Protein AF-0000000086102577 (afdb_homodimer)

Structure (mmCIF, N/CA/C/O backbone):
data_AF-0000000086102577-model_v1
#
loop_
_entity.id
_entity.type
_entity.pdbx_description
1 polymer 'Uncharacterized protein'
#
loop_
_atom_site.group_PDB
_atom_site.id
_atom_site.type_symbol
_atom_site.label_atom_id
_atom_site.label_alt_id
_atom_site.label_comp_id
_atom_site.label_asym_id
_atom_site.label_entity_id
_atom_site.label_seq_id
_atom_site.pdbx_PDB_ins_code
_atom_site.Cartn_x
_atom_site.Cartn_y
_atom_site.Cartn_z
_atom_site.occupancy
_atom_site.B_iso_or_equiv
_atom_site.auth_seq_id
_atom_site.auth_comp_id
_atom_site.auth_asym_id
_atom_site.auth_atom_id
_atom_site.pdbx_PDB_model_num
ATOM 1 N N . MET A 1 1 ? 4.043 39.938 -34.656 1 58.75 1 MET A N 1
ATOM 2 C CA . MET A 1 1 ? 4.484 39.438 -33.375 1 58.75 1 MET A CA 1
ATOM 3 C C . MET A 1 1 ? 3.498 38.406 -32.812 1 58.75 1 MET A C 1
ATOM 5 O O . MET A 1 1 ? 3.898 37.344 -32.375 1 58.75 1 MET A O 1
ATOM 9 N N . SER A 1 2 ? 2.203 38.75 -33.094 1 77.88 2 SER A N 1
ATOM 10 C CA . SER A 1 2 ? 1.127 37.875 -32.625 1 77.88 2 SER A CA 1
ATOM 11 C C . SER A 1 2 ? 1.067 36.594 -33.438 1 77.88 2 SER A C 1
ATOM 13 O O . SER A 1 2 ? 0.893 35.5 -32.875 1 77.88 2 SER A O 1
ATOM 15 N N . GLY A 1 3 ? 1.506 36.656 -34.625 1 83.19 3 GLY A N 1
ATOM 16 C CA . GLY A 1 3 ? 1.458 35.5 -35.5 1 83.19 3 GLY A CA 1
ATOM 17 C C . GLY A 1 3 ? 2.557 34.5 -35.219 1 83.19 3 GLY A C 1
ATOM 18 O O . GLY A 1 3 ? 2.305 33.281 -35.219 1 83.19 3 GLY A O 1
ATOM 19 N N . LEU A 1 4 ? 3.738 35 -35.031 1 87.19 4 LEU A N 1
ATOM 20 C CA . LEU A 1 4 ? 4.879 34.125 -34.75 1 87.19 4 LEU A CA 1
ATOM 21 C C . LEU A 1 4 ? 4.699 33.406 -33.406 1 87.19 4 LEU A C 1
ATOM 23 O O . LEU A 1 4 ? 5.004 32.219 -33.312 1 87.19 4 LEU A O 1
ATOM 27 N N . LEU A 1 5 ? 4.293 34.125 -32.406 1 88.62 5 LEU A N 1
ATOM 28 C CA . LEU A 1 5 ? 4.035 33.5 -31.125 1 88.62 5 LEU A CA 1
ATOM 29 C C . LEU A 1 5 ? 2.961 32.438 -31.234 1 88.62 5 LEU A C 1
ATOM 31 O O . LEU A 1 5 ? 3.09 31.359 -30.641 1 88.62 5 LEU A O 1
ATOM 35 N N . ALA A 1 6 ? 1.966 32.75 -31.906 1 88.25 6 ALA A N 1
ATOM 36 C CA . ALA A 1 6 ? 0.893 31.781 -32.125 1 88.25 6 ALA A CA 1
ATOM 37 C C . ALA A 1 6 ? 1.408 30.547 -32.844 1 88.25 6 ALA A C 1
ATOM 39 O O . ALA A 1 6 ? 1.032 29.422 -32.5 1 88.25 6 ALA A O 1
ATOM 40 N N . ALA A 1 7 ? 2.207 30.812 -33.812 1 87.56 7 ALA A N 1
ATOM 41 C CA . ALA A 1 7 ? 2.793 29.688 -34.562 1 87.56 7 ALA A CA 1
ATOM 42 C C . ALA A 1 7 ? 3.684 28.844 -33.656 1 87.56 7 ALA A C 1
ATOM 44 O O . ALA A 1 7 ? 3.623 27.609 -33.688 1 87.56 7 ALA A O 1
ATOM 45 N N . LEU A 1 8 ? 4.445 29.469 -32.906 1 90.12 8 LEU A N 1
ATOM 46 C CA . LEU A 1 8 ? 5.336 28.766 -32 1 90.12 8 LEU A CA 1
ATOM 47 C C . LEU A 1 8 ? 4.535 27.938 -30.984 1 90.12 8 LEU A C 1
ATOM 49 O O . LEU A 1 8 ? 4.871 26.781 -30.734 1 90.12 8 LEU A O 1
ATOM 53 N N . LEU A 1 9 ? 3.533 28.5 -30.422 1 89.31 9 LEU A N 1
ATOM 54 C CA . LEU A 1 9 ? 2.688 27.797 -29.453 1 89.31 9 LEU A CA 1
ATOM 55 C C . LEU A 1 9 ? 1.998 26.609 -30.109 1 89.31 9 LEU A C 1
ATOM 57 O O . LEU A 1 9 ? 1.833 25.562 -29.484 1 89.31 9 LEU A O 1
ATOM 61 N N . SER A 1 10 ? 1.626 26.844 -31.312 1 88.06 10 SER A N 1
ATOM 62 C CA . SER A 1 10 ? 1.007 25.734 -32.062 1 88.06 10 SER A CA 1
ATOM 63 C C . SER A 1 10 ? 1.993 24.594 -32.281 1 88.06 10 SER A C 1
ATOM 65 O O . SER A 1 10 ? 1.635 23.422 -32.156 1 88.06 10 SER A O 1
ATOM 67 N N . TYR A 1 11 ? 3.189 24.969 -32.594 1 88.81 11 TYR A N 1
ATOM 68 C CA . TYR A 1 11 ? 4.215 23.953 -32.812 1 88.81 11 TYR A CA 1
ATOM 69 C C . TYR A 1 11 ? 4.531 23.234 -31.5 1 88.81 11 TYR A C 1
ATOM 71 O O . TYR A 1 11 ? 4.707 22.016 -31.484 1 88.81 11 TYR A O 1
ATOM 79 N N . LEU A 1 12 ? 4.562 23.969 -30.469 1 90.25 12 LEU A N 1
ATOM 80 C CA . LEU A 1 12 ? 4.82 23.375 -29.156 1 90.25 12 LEU A CA 1
ATOM 81 C C . LEU A 1 12 ? 3.695 22.422 -28.766 1 90.25 12 LEU A C 1
ATOM 83 O O . LEU A 1 12 ? 3.949 21.328 -28.234 1 90.25 12 LEU A O 1
ATOM 87 N N . TRP A 1 13 ? 2.537 22.875 -29.094 1 91.12 13 TRP A N 1
ATOM 88 C CA . TRP A 1 13 ? 1.376 22.047 -28.781 1 91.12 13 TRP A CA 1
ATOM 89 C C . TRP A 1 13 ? 1.384 20.75 -29.594 1 91.12 13 TRP A C 1
ATOM 91 O O . TRP A 1 13 ? 1.14 19.672 -29.062 1 91.12 13 TRP A O 1
ATOM 101 N N . TYR A 1 14 ? 1.646 20.953 -30.797 1 89.81 14 TYR A N 1
ATOM 102 C CA . TYR A 1 14 ? 1.722 19.781 -31.656 1 89.81 14 TYR A CA 1
ATOM 103 C C . TYR A 1 14 ? 2.824 18.844 -31.188 1 89.81 14 TYR A C 1
ATOM 105 O O . TYR A 1 14 ? 2.641 17.625 -31.188 1 89.81 14 TYR A O 1
ATOM 113 N N . GLY A 1 15 ? 3.947 19.453 -30.859 1 92.06 15 GLY A N 1
ATOM 114 C CA . GLY A 1 15 ? 5.023 18.641 -30.312 1 92.06 15 GLY A CA 1
ATOM 115 C C . GLY A 1 15 ? 4.637 17.906 -29.047 1 92.06 15 GLY A C 1
ATOM 116 O O . GLY A 1 15 ? 4.938 16.734 -28.875 1 92.06 15 GLY A O 1
ATOM 117 N N . PHE A 1 16 ? 3.955 18.578 -28.234 1 93.19 16 PHE A N 1
ATOM 118 C CA . PHE A 1 16 ? 3.488 18 -26.984 1 93.19 16 PHE A CA 1
ATOM 119 C C . PHE A 1 16 ? 2.531 16.844 -27.25 1 93.19 16 PHE A C 1
ATOM 121 O O . PHE A 1 16 ? 2.672 15.773 -26.656 1 93.19 16 PHE A O 1
ATOM 128 N N . MET A 1 17 ? 1.62 17.031 -28.094 1 92.38 17 MET A N 1
ATOM 129 C CA . MET A 1 17 ? 0.649 15.992 -28.422 1 92.38 17 MET A CA 1
ATOM 130 C C . MET A 1 17 ? 1.339 14.773 -29.016 1 92.38 17 MET A C 1
ATOM 132 O O . MET A 1 17 ? 0.98 13.633 -28.719 1 92.38 17 MET A O 1
ATOM 136 N N . TRP A 1 18 ? 2.285 15.109 -29.859 1 92.38 18 TRP A N 1
ATOM 137 C CA . TRP A 1 18 ? 3.016 14.023 -30.5 1 92.38 18 TRP A CA 1
ATOM 138 C C . TRP A 1 18 ? 3.789 13.211 -29.469 1 92.38 18 TRP A C 1
ATOM 140 O O . TRP A 1 18 ? 3.701 11.977 -29.438 1 92.38 18 TRP A O 1
ATOM 150 N N . VAL A 1 19 ? 4.457 13.867 -28.609 1 92.81 19 VAL A N 1
ATOM 151 C CA . VAL A 1 19 ? 5.285 13.203 -27.609 1 92.81 19 VAL A CA 1
ATOM 152 C C . VAL A 1 19 ? 4.398 12.398 -26.656 1 92.81 19 VAL A C 1
ATOM 154 O O . VAL A 1 19 ? 4.66 11.219 -26.406 1 92.81 19 VAL A O 1
ATOM 157 N N . THR A 1 20 ? 3.367 13 -26.172 1 93.06 20 THR A N 1
ATOM 158 C CA . THR A 1 20 ? 2.477 12.312 -25.234 1 93.06 20 THR A CA 1
ATOM 159 C C . THR A 1 20 ? 1.766 11.148 -25.922 1 93.06 20 THR A C 1
ATOM 161 O O . THR A 1 20 ? 1.619 10.078 -25.344 1 93.06 20 THR A O 1
ATOM 164 N N . GLY A 1 21 ? 1.357 11.398 -27.141 1 93.25 21 GLY A N 1
ATOM 165 C CA . GLY A 1 21 ? 0.721 10.328 -27.891 1 93.25 21 GLY A CA 1
ATOM 166 C C . GLY A 1 21 ? 1.623 9.133 -28.109 1 93.25 21 GLY A C 1
ATOM 167 O O . GLY A 1 21 ? 1.197 7.988 -27.922 1 93.25 21 GLY A O 1
ATOM 168 N N . VAL A 1 22 ? 2.854 9.391 -28.422 1 94.44 22 VAL A N 1
ATOM 169 C CA . VAL A 1 22 ? 3.812 8.32 -28.688 1 94.44 22 VAL A CA 1
ATOM 170 C C . VAL A 1 22 ? 4.098 7.559 -27.391 1 94.44 22 VAL A C 1
ATOM 172 O O . VAL A 1 22 ? 4.141 6.324 -27.391 1 94.44 22 VAL A O 1
ATOM 175 N N . ILE A 1 23 ? 4.277 8.273 -26.328 1 94.19 23 ILE A N 1
ATOM 176 C CA . ILE A 1 23 ? 4.59 7.656 -25.047 1 94.19 23 ILE A CA 1
ATOM 177 C C . ILE A 1 23 ? 3.424 6.77 -24.609 1 94.19 23 ILE A C 1
ATOM 179 O O . ILE A 1 23 ? 3.625 5.613 -24.219 1 94.19 23 ILE A O 1
ATOM 183 N N . ILE A 1 24 ? 2.25 7.266 -24.719 1 93.94 24 ILE A N 1
ATOM 184 C CA . ILE A 1 24 ? 1.078 6.52 -24.266 1 93.94 24 ILE A CA 1
ATOM 185 C C . ILE A 1 24 ? 0.865 5.305 -25.172 1 93.94 24 ILE A C 1
ATOM 187 O O . ILE A 1 24 ? 0.548 4.215 -24.688 1 93.94 24 ILE A O 1
ATOM 191 N N . ALA A 1 25 ? 1.048 5.516 -26.406 1 94.25 25 ALA A N 1
ATOM 192 C CA . ALA A 1 25 ? 0.916 4.398 -27.344 1 94.25 25 ALA A CA 1
ATOM 193 C C . ALA A 1 25 ? 1.938 3.307 -27.031 1 94.25 25 ALA A C 1
ATOM 195 O O . ALA A 1 25 ? 1.616 2.117 -27.078 1 94.25 25 ALA A O 1
ATOM 196 N N . ALA A 1 26 ? 3.156 3.705 -26.781 1 95.12 26 ALA A N 1
ATOM 197 C CA . ALA A 1 26 ? 4.203 2.744 -26.438 1 95.12 26 ALA A CA 1
ATOM 198 C C . ALA A 1 26 ? 3.848 1.966 -25.172 1 95.12 26 ALA A C 1
ATOM 200 O O . ALA A 1 26 ? 4.055 0.752 -25.109 1 95.12 26 ALA A O 1
ATOM 201 N N . MET A 1 27 ? 3.328 2.641 -24.203 1 94.69 27 MET A N 1
ATOM 202 C CA . MET A 1 27 ? 2.98 1.995 -22.938 1 94.69 27 MET A CA 1
ATOM 203 C C . MET A 1 27 ? 1.82 1.021 -23.125 1 94.69 27 MET A C 1
ATOM 205 O O . MET A 1 27 ? 1.817 -0.066 -22.547 1 94.69 27 MET A O 1
ATOM 209 N N . ILE A 1 28 ? 0.887 1.397 -23.875 1 93.56 28 ILE A N 1
ATOM 210 C CA . ILE A 1 28 ? -0.224 0.506 -24.188 1 93.56 28 ILE A CA 1
ATOM 211 C C . ILE A 1 28 ? 0.287 -0.698 -24.969 1 93.56 28 ILE A C 1
ATOM 213 O O . ILE A 1 28 ? -0.132 -1.832 -24.719 1 93.56 28 ILE A O 1
ATOM 217 N N . PHE A 1 29 ? 1.204 -0.431 -25.875 1 94.44 29 PHE A N 1
ATOM 218 C CA . PHE A 1 29 ? 1.798 -1.493 -26.688 1 94.44 29 PHE A CA 1
ATOM 219 C C . PHE A 1 29 ? 2.49 -2.52 -25.797 1 94.44 29 PHE A C 1
ATOM 221 O O . PHE A 1 29 ? 2.258 -3.723 -25.922 1 94.44 29 PHE A O 1
ATOM 228 N N . PHE A 1 30 ? 3.314 -2.084 -24.859 1 93.81 30 PHE A N 1
ATOM 229 C CA . PHE A 1 30 ? 4.008 -3.002 -23.969 1 93.81 30 PHE A CA 1
ATOM 230 C C . PHE A 1 30 ? 3.014 -3.814 -23.141 1 93.81 30 PHE A C 1
ATOM 232 O O . PHE A 1 30 ? 3.207 -5.016 -22.938 1 93.81 30 PHE A O 1
ATOM 239 N N . LYS A 1 31 ? 2.025 -3.152 -22.719 1 94.38 31 LYS A N 1
ATOM 240 C CA . LYS A 1 31 ? 1.011 -3.861 -21.938 1 94.38 31 LYS A CA 1
ATOM 241 C C . LYS A 1 31 ? 0.35 -4.957 -22.781 1 94.38 31 LYS A C 1
ATOM 243 O O . LYS A 1 31 ? 0.197 -6.09 -22.312 1 94.38 31 LYS A O 1
ATOM 248 N N . ILE A 1 32 ? 0.008 -4.641 -23.969 1 94.5 32 ILE A N 1
ATOM 249 C CA . ILE A 1 32 ? -0.643 -5.602 -24.859 1 94.5 32 ILE A CA 1
ATOM 250 C C . ILE A 1 32 ? 0.317 -6.75 -25.172 1 94.5 32 ILE A C 1
ATOM 252 O O . ILE A 1 32 ? -0.073 -7.918 -25.141 1 94.5 32 ILE A O 1
ATOM 256 N N . VAL A 1 33 ? 1.532 -6.434 -25.391 1 95.62 33 VAL A N 1
ATOM 257 C CA . VAL A 1 33 ? 2.541 -7.434 -25.719 1 95.62 33 VAL A CA 1
ATOM 258 C C . VAL A 1 33 ? 2.67 -8.43 -24.578 1 95.62 33 VAL A C 1
ATOM 260 O O . VAL A 1 33 ? 2.689 -9.641 -24.797 1 95.62 33 VAL A O 1
ATOM 263 N N . PHE A 1 34 ? 2.715 -7.957 -23.375 1 95.25 34 PHE A N 1
ATOM 264 C CA . PHE A 1 34 ? 2.898 -8.844 -22.234 1 95.25 34 PHE A CA 1
ATOM 265 C C . PHE A 1 34 ? 1.645 -9.672 -21.984 1 95.25 34 PHE A C 1
ATOM 267 O O . PHE A 1 34 ? 1.731 -10.828 -21.578 1 95.25 34 PHE A O 1
ATOM 274 N N . ILE A 1 35 ? 0.508 -9.078 -22.219 1 94.62 35 ILE A N 1
ATOM 275 C CA . ILE A 1 35 ? -0.739 -9.82 -22.078 1 94.62 35 ILE A CA 1
ATOM 276 C C . ILE A 1 35 ? -0.778 -10.961 -23.094 1 94.62 35 ILE A C 1
ATOM 278 O O . ILE A 1 35 ? -1.101 -12.102 -22.75 1 94.62 35 ILE A O 1
ATOM 282 N N . LEU A 1 36 ? -0.405 -10.633 -24.328 1 95.25 36 LEU A N 1
ATOM 283 C CA . LEU A 1 36 ? -0.403 -11.641 -25.375 1 95.25 36 LEU A CA 1
ATOM 284 C C . LEU A 1 36 ? 0.662 -12.695 -25.125 1 95.25 36 LEU A C 1
ATOM 286 O O . LEU A 1 36 ? 0.438 -13.883 -25.375 1 95.25 36 LEU A O 1
ATOM 290 N N . TYR A 1 37 ? 1.79 -12.227 -24.609 1 95.94 37 TYR A N 1
ATOM 291 C CA . TYR A 1 37 ? 2.852 -13.156 -24.25 1 95.94 37 TYR A CA 1
ATOM 292 C C . TYR A 1 37 ? 2.359 -14.172 -23.219 1 95.94 37 TYR A C 1
ATOM 294 O O . TYR A 1 37 ? 2.566 -15.375 -23.375 1 95.94 37 TYR A O 1
ATOM 302 N N . CYS A 1 38 ? 1.666 -13.773 -22.219 1 95.62 38 CYS A N 1
ATOM 303 C CA . CYS A 1 38 ? 1.161 -14.648 -21.172 1 95.62 38 CYS A CA 1
ATOM 304 C C . CYS A 1 38 ? 0.05 -15.547 -21.703 1 95.62 38 CYS A C 1
ATOM 306 O O . CYS A 1 38 ? -0.059 -16.703 -21.297 1 95.62 38 CYS A O 1
ATOM 308 N N . LYS A 1 39 ? -0.726 -15.016 -22.594 1 93 39 LYS A N 1
ATOM 309 C CA . LYS A 1 39 ? -1.913 -15.727 -23.047 1 93 39 LYS A CA 1
ATOM 310 C C . LYS A 1 39 ? -1.554 -16.781 -24.094 1 93 39 LYS A C 1
ATOM 312 O O . LYS A 1 39 ? -2.104 -17.875 -24.094 1 93 39 LYS A O 1
ATOM 317 N N . TYR A 1 40 ? -0.546 -16.531 -24.969 1 93.94 40 TYR A N 1
ATOM 318 C CA . TYR A 1 40 ? -0.405 -17.359 -26.156 1 93.94 40 TYR A CA 1
ATOM 319 C C . TYR A 1 40 ? 0.901 -18.156 -26.109 1 93.94 40 TYR A C 1
ATOM 321 O O . TYR A 1 40 ? 1.069 -19.125 -26.859 1 93.94 40 TYR A O 1
ATOM 329 N N . PHE A 1 41 ? 1.817 -17.75 -25.344 1 94.69 41 PHE A N 1
ATOM 330 C CA . PHE A 1 41 ? 3.029 -18.547 -25.203 1 94.69 41 PHE A CA 1
ATOM 331 C C . PHE A 1 41 ? 2.807 -19.703 -24.25 1 94.69 41 PHE A C 1
ATOM 333 O O . PHE A 1 41 ? 2.004 -19.594 -23.312 1 94.69 41 PHE A O 1
ATOM 340 N N . PRO A 1 42 ? 3.482 -20.75 -24.484 1 93.94 42 PRO A N 1
ATOM 341 C CA . PRO A 1 42 ? 3.273 -21.938 -23.641 1 93.94 42 PRO A CA 1
ATOM 342 C C . PRO A 1 42 ? 3.619 -21.688 -22.188 1 93.94 42 PRO A C 1
ATOM 344 O O . PRO A 1 42 ? 4.578 -20.969 -21.891 1 93.94 42 PRO A O 1
ATOM 347 N N . ASN A 1 43 ? 2.807 -22.234 -21.344 1 93.75 43 ASN A N 1
ATOM 348 C CA . ASN A 1 43 ? 3.055 -22.141 -19.922 1 93.75 43 ASN A CA 1
ATOM 349 C C . ASN A 1 43 ? 4.309 -22.906 -19.5 1 93.75 43 ASN A C 1
ATOM 351 O O . ASN A 1 43 ? 4.652 -23.906 -20.125 1 93.75 43 ASN A O 1
ATOM 355 N N . VAL A 1 44 ? 4.867 -22.391 -18.531 1 93.31 44 VAL A N 1
ATOM 356 C CA . VAL A 1 44 ? 6.043 -23.078 -18 1 93.31 44 VAL A CA 1
ATOM 357 C C . VAL A 1 44 ? 5.613 -24.312 -17.234 1 93.31 44 VAL A C 1
ATOM 359 O O . VAL A 1 44 ? 4.516 -24.359 -16.672 1 93.31 44 VAL A O 1
ATOM 362 N N . ASN A 1 45 ? 6.48 -25.359 -17.344 1 97.5 45 ASN A N 1
ATOM 363 C CA . ASN A 1 45 ? 6.371 -26.484 -16.422 1 97.5 45 ASN A CA 1
ATOM 364 C C . ASN A 1 45 ? 6.961 -26.156 -15.047 1 97.5 45 ASN A C 1
ATOM 366 O O . ASN A 1 45 ? 8.18 -26.078 -14.898 1 97.5 45 ASN A O 1
ATOM 370 N N . LEU A 1 46 ? 6.098 -26.031 -14.07 1 98.19 46 LEU A N 1
ATOM 371 C CA . LEU A 1 46 ? 6.523 -25.531 -12.766 1 98.19 46 LEU A CA 1
ATOM 372 C C . LEU A 1 46 ? 7.523 -26.484 -12.125 1 98.19 46 LEU A C 1
ATOM 374 O O . LEU A 1 46 ? 8.492 -26.047 -11.5 1 98.19 46 LEU A O 1
ATOM 378 N N . LYS A 1 47 ? 7.336 -27.812 -12.289 1 98.12 47 LYS A N 1
ATOM 379 C CA . LYS A 1 47 ? 8.234 -28.797 -11.719 1 98.12 47 LYS A CA 1
ATOM 380 C C . LYS A 1 47 ? 9.648 -28.641 -12.273 1 98.12 47 LYS A C 1
ATOM 382 O O . LYS A 1 47 ? 10.625 -28.656 -11.523 1 98.12 47 LYS A O 1
ATOM 387 N N . LYS A 1 48 ? 9.688 -28.484 -13.516 1 97.75 48 LYS A N 1
ATOM 388 C CA . LYS A 1 48 ? 10.984 -28.375 -14.188 1 97.75 48 LYS A CA 1
ATOM 389 C C . LYS A 1 48 ? 11.641 -27.031 -13.914 1 97.75 48 LYS A C 1
ATOM 391 O O . LYS A 1 48 ? 12.82 -26.969 -13.586 1 97.75 48 LYS A O 1
ATOM 396 N N . ARG A 1 49 ? 10.93 -25.969 -13.977 1 97.62 49 ARG A N 1
ATOM 397 C CA . ARG A 1 49 ? 11.492 -24.625 -13.875 1 97.62 49 ARG A CA 1
ATOM 398 C C . ARG A 1 49 ? 11.969 -24.344 -12.461 1 97.62 49 ARG A C 1
ATOM 400 O O . ARG A 1 49 ? 13.008 -23.703 -12.266 1 97.62 49 ARG A O 1
ATOM 407 N N . TYR A 1 50 ? 11.18 -24.812 -11.531 1 98.06 50 TYR A N 1
ATOM 408 C CA . TYR A 1 50 ? 11.477 -24.406 -10.164 1 98.06 50 TYR A CA 1
ATOM 409 C C . TYR A 1 50 ? 12.031 -25.578 -9.359 1 98.06 50 TYR A C 1
ATOM 411 O O . TYR A 1 50 ? 12.164 -25.484 -8.133 1 98.06 50 TYR A O 1
ATOM 419 N N . HIS A 1 51 ? 12.305 -26.688 -10.039 1 97.38 51 HIS A N 1
ATOM 420 C CA . HIS A 1 51 ? 12.969 -27.844 -9.453 1 97.38 51 HIS A CA 1
ATOM 421 C C . HIS A 1 51 ? 12.312 -28.25 -8.141 1 97.38 51 HIS A C 1
ATOM 423 O O . HIS A 1 51 ? 12.984 -28.375 -7.117 1 97.38 51 HIS A O 1
ATOM 429 N N . THR A 1 52 ? 11.031 -28.453 -8.242 1 98 52 THR A N 1
ATOM 430 C CA . THR A 1 52 ? 10.242 -28.828 -7.074 1 98 52 THR A CA 1
ATOM 431 C C . THR A 1 52 ? 9.031 -29.672 -7.48 1 98 52 THR A C 1
ATOM 433 O O . THR A 1 52 ? 8.594 -29.609 -8.633 1 98 52 THR A O 1
ATOM 436 N N . GLU A 1 53 ? 8.547 -30.469 -6.602 1 98.38 53 GLU A N 1
ATOM 437 C CA . GLU A 1 53 ? 7.297 -31.188 -6.797 1 98.38 53 GLU A CA 1
ATOM 438 C C . GLU A 1 53 ? 6.176 -30.594 -5.949 1 98.38 53 GLU A C 1
ATOM 440 O O . GLU A 1 53 ? 5.031 -31.047 -6.02 1 98.38 53 GLU A O 1
ATOM 445 N N . TRP A 1 54 ? 6.523 -29.516 -5.164 1 98.81 54 TRP A N 1
ATOM 446 C CA . TRP A 1 54 ? 5.57 -29.078 -4.152 1 98.81 54 TRP A CA 1
ATOM 447 C C . TRP A 1 54 ? 5.254 -27.594 -4.305 1 98.81 54 TRP A C 1
ATOM 449 O O . TRP A 1 54 ? 6.156 -26.766 -4.48 1 98.81 54 TRP A O 1
ATOM 459 N N . ALA A 1 55 ? 3.955 -27.297 -4.242 1 98.88 55 ALA A N 1
ATOM 460 C CA . ALA A 1 55 ? 3.451 -25.922 -4.148 1 98.88 55 ALA A CA 1
ATOM 461 C C . ALA A 1 55 ? 2.697 -25.703 -2.84 1 98.88 55 ALA A C 1
ATOM 463 O O . ALA A 1 55 ? 2.105 -26.641 -2.293 1 98.88 55 ALA A O 1
ATOM 464 N N . LEU A 1 56 ? 2.807 -24.562 -2.305 1 98.94 56 LEU A N 1
ATOM 465 C CA . LEU A 1 56 ? 2.016 -24.125 -1.157 1 98.94 56 LEU A CA 1
ATOM 466 C C . LEU A 1 56 ? 1.037 -23.031 -1.553 1 98.94 56 LEU A C 1
ATOM 468 O O . LEU A 1 56 ? 1.421 -22.062 -2.207 1 98.94 56 LEU A O 1
ATOM 472 N N . VAL A 1 57 ? -0.246 -23.203 -1.272 1 98.94 57 VAL A N 1
ATOM 473 C CA . VAL A 1 57 ? -1.283 -22.219 -1.583 1 98.94 57 VAL A CA 1
ATOM 474 C C . VAL A 1 57 ? -1.994 -21.797 -0.3 1 98.94 57 VAL A C 1
ATOM 476 O O . VAL A 1 57 ? -2.635 -22.625 0.362 1 98.94 57 VAL A O 1
ATOM 479 N N . THR A 1 58 ? -1.854 -20.547 0.081 1 98.75 58 THR A N 1
ATOM 480 C CA . THR A 1 58 ? -2.676 -20.047 1.178 1 98.75 58 THR A CA 1
ATOM 481 C C . THR A 1 58 ? -4.066 -19.672 0.681 1 98.75 58 THR A C 1
ATOM 483 O O . THR A 1 58 ? -4.23 -19.266 -0.47 1 98.75 58 THR A O 1
ATOM 486 N N . GLY A 1 59 ? -5.035 -19.75 1.576 1 97.31 59 GLY A N 1
ATOM 487 C CA . GLY A 1 59 ? -6.398 -19.562 1.102 1 97.31 59 GLY A CA 1
ATOM 488 C C . GLY A 1 59 ? -6.781 -20.531 -0 1 97.31 59 GLY A C 1
ATOM 489 O O . GLY A 1 59 ? -7.469 -20.156 -0.954 1 97.31 59 GLY A O 1
ATOM 490 N N . GLY A 1 60 ? -6.324 -21.734 0.138 1 97.12 60 GLY A N 1
ATOM 491 C CA . GLY A 1 60 ? -6.383 -22.672 -0.976 1 97.12 60 GLY A CA 1
ATOM 492 C C . GLY A 1 60 ? -7.621 -23.547 -0.953 1 97.12 60 GLY A C 1
ATOM 493 O O . GLY A 1 60 ? -7.75 -24.469 -1.764 1 97.12 60 GLY A O 1
ATOM 494 N N . SER A 1 61 ? -8.578 -23.25 -0.066 1 94.88 61 SER A N 1
ATOM 495 C CA . SER A 1 61 ? -9.711 -24.156 0.065 1 94.88 61 SER A CA 1
ATOM 496 C C . SER A 1 61 ? -10.977 -23.547 -0.534 1 94.88 61 SER A C 1
ATOM 498 O O . SER A 1 61 ? -12.031 -24.188 -0.529 1 94.88 61 SER A O 1
ATOM 500 N N . SER A 1 62 ? -10.852 -22.297 -1.02 1 92.25 62 SER A N 1
ATOM 501 C CA . SER A 1 62 ? -12.023 -21.672 -1.615 1 92.25 62 SER A CA 1
ATOM 502 C C . SER A 1 62 ? -11.625 -20.672 -2.691 1 92.25 62 SER A C 1
ATOM 504 O O . SER A 1 62 ? -10.453 -20.297 -2.801 1 92.25 62 SER A O 1
ATOM 506 N N . GLY A 1 63 ? -12.602 -20.391 -3.549 1 93.69 63 GLY A N 1
ATOM 507 C CA . GLY A 1 63 ? -12.445 -19.312 -4.52 1 93.69 63 GLY A CA 1
ATOM 508 C C . GLY A 1 63 ? -11.281 -19.531 -5.473 1 93.69 63 GLY A C 1
ATOM 509 O O . GLY A 1 63 ? -11.133 -20.625 -6.035 1 93.69 63 GLY A O 1
ATOM 510 N N . ILE A 1 64 ? -10.523 -18.484 -5.688 1 95.38 64 ILE A N 1
ATOM 511 C CA . ILE A 1 64 ? -9.375 -18.516 -6.586 1 95.38 64 ILE A CA 1
ATOM 512 C C . ILE A 1 64 ? -8.359 -19.531 -6.09 1 95.38 64 ILE A C 1
ATOM 514 O O . ILE A 1 64 ? -7.766 -20.266 -6.891 1 95.38 64 ILE A O 1
ATOM 518 N N . GLY A 1 65 ? -8.18 -19.609 -4.766 1 97.5 65 GLY A N 1
ATOM 519 C CA . GLY A 1 65 ? -7.227 -20.547 -4.184 1 97.5 65 GLY A CA 1
ATOM 520 C C . GLY A 1 65 ? -7.559 -22 -4.48 1 97.5 65 GLY A C 1
ATOM 521 O O . GLY A 1 65 ? -6.676 -22.781 -4.844 1 97.5 65 GLY A O 1
ATOM 522 N N . ALA A 1 66 ? -8.797 -22.312 -4.336 1 97.62 66 ALA A N 1
ATOM 523 C CA . ALA A 1 66 ? -9.227 -23.688 -4.609 1 97.62 66 ALA A CA 1
ATOM 524 C C . ALA A 1 66 ? -9.031 -24.047 -6.082 1 97.62 66 ALA A C 1
ATOM 526 O O . ALA A 1 66 ? -8.586 -25.141 -6.406 1 97.62 66 ALA A O 1
ATOM 527 N N . ALA A 1 67 ? -9.383 -23.078 -6.934 1 97.81 67 ALA A N 1
ATOM 528 C CA . ALA A 1 67 ? -9.188 -23.281 -8.367 1 97.81 67 ALA A CA 1
ATOM 529 C C . ALA A 1 67 ? -7.707 -23.469 -8.695 1 97.81 67 ALA A C 1
ATOM 531 O O . ALA A 1 67 ? -7.348 -24.297 -9.539 1 97.81 67 ALA A O 1
ATOM 532 N N . LEU A 1 68 ? -6.906 -22.719 -8.039 1 98.31 68 LEU A N 1
ATOM 533 C CA . LEU A 1 68 ? -5.465 -22.812 -8.242 1 98.31 68 LEU A CA 1
ATOM 534 C C . LEU A 1 68 ? -4.934 -24.172 -7.801 1 98.31 68 LEU A C 1
ATOM 536 O O . LEU A 1 68 ? -4.137 -24.781 -8.508 1 98.31 68 LEU A O 1
ATOM 540 N N . VAL A 1 69 ? -5.387 -24.609 -6.633 1 98.75 69 VAL A N 1
ATOM 541 C CA . VAL A 1 69 ? -4.973 -25.906 -6.121 1 98.75 69 VAL A CA 1
ATOM 542 C C . VAL A 1 69 ? -5.32 -27 -7.133 1 98.75 69 VAL A C 1
ATOM 544 O O . VAL A 1 69 ? -4.48 -27.844 -7.457 1 98.75 69 VAL A O 1
ATOM 547 N N . GLU A 1 70 ? -6.484 -26.969 -7.629 1 98.38 70 GLU A N 1
ATOM 548 C CA . GLU A 1 70 ? -6.93 -27.984 -8.578 1 98.38 70 GLU A CA 1
ATOM 549 C C . GLU A 1 70 ? -6.078 -27.969 -9.844 1 98.38 70 GLU A C 1
ATOM 551 O O . GLU A 1 70 ? -5.707 -29.016 -10.367 1 98.38 70 GLU A O 1
ATOM 556 N N . LYS A 1 71 ? -5.781 -26.828 -10.328 1 98.25 71 LYS A N 1
ATOM 557 C CA . LYS A 1 71 ? -4.992 -26.719 -11.547 1 98.25 71 LYS A CA 1
ATOM 558 C C . LYS A 1 71 ? -3.553 -27.156 -11.312 1 98.25 71 LYS A C 1
ATOM 560 O O . LYS A 1 71 ? -2.9 -27.672 -12.227 1 98.25 71 LYS A O 1
ATOM 565 N N . LEU A 1 72 ? -3.023 -26.875 -10.133 1 98.75 72 LEU A N 1
ATOM 566 C CA . LEU A 1 72 ? -1.683 -27.328 -9.789 1 98.75 72 LEU A CA 1
ATOM 567 C C . LEU A 1 72 ? -1.623 -28.859 -9.742 1 98.75 72 LEU A C 1
ATOM 569 O O . LEU A 1 72 ? -0.667 -29.453 -10.242 1 98.75 72 LEU A O 1
ATOM 573 N N . LEU A 1 73 ? -2.676 -29.469 -9.203 1 98.69 73 LEU A N 1
ATOM 574 C CA . LEU A 1 73 ? -2.748 -30.922 -9.102 1 98.69 73 LEU A CA 1
ATOM 575 C C . LEU A 1 73 ? -2.963 -31.547 -10.477 1 98.69 73 LEU A C 1
ATOM 577 O O . LEU A 1 73 ? -2.279 -32.5 -10.828 1 98.69 73 LEU A O 1
ATOM 581 N N . LYS A 1 74 ? -3.824 -30.953 -11.211 1 98 74 LYS A N 1
ATOM 582 C CA . LYS A 1 74 ? -4.289 -31.547 -12.461 1 98 74 LYS A CA 1
ATOM 583 C C . LYS A 1 74 ? -3.336 -31.25 -13.609 1 98 74 LYS A C 1
ATOM 585 O O . LYS A 1 74 ? -2.77 -32.156 -14.219 1 98 74 LYS A O 1
ATOM 590 N N . ASP A 1 75 ? -3.105 -29.984 -13.836 1 97.06 75 ASP A N 1
ATOM 591 C CA . ASP A 1 75 ? -2.391 -29.547 -15.031 1 97.06 75 ASP A CA 1
ATOM 592 C C . ASP A 1 75 ? -0.881 -29.562 -14.805 1 97.06 75 ASP A C 1
ATOM 594 O O . ASP A 1 75 ? -0.119 -29.953 -15.688 1 97.06 75 ASP A O 1
ATOM 598 N N . GLN A 1 76 ? -0.432 -29.172 -13.656 1 97.75 76 GLN A N 1
ATOM 599 C CA . GLN A 1 76 ? 0.997 -29.047 -13.383 1 97.75 76 GLN A CA 1
ATOM 600 C C . GLN A 1 76 ? 1.532 -30.312 -12.703 1 97.75 76 GLN A C 1
ATOM 602 O O . GLN A 1 76 ? 2.746 -30.484 -12.57 1 97.75 76 GLN A O 1
ATOM 607 N N . GLN A 1 77 ? 0.6 -31.203 -12.25 1 98.19 77 GLN A N 1
ATOM 608 C CA . GLN A 1 77 ? 0.933 -32.469 -11.633 1 98.19 77 GLN A CA 1
ATOM 609 C C . GLN A 1 77 ? 1.829 -32.281 -10.414 1 98.19 77 GLN A C 1
ATOM 611 O O . GLN A 1 77 ? 2.812 -33 -10.234 1 98.19 77 GLN A O 1
ATOM 616 N N . MET A 1 78 ? 1.555 -31.297 -9.641 1 98.62 78 MET A N 1
ATOM 617 C CA . MET A 1 78 ? 2.318 -30.984 -8.43 1 98.62 78 MET A CA 1
ATOM 618 C C . MET A 1 78 ? 1.601 -31.5 -7.188 1 98.62 78 MET A C 1
ATOM 620 O O . MET A 1 78 ? 0.38 -31.672 -7.195 1 98.62 78 MET A O 1
ATOM 624 N N . ASN A 1 79 ? 2.404 -31.828 -6.152 1 98.88 79 ASN A N 1
ATOM 625 C CA . ASN A 1 79 ? 1.846 -31.938 -4.809 1 98.88 79 ASN A CA 1
ATOM 626 C C . ASN A 1 79 ? 1.528 -30.578 -4.223 1 98.88 79 ASN A C 1
ATOM 628 O O . ASN A 1 79 ? 2.154 -29.578 -4.586 1 98.88 79 ASN A O 1
ATOM 632 N N . VAL A 1 80 ? 0.519 -30.531 -3.344 1 98.94 80 VAL A N 1
ATOM 633 C CA . VAL A 1 80 ? 0.108 -29.219 -2.893 1 98.94 80 VAL A CA 1
ATOM 634 C C . VAL A 1 80 ? -0.087 -29.219 -1.378 1 98.94 80 VAL A C 1
ATOM 636 O O . VAL A 1 80 ? -0.679 -30.156 -0.826 1 98.94 80 VAL A O 1
ATOM 639 N N . VAL A 1 81 ? 0.519 -28.234 -0.718 1 98.94 81 VAL A N 1
ATOM 640 C CA . VAL A 1 81 ? 0.165 -27.891 0.655 1 98.94 81 VAL A CA 1
ATOM 641 C C . VAL A 1 81 ? -0.888 -26.781 0.654 1 98.94 81 VAL A C 1
ATOM 643 O O . VAL A 1 81 ? -0.659 -25.703 0.11 1 98.94 81 VAL A O 1
ATOM 646 N N . ILE A 1 82 ? -2.049 -27.094 1.241 1 98.88 82 ILE A N 1
ATOM 647 C CA . ILE A 1 82 ? -3.129 -26.109 1.354 1 98.88 82 ILE A CA 1
ATOM 648 C C . ILE A 1 82 ? -3.113 -25.484 2.746 1 98.88 82 ILE A C 1
ATOM 650 O O . ILE A 1 82 ? -3.209 -26.188 3.754 1 98.88 82 ILE A O 1
ATOM 654 N N . VAL A 1 83 ? -2.941 -24.156 2.826 1 98.75 83 VAL A N 1
ATOM 655 C CA . VAL A 1 83 ? -3.031 -23.422 4.082 1 98.75 83 VAL A CA 1
ATOM 656 C C . VAL A 1 83 ? -4.332 -22.625 4.121 1 98.75 83 VAL A C 1
ATOM 658 O O . VAL A 1 83 ? -4.574 -21.781 3.258 1 98.75 83 VAL A O 1
ATOM 661 N N . ALA A 1 84 ? -5.176 -22.859 5.039 1 97.88 84 ALA A N 1
ATOM 662 C CA . ALA A 1 84 ? -6.465 -22.188 5.152 1 97.88 84 ALA A CA 1
ATOM 663 C C . ALA A 1 84 ? -7.039 -22.328 6.559 1 97.88 84 ALA A C 1
ATOM 665 O O . ALA A 1 84 ? -6.43 -22.969 7.422 1 97.88 84 ALA A O 1
ATOM 666 N N . LEU A 1 85 ? -8.172 -21.656 6.77 1 96 85 LEU A N 1
ATOM 667 C CA . LEU A 1 85 ? -8.859 -21.797 8.047 1 96 85 LEU A CA 1
ATOM 668 C C . LEU A 1 85 ? -9.203 -23.25 8.32 1 96 85 LEU A C 1
ATOM 670 O O . LEU A 1 85 ? -9.625 -23.984 7.418 1 96 85 LEU A O 1
ATOM 674 N N . GLU A 1 86 ? -8.977 -23.641 9.547 1 95.5 86 GLU A N 1
ATOM 675 C CA . GLU A 1 86 ? -9.344 -25 9.945 1 95.5 86 GLU A CA 1
ATOM 676 C C . GLU A 1 86 ? -10.852 -25.141 10.094 1 95.5 86 GLU A C 1
ATOM 678 O O . GLU A 1 86 ? -11.398 -25.016 11.195 1 95.5 86 GLU A O 1
ATOM 683 N N . ASP A 1 87 ? -11.508 -25.469 9.039 1 96 87 ASP A N 1
ATOM 684 C CA . ASP A 1 87 ? -12.961 -25.625 9.039 1 96 87 ASP A CA 1
ATOM 685 C C . ASP A 1 87 ? -13.391 -26.781 8.125 1 96 87 ASP A C 1
ATOM 687 O O . ASP A 1 87 ? -12.547 -27.516 7.621 1 96 87 ASP A O 1
ATOM 691 N N . LYS A 1 88 ? -14.656 -26.953 8.016 1 96.75 88 LYS A N 1
ATOM 692 C CA . LYS A 1 88 ? -15.219 -28.047 7.227 1 96.75 88 LYS A CA 1
ATOM 693 C C . LYS A 1 88 ? -14.875 -27.891 5.75 1 96.75 88 LYS A C 1
ATOM 695 O O . LYS A 1 88 ? -14.672 -28.891 5.051 1 96.75 88 LYS A O 1
ATOM 700 N N . LEU A 1 89 ? -14.797 -26.672 5.305 1 95.69 89 LEU A N 1
ATOM 701 C CA . LEU A 1 89 ? -14.477 -26.422 3.906 1 95.69 89 LEU A CA 1
ATOM 702 C C . LEU A 1 89 ? -13.094 -26.953 3.553 1 95.69 89 LEU A C 1
ATOM 704 O O . LEU A 1 89 ? -12.922 -27.594 2.512 1 95.69 89 LEU A O 1
ATOM 708 N N . LEU A 1 90 ? -12.133 -26.688 4.395 1 97.94 90 LEU A N 1
ATOM 709 C CA . LEU A 1 90 ? -10.781 -27.188 4.18 1 97.94 90 LEU A CA 1
ATOM 710 C C . LEU A 1 90 ? -10.742 -28.703 4.191 1 97.94 90 LEU A C 1
ATOM 712 O O . LEU A 1 90 ? -10.141 -29.328 3.312 1 97.94 90 LEU A O 1
ATOM 716 N N . VAL A 1 91 ? -11.406 -29.297 5.137 1 97.88 91 VAL A N 1
ATOM 717 C CA . VAL A 1 91 ? -11.398 -30.734 5.305 1 97.88 91 VAL A CA 1
ATOM 718 C C . VAL A 1 91 ? -12.039 -31.406 4.086 1 97.88 91 VAL A C 1
ATOM 720 O O . VAL A 1 91 ? -11.461 -32.312 3.486 1 97.88 91 VAL A O 1
ATOM 723 N N . ASP A 1 92 ? -13.188 -30.938 3.73 1 98.25 92 ASP A N 1
ATOM 724 C CA . ASP A 1 92 ? -13.93 -31.516 2.617 1 98.25 92 ASP A CA 1
ATOM 725 C C . ASP A 1 92 ? -13.18 -31.344 1.302 1 98.25 92 ASP A C 1
ATOM 727 O O . ASP A 1 92 ? -13.109 -32.281 0.491 1 98.25 92 ASP A O 1
ATOM 731 N N . PHE A 1 93 ? -12.672 -30.156 1.112 1 98.25 93 PHE A N 1
ATOM 732 C CA . PHE A 1 93 ? -11.945 -29.859 -0.121 1 98.25 93 PHE A CA 1
ATOM 733 C C . PHE A 1 93 ? -10.695 -30.734 -0.228 1 98.25 93 PHE A C 1
ATOM 735 O O . PHE A 1 93 ? -10.422 -31.312 -1.279 1 98.25 93 PHE A O 1
ATOM 742 N N . THR A 1 94 ? -9.953 -30.844 0.852 1 98.31 94 THR A N 1
ATOM 743 C CA . THR A 1 94 ? -8.727 -31.625 0.868 1 98.31 94 THR A CA 1
ATOM 744 C C . THR A 1 94 ? -9.016 -33.094 0.574 1 98.31 94 THR A C 1
ATOM 746 O O . THR A 1 94 ? -8.32 -33.719 -0.223 1 98.31 94 THR A O 1
ATOM 749 N N . LYS A 1 95 ? -10.039 -33.594 1.197 1 98.25 95 LYS A N 1
ATOM 750 C CA . LYS A 1 95 ? -10.43 -34.969 0.972 1 98.25 95 LYS A CA 1
ATOM 751 C C . LYS A 1 95 ? -10.797 -35.219 -0.491 1 98.25 95 LYS A C 1
ATOM 753 O O . LYS A 1 95 ? -10.367 -36.188 -1.089 1 98.25 95 LYS A O 1
ATOM 758 N N . ARG A 1 96 ? -11.539 -34.344 -1.042 1 98.44 96 ARG A N 1
ATOM 759 C CA . ARG A 1 96 ? -11.945 -34.469 -2.439 1 98.44 96 ARG A CA 1
ATOM 760 C C . ARG A 1 96 ? -10.727 -34.438 -3.363 1 98.44 96 ARG A C 1
ATOM 762 O O . ARG A 1 96 ? -10.664 -35.219 -4.328 1 98.44 96 ARG A O 1
ATOM 769 N N . MET A 1 97 ? -9.781 -33.562 -3.105 1 98.56 97 MET A N 1
ATOM 770 C CA . MET A 1 97 ? -8.578 -33.469 -3.922 1 98.56 97 MET A CA 1
ATOM 771 C C . MET A 1 97 ? -7.746 -34.75 -3.814 1 98.56 97 MET A C 1
ATOM 773 O O . MET A 1 97 ? -7.215 -35.25 -4.812 1 98.56 97 MET A O 1
ATOM 777 N N . GLN A 1 98 ? -7.621 -35.281 -2.594 1 98.31 98 GLN A N 1
ATOM 778 C CA . GLN A 1 98 ? -6.859 -36.5 -2.363 1 98.31 98 GLN A CA 1
ATOM 779 C C . GLN A 1 98 ? -7.488 -37.688 -3.096 1 98.31 98 GLN A C 1
ATOM 781 O O . GLN A 1 98 ? -6.777 -38.531 -3.645 1 98.31 98 GLN A O 1
ATOM 786 N N . GLU A 1 99 ? -8.797 -37.688 -3.119 1 98.31 99 GLU A N 1
ATOM 787 C CA . GLU A 1 99 ? -9.516 -38.781 -3.756 1 98.31 99 GLU A CA 1
ATOM 788 C C . GLU A 1 99 ? -9.461 -38.688 -5.277 1 98.31 99 GLU A C 1
ATOM 790 O O . GLU A 1 99 ? -9.422 -39.688 -5.977 1 98.31 99 GLU A O 1
ATOM 795 N N . THR A 1 100 ? -9.484 -37.5 -5.75 1 98.25 100 THR A N 1
ATOM 796 C CA . THR A 1 100 ? -9.516 -37.281 -7.188 1 98.25 10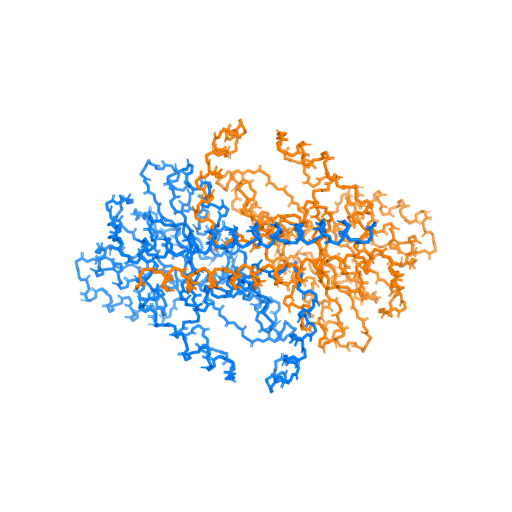0 THR A CA 1
ATOM 797 C C . THR A 1 100 ? -8.133 -37.469 -7.801 1 98.25 100 THR A C 1
ATOM 799 O O . THR A 1 100 ? -8.016 -38.031 -8.898 1 98.25 100 THR A O 1
ATOM 802 N N . TYR A 1 101 ? -7.148 -36.938 -7.094 1 98.12 101 TYR A N 1
ATOM 803 C CA . TYR A 1 101 ? -5.785 -37 -7.609 1 98.12 101 TYR A CA 1
ATOM 804 C C . TYR A 1 101 ? -4.922 -37.938 -6.758 1 98.12 101 TYR A C 1
ATOM 806 O O . TYR A 1 101 ? -4.008 -37.469 -6.066 1 98.12 101 TYR A O 1
ATOM 814 N N . LYS A 1 102 ? -4.977 -39.156 -6.91 1 97.19 102 LYS A N 1
ATOM 815 C CA . LYS A 1 102 ? -4.395 -40.188 -6.055 1 97.19 102 LYS A CA 1
ATOM 816 C C . LYS A 1 102 ? -2.887 -40.312 -6.258 1 97.19 102 LYS A C 1
ATOM 818 O O . LYS A 1 102 ? -2.168 -40.812 -5.391 1 97.19 102 LYS A O 1
ATOM 823 N N . ASP A 1 103 ? -2.426 -39.844 -7.41 1 97.38 103 ASP A N 1
ATOM 824 C CA . ASP A 1 103 ? -1.002 -39.938 -7.723 1 97.38 103 ASP A CA 1
ATOM 825 C C . ASP A 1 103 ? -0.252 -38.688 -7.219 1 97.38 103 ASP A C 1
ATOM 827 O O . ASP A 1 103 ? 0.953 -38.562 -7.445 1 97.38 103 ASP A O 1
ATOM 831 N N . ARG A 1 104 ? -0.984 -37.812 -6.559 1 97.75 104 ARG A N 1
ATOM 832 C CA . ARG A 1 104 ? -0.415 -36.594 -5.973 1 97.75 104 ARG A CA 1
ATOM 833 C C . ARG A 1 104 ? -0.622 -36.594 -4.461 1 97.75 104 ARG A C 1
ATOM 835 O O . ARG A 1 104 ? -1.501 -37.281 -3.939 1 97.75 104 ARG A O 1
ATOM 842 N N . GLN A 1 105 ? 0.197 -35.844 -3.797 1 98.5 105 GLN A N 1
ATOM 843 C CA . GLN A 1 105 ? 0.013 -35.625 -2.367 1 98.5 105 GLN A CA 1
ATOM 844 C C . GLN A 1 105 ? -0.625 -34.25 -2.104 1 98.5 105 GLN A C 1
ATOM 846 O O . GLN A 1 105 ? -0.271 -33.25 -2.742 1 98.5 105 GLN A O 1
ATOM 851 N N . VAL A 1 106 ? -1.637 -34.25 -1.289 1 98.69 106 VAL A N 1
ATOM 852 C CA . VAL A 1 106 ? -2.291 -33.031 -0.841 1 98.69 106 VAL A CA 1
ATOM 853 C C . VAL A 1 106 ? -2.264 -32.969 0.684 1 98.69 106 VAL A C 1
ATOM 855 O O . VAL A 1 106 ? -2.785 -33.844 1.362 1 98.69 106 VAL A O 1
ATOM 858 N N . VAL A 1 107 ? -1.605 -31.953 1.233 1 98.31 107 VAL A N 1
ATOM 859 C CA . VAL A 1 107 ? -1.479 -31.766 2.674 1 98.31 107 VAL A CA 1
ATOM 860 C C . VAL A 1 107 ? -2.223 -30.484 3.09 1 98.31 107 VAL A C 1
ATOM 862 O O . VAL A 1 107 ? -2.09 -29.453 2.447 1 98.31 107 VAL A O 1
ATOM 865 N N . ALA A 1 108 ? -3.041 -30.609 4.09 1 98.62 108 ALA A N 1
ATOM 866 C CA . ALA A 1 108 ? -3.773 -29.469 4.605 1 98.62 108 ALA A CA 1
ATOM 867 C C . ALA A 1 108 ? -3.148 -28.953 5.898 1 98.62 108 ALA A C 1
ATOM 869 O O . ALA A 1 108 ? -2.748 -29.734 6.758 1 98.62 108 ALA A O 1
ATOM 870 N N . ILE A 1 109 ? -2.943 -27.672 5.988 1 98.56 109 ILE A N 1
ATOM 871 C CA . ILE A 1 109 ? -2.545 -26.984 7.215 1 98.56 109 ILE A CA 1
ATOM 872 C C . ILE A 1 109 ? -3.646 -26.031 7.641 1 98.56 109 ILE A C 1
ATOM 874 O O . ILE A 1 109 ? -3.859 -25 7 1 98.56 109 ILE A O 1
ATOM 878 N N . GLY A 1 110 ? -4.375 -26.391 8.711 1 98.06 110 GLY A N 1
ATOM 879 C CA . GLY A 1 110 ? -5.438 -25.547 9.25 1 98.06 110 GLY A CA 1
ATOM 880 C C . GLY A 1 110 ? -4.934 -24.5 10.211 1 98.06 110 GLY A C 1
ATOM 881 O O . GLY A 1 110 ? -4.504 -24.812 11.32 1 98.06 110 GLY A O 1
ATOM 882 N N . VAL A 1 111 ? -4.988 -23.219 9.805 1 97.88 111 VAL A N 1
ATOM 883 C CA . VAL A 1 111 ? -4.555 -22.109 10.656 1 97.88 111 VAL A CA 1
ATOM 884 C C . VAL A 1 111 ? -5.398 -20.875 10.352 1 97.88 111 VAL A C 1
ATOM 886 O O . VAL A 1 111 ? -6.016 -20.781 9.289 1 97.88 111 VAL A O 1
ATOM 889 N N . ASP A 1 112 ? -5.473 -19.984 11.266 1 97.69 112 ASP A N 1
ATOM 890 C CA . ASP A 1 112 ? -6.059 -18.656 11.07 1 97.69 112 ASP A CA 1
ATOM 891 C C . ASP A 1 112 ? -4.988 -17.625 10.734 1 97.69 112 ASP A C 1
ATOM 893 O O . ASP A 1 112 ? -4.262 -17.172 11.625 1 97.69 112 ASP A O 1
ATOM 897 N N . LEU A 1 113 ? -4.992 -17.219 9.492 1 97.81 113 LEU A N 1
ATOM 898 C CA . LEU A 1 113 ? -3.947 -16.312 9.023 1 97.81 113 LEU A CA 1
ATOM 899 C C . LEU A 1 113 ? -4.168 -14.898 9.547 1 97.81 113 LEU A C 1
ATOM 901 O O . LEU A 1 113 ? -3.336 -14.016 9.336 1 97.81 113 LEU A O 1
ATOM 905 N N . SER A 1 114 ? -5.258 -14.68 10.258 1 96.69 114 SER A N 1
ATOM 906 C CA . SER A 1 114 ? -5.496 -13.383 10.891 1 96.69 114 SER A CA 1
ATOM 907 C C . SER A 1 114 ? -4.98 -13.367 12.32 1 96.69 114 SER A C 1
ATOM 909 O O . SER A 1 114 ? -5.043 -12.336 13 1 96.69 114 SER A O 1
ATOM 911 N N . ASN A 1 115 ? -4.496 -14.539 12.766 1 94.19 115 ASN A N 1
ATOM 912 C CA . ASN A 1 115 ? -3.988 -14.648 14.133 1 94.19 115 ASN A CA 1
ATOM 913 C C . ASN A 1 115 ? -2.518 -14.25 14.219 1 94.19 115 ASN A C 1
ATOM 915 O O . ASN A 1 115 ? -1.633 -15.062 13.93 1 94.19 115 ASN A O 1
ATOM 919 N N . ASP A 1 116 ? -2.223 -13.156 14.734 1 85.94 116 ASP A N 1
ATOM 920 C CA . ASP A 1 116 ? -0.875 -12.594 14.75 1 85.94 116 ASP A CA 1
ATOM 921 C C . ASP A 1 116 ? -0.126 -13 16.016 1 85.94 116 ASP A C 1
ATOM 923 O O . ASP A 1 116 ? 0.927 -12.438 16.328 1 85.94 116 ASP A O 1
ATOM 927 N N . ASN A 1 117 ? -0.634 -13.883 16.766 1 87.69 117 ASN A N 1
ATOM 928 C CA . ASN A 1 117 ? 0.036 -14.312 17.984 1 87.69 117 ASN A CA 1
ATOM 929 C C . ASN A 1 117 ? 1.34 -15.047 17.672 1 87.69 117 ASN A C 1
ATOM 931 O O . ASN A 1 117 ? 1.345 -16.031 16.938 1 87.69 117 ASN A O 1
ATOM 935 N N . PRO A 1 118 ? 2.465 -14.523 18.234 1 79.56 118 PRO A N 1
ATOM 936 C CA . PRO A 1 118 ? 3.756 -15.125 17.906 1 79.56 118 PRO A CA 1
ATOM 937 C C . PRO A 1 118 ? 3.871 -16.578 18.375 1 79.56 118 PRO A C 1
ATOM 939 O O . PRO A 1 118 ? 4.598 -17.359 17.766 1 79.56 118 PRO A O 1
ATOM 942 N N . GLU A 1 119 ? 3.207 -16.891 19.453 1 81.25 119 GLU A N 1
ATOM 943 C CA . GLU A 1 119 ? 3.35 -18.234 20.031 1 81.25 119 GLU A CA 1
ATOM 944 C C . GLU A 1 119 ? 2.316 -19.188 19.469 1 81.25 119 GLU A C 1
ATOM 946 O O . GLU A 1 119 ? 2.617 -20.359 19.219 1 81.25 119 GLU A O 1
ATOM 951 N N . THR A 1 120 ? 1.214 -18.719 19.172 1 84.12 120 THR A N 1
ATOM 952 C CA . THR A 1 120 ? 0.116 -19.594 18.75 1 84.12 120 THR A CA 1
ATOM 953 C C . THR A 1 120 ? -0.316 -19.266 17.328 1 84.12 120 THR A C 1
ATOM 955 O O . THR A 1 120 ? -1.285 -19.844 16.828 1 84.12 120 THR A O 1
ATOM 958 N N . GLY A 1 121 ? 0.477 -18.406 16.734 1 89.69 121 GLY A N 1
ATOM 959 C CA . GLY A 1 121 ? 0.077 -17.938 15.414 1 89.69 121 GLY A CA 1
ATOM 960 C C . GLY A 1 121 ? 0.38 -18.938 14.312 1 89.69 121 GLY A C 1
ATOM 961 O O . GLY A 1 121 ? 0.83 -20.047 14.578 1 89.69 121 GLY A O 1
ATOM 962 N N . TYR A 1 122 ? 0.082 -18.578 13.102 1 97.62 122 TYR A N 1
ATOM 963 C CA . TYR A 1 122 ? 0.046 -19.453 11.938 1 97.62 122 TYR A CA 1
ATOM 964 C C . TYR A 1 122 ? 1.455 -19.812 11.477 1 97.62 122 TYR A C 1
ATOM 966 O O . TYR A 1 122 ? 1.682 -20.875 10.906 1 97.62 122 TYR A O 1
ATOM 974 N N . MET A 1 123 ? 2.449 -18.953 11.734 1 97.5 123 MET A N 1
ATOM 975 C CA . MET A 1 123 ? 3.773 -19.172 11.156 1 97.5 123 MET A CA 1
ATOM 976 C C . MET A 1 123 ? 4.449 -20.375 11.781 1 97.5 123 MET A C 1
ATOM 978 O O . MET A 1 123 ? 5.102 -21.156 11.086 1 97.5 123 MET A O 1
ATOM 982 N N . LYS A 1 124 ? 4.32 -20.516 13.117 1 96.5 124 LYS A N 1
ATOM 983 C CA . LYS A 1 124 ? 4.926 -21.656 13.789 1 96.5 124 LYS A CA 1
ATOM 984 C C . LYS A 1 124 ? 4.41 -22.969 13.203 1 96.5 124 LYS A C 1
ATOM 986 O O . LYS A 1 124 ? 5.195 -23.875 12.898 1 96.5 124 LYS A O 1
ATOM 991 N N . THR A 1 125 ? 3.137 -23.047 13.016 1 97.44 125 THR A N 1
ATOM 992 C CA . THR A 1 125 ? 2.504 -24.234 12.484 1 97.44 125 THR A CA 1
ATOM 993 C C . THR A 1 125 ? 2.932 -24.484 11.039 1 97.44 125 THR A C 1
ATOM 995 O O . THR A 1 125 ? 3.266 -25.609 10.656 1 97.44 125 THR A O 1
ATOM 998 N N . ILE A 1 126 ? 2.971 -23.469 10.188 1 98.19 126 ILE A N 1
ATOM 999 C CA . ILE A 1 126 ? 3.336 -23.594 8.781 1 98.19 126 ILE A CA 1
ATOM 1000 C C . ILE A 1 126 ? 4.781 -24.062 8.664 1 98.19 126 ILE A C 1
ATOM 1002 O O . ILE A 1 126 ? 5.074 -24.984 7.898 1 98.19 126 ILE A O 1
ATOM 1006 N N . ILE A 1 127 ? 5.652 -23.469 9.484 1 97.5 127 ILE A N 1
ATOM 1007 C CA . ILE A 1 127 ? 7.07 -23.812 9.438 1 97.5 127 ILE A CA 1
ATOM 1008 C C . ILE A 1 127 ? 7.262 -25.266 9.852 1 97.5 127 ILE A C 1
ATOM 1010 O O . ILE A 1 127 ? 7.938 -26.031 9.156 1 97.5 127 ILE A O 1
ATOM 1014 N N . GLU A 1 128 ? 6.617 -25.625 10.914 1 97.12 128 GLU A N 1
ATOM 1015 C CA . GLU A 1 128 ? 6.766 -26.984 11.445 1 97.12 128 GLU A CA 1
ATOM 1016 C C . GLU A 1 128 ? 6.223 -28.016 10.461 1 97.12 128 GLU A C 1
ATOM 1018 O O . GLU A 1 128 ? 6.875 -29.031 10.195 1 97.12 128 GLU A O 1
ATOM 1023 N N . LYS A 1 129 ? 5.148 -27.766 9.859 1 97.81 129 LYS A N 1
ATOM 1024 C CA . LYS A 1 129 ? 4.469 -28.766 9.023 1 97.81 129 LYS A CA 1
ATOM 1025 C C . LYS A 1 129 ? 5.074 -28.812 7.625 1 97.81 129 LYS A C 1
ATOM 1027 O O . LYS A 1 129 ? 4.828 -29.75 6.871 1 97.81 129 LYS A O 1
ATOM 1032 N N . THR A 1 130 ? 5.875 -27.797 7.262 1 98.19 130 THR A N 1
ATOM 1033 C CA . THR A 1 130 ? 6.457 -27.781 5.926 1 98.19 130 THR A CA 1
ATOM 1034 C C . THR A 1 130 ? 7.961 -28.031 5.984 1 98.19 130 THR A C 1
ATOM 1036 O O . THR A 1 130 ? 8.641 -28.016 4.957 1 98.19 130 THR A O 1
ATOM 1039 N N . LYS A 1 131 ? 8.484 -28.25 7.164 1 97.25 131 LYS A N 1
ATOM 1040 C CA . LYS A 1 131 ? 9.93 -28.312 7.367 1 97.25 131 LYS A CA 1
ATOM 1041 C C . LYS A 1 131 ? 10.539 -29.438 6.527 1 97.25 131 LYS A C 1
ATOM 1043 O O . LYS A 1 131 ? 11.672 -29.312 6.043 1 97.25 131 LYS A O 1
ATOM 1048 N N . ASP A 1 132 ? 9.805 -30.531 6.266 1 97.12 132 ASP A N 1
ATOM 1049 C CA . ASP A 1 132 ? 10.344 -31.688 5.551 1 97.12 132 ASP A CA 1
ATOM 1050 C C . ASP A 1 132 ? 9.773 -31.766 4.137 1 97.12 132 ASP A C 1
ATOM 1052 O O . ASP A 1 132 ? 9.852 -32.812 3.486 1 97.12 132 ASP A O 1
ATOM 1056 N N . ILE A 1 133 ? 9.109 -30.766 3.701 1 98 133 ILE A N 1
ATOM 1057 C CA . ILE A 1 133 ? 8.547 -30.703 2.357 1 98 133 ILE A CA 1
ATOM 1058 C C . ILE A 1 133 ? 9.344 -29.719 1.508 1 98 133 ILE A C 1
ATOM 1060 O O . ILE A 1 133 ? 9.594 -28.578 1.925 1 98 133 ILE A O 1
ATOM 1064 N N . ASP A 1 134 ? 9.797 -30.094 0.413 1 96.88 134 ASP A N 1
ATOM 1065 C CA . ASP A 1 134 ? 10.609 -29.25 -0.461 1 96.88 134 ASP A CA 1
ATOM 1066 C C . ASP A 1 134 ? 9.742 -28.344 -1.316 1 96.88 134 ASP A C 1
ATOM 1068 O O . ASP A 1 134 ? 9.688 -28.484 -2.539 1 96.88 134 ASP A O 1
ATOM 1072 N N . ILE A 1 135 ? 9.195 -27.391 -0.694 1 98.5 135 ILE A N 1
ATOM 1073 C CA . ILE A 1 135 ? 8.344 -26.422 -1.363 1 98.5 135 ILE A CA 1
ATOM 1074 C C . ILE A 1 135 ? 9.195 -25.516 -2.246 1 98.5 135 ILE A C 1
ATOM 1076 O O . ILE A 1 135 ? 10.211 -24.969 -1.798 1 98.5 135 ILE A O 1
ATOM 1080 N N . GLY A 1 136 ? 8.781 -25.391 -3.496 1 98.5 136 GLY A N 1
ATOM 1081 C CA . GLY A 1 136 ? 9.508 -24.5 -4.391 1 98.5 136 GLY A CA 1
ATOM 1082 C C . GLY A 1 136 ? 8.625 -23.438 -5.027 1 98.5 136 GLY A C 1
ATOM 1083 O O . GLY A 1 136 ? 9.125 -22.5 -5.637 1 98.5 136 GLY A O 1
ATOM 1084 N N . CYS A 1 137 ? 7.293 -23.594 -4.906 1 98.81 137 CYS A N 1
ATOM 1085 C CA . CYS A 1 137 ? 6.309 -22.625 -5.379 1 98.81 137 CYS A CA 1
ATOM 1086 C C . CYS A 1 137 ? 5.352 -22.234 -4.262 1 98.81 137 CYS A C 1
ATOM 1088 O O . CYS A 1 137 ? 4.695 -23.094 -3.668 1 98.81 137 CYS A O 1
ATOM 1090 N N . VAL A 1 138 ? 5.348 -20.938 -3.996 1 98.94 138 VAL A N 1
ATOM 1091 C CA . VAL A 1 138 ? 4.453 -20.43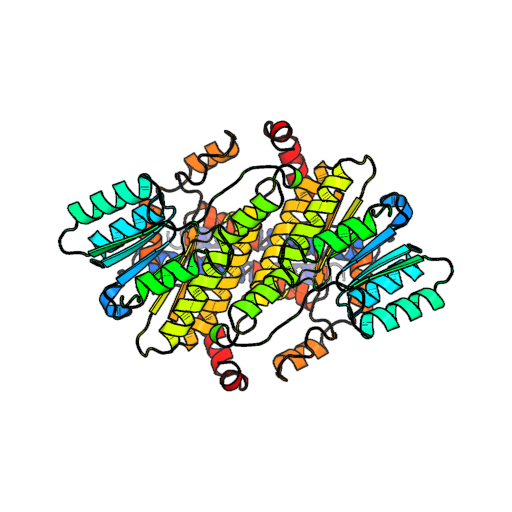8 -2.961 1 98.94 138 VAL A CA 1
ATOM 1092 C C . VAL A 1 138 ? 3.439 -19.469 -3.578 1 98.94 138 VAL A C 1
ATOM 1094 O O . VAL A 1 138 ? 3.816 -18.516 -4.254 1 98.94 138 VAL A O 1
ATOM 1097 N N . PHE A 1 139 ? 2.17 -19.781 -3.41 1 98.88 139 PHE A N 1
ATOM 1098 C CA . PHE A 1 139 ? 1.078 -18.922 -3.842 1 98.88 139 PHE A CA 1
ATOM 1099 C C . PHE A 1 139 ? 0.348 -18.328 -2.643 1 98.88 139 PHE A C 1
ATOM 1101 O O . PHE A 1 139 ? -0.464 -19 -2.008 1 98.88 139 PHE A O 1
ATOM 1108 N N . CYS A 1 140 ? 0.663 -17.109 -2.336 1 98.69 140 CYS A N 1
ATOM 1109 C CA . CYS A 1 140 ? -0.077 -16.375 -1.312 1 98.69 140 CYS A CA 1
ATOM 1110 C C . CYS A 1 140 ? -1.379 -15.812 -1.873 1 98.69 140 CYS A C 1
ATOM 1112 O O . CYS A 1 140 ? -1.362 -14.883 -2.68 1 98.69 140 CYS A O 1
ATOM 1114 N N . ASN A 1 141 ? -2.475 -16.328 -1.379 1 97.5 141 ASN A N 1
ATOM 1115 C CA . ASN A 1 141 ? -3.756 -15.992 -1.996 1 97.5 141 ASN A CA 1
ATOM 1116 C C . ASN A 1 141 ? -4.82 -15.68 -0.948 1 97.5 141 ASN A C 1
ATOM 1118 O O . ASN A 1 141 ? -5.879 -15.148 -1.275 1 97.5 141 ASN A O 1
ATOM 1122 N N . ALA A 1 142 ? -4.535 -15.93 0.293 1 96.06 142 ALA A N 1
ATOM 1123 C CA . ALA A 1 142 ? -5.52 -15.766 1.357 1 96.06 142 ALA A CA 1
ATOM 1124 C C . ALA A 1 142 ? -5.906 -14.297 1.526 1 96.06 142 ALA A C 1
ATOM 1126 O O . ALA A 1 142 ? -5.055 -13.406 1.421 1 96.06 142 ALA A O 1
ATOM 1127 N N . GLY A 1 143 ? -7.125 -14.047 1.794 1 93.75 143 GLY A N 1
ATOM 1128 C CA . GLY A 1 143 ? -7.625 -12.711 2.074 1 93.75 143 GLY A CA 1
ATOM 1129 C C . GLY A 1 143 ? -9.133 -12.648 2.211 1 93.75 143 GLY A C 1
ATOM 1130 O O . GLY A 1 143 ? -9.836 -13.594 1.837 1 93.75 143 GLY A O 1
ATOM 1131 N N . PHE A 1 144 ? -9.586 -11.609 2.76 1 91.44 144 PHE A N 1
ATOM 1132 C CA . PHE A 1 144 ? -11.031 -11.398 2.811 1 91.44 144 PHE A CA 1
ATOM 1133 C C . PHE A 1 144 ? -11.359 -9.914 2.699 1 91.44 144 PHE A C 1
ATOM 1135 O O . PHE A 1 144 ? -10.477 -9.062 2.814 1 91.44 144 PHE A O 1
ATOM 1142 N N . PHE A 1 145 ? -12.578 -9.742 2.291 1 89.56 145 PHE A N 1
ATOM 1143 C CA . PHE A 1 145 ? -13.117 -8.422 1.981 1 89.56 145 PHE A CA 1
ATOM 1144 C C . PHE A 1 145 ? -14.195 -8.031 2.977 1 89.56 145 PHE A C 1
ATOM 1146 O O . PHE A 1 145 ? -14.961 -8.883 3.438 1 89.56 145 PHE A O 1
ATOM 1153 N N . ARG A 1 146 ? -14.18 -6.773 3.387 1 86.94 146 ARG A N 1
ATOM 1154 C CA . ARG A 1 146 ? -15.211 -6.203 4.242 1 86.94 146 ARG A CA 1
ATOM 1155 C C . ARG A 1 146 ? -15.695 -4.863 3.699 1 86.94 146 ARG A C 1
ATOM 1157 O O . ARG A 1 146 ? -14.891 -3.979 3.402 1 86.94 146 ARG A O 1
ATOM 1164 N N . LEU A 1 147 ? -16.969 -4.77 3.523 1 87.69 147 LEU A N 1
ATOM 1165 C CA . LEU A 1 147 ? -17.594 -3.51 3.137 1 87.69 147 LEU A CA 1
ATOM 1166 C C . LEU A 1 147 ? -18.25 -2.838 4.34 1 87.69 147 LEU A C 1
ATOM 1168 O O . LEU A 1 147 ? -19.281 -3.303 4.832 1 87.69 147 LEU A O 1
ATOM 1172 N N . ALA A 1 148 ? -17.672 -1.773 4.805 1 90.19 148 ALA A N 1
ATOM 1173 C CA . ALA A 1 148 ? -18.156 -1.037 5.965 1 90.19 148 ALA A CA 1
ATOM 1174 C C . ALA A 1 148 ? -17.438 0.295 6.117 1 90.19 148 ALA A C 1
ATOM 1176 O O . ALA A 1 148 ? -16.297 0.448 5.648 1 90.19 148 ALA A O 1
ATOM 1177 N N . GLY A 1 149 ? -18.172 1.273 6.719 1 91.81 149 GLY A N 1
ATOM 1178 C CA . GLY A 1 149 ? -17.469 2.492 7.094 1 91.81 149 GLY A CA 1
ATOM 1179 C C . GLY A 1 149 ? -16.281 2.242 8.008 1 91.81 149 GLY A C 1
ATOM 1180 O O . GLY A 1 149 ? -16.312 1.33 8.836 1 91.81 149 GLY A O 1
ATOM 1181 N N . PHE A 1 150 ? -15.258 3.049 7.848 1 95.56 150 PHE A N 1
ATOM 1182 C CA . PHE A 1 150 ? -14.023 2.887 8.609 1 95.56 150 PHE A CA 1
ATOM 1183 C C . PHE A 1 150 ? -14.297 2.885 10.102 1 95.56 150 PHE A C 1
ATOM 1185 O O . PHE A 1 150 ? -13.742 2.068 10.844 1 95.56 150 PHE A O 1
ATOM 1192 N N . ASP A 1 151 ? -15.211 3.73 10.492 1 94.12 151 ASP A N 1
ATOM 1193 C CA . ASP A 1 151 ? -15.508 3.912 11.914 1 94.12 151 ASP A CA 1
ATOM 1194 C C . ASP A 1 151 ? -16.469 2.834 12.414 1 94.12 151 ASP A C 1
ATOM 1196 O O . ASP A 1 151 ? -16.625 2.652 13.625 1 94.12 151 ASP A O 1
ATOM 1200 N N . LYS A 1 152 ? -17.062 2.074 11.516 1 93.69 152 LYS A N 1
ATOM 1201 C CA . LYS A 1 152 ? -18.062 1.077 11.898 1 93.69 152 LYS A CA 1
ATOM 1202 C C . LYS A 1 152 ? -17.406 -0.274 12.172 1 93.69 152 LYS A C 1
ATOM 1204 O O . LYS A 1 152 ? -18.047 -1.192 12.68 1 93.69 152 LYS A O 1
ATOM 1209 N N . VAL A 1 153 ? -16.203 -0.377 11.867 1 95.75 153 VAL A N 1
ATOM 1210 C CA . VAL A 1 153 ? -15.43 -1.597 12.109 1 95.75 153 VAL A CA 1
ATOM 1211 C C . VAL A 1 153 ? -14.508 -1.4 13.305 1 95.75 153 VAL A C 1
ATOM 1213 O O . VAL A 1 153 ? -13.805 -0.39 13.398 1 95.75 153 VAL A O 1
ATOM 1216 N N . ARG A 1 154 ? -14.547 -2.387 14.25 1 96.81 154 ARG A N 1
ATOM 1217 C CA . ARG A 1 154 ? -13.648 -2.311 15.398 1 96.81 154 ARG A CA 1
ATOM 1218 C C . ARG A 1 154 ? -12.188 -2.381 14.945 1 96.81 154 ARG A C 1
ATOM 1220 O O . ARG A 1 154 ? -11.859 -3.09 13.992 1 96.81 154 ARG A O 1
ATOM 1227 N N . ILE A 1 155 ? -11.305 -1.664 15.648 1 97 155 ILE A N 1
ATOM 1228 C CA . ILE A 1 155 ? -9.898 -1.592 15.273 1 97 155 ILE A CA 1
ATOM 1229 C C . ILE A 1 155 ? -9.305 -2.998 15.227 1 97 155 ILE A C 1
ATOM 1231 O O . ILE A 1 155 ? -8.508 -3.311 14.344 1 97 155 ILE A O 1
ATOM 1235 N N . GLU A 1 156 ? -9.727 -3.883 16.141 1 95.62 156 GLU A N 1
ATOM 1236 C CA . GLU A 1 156 ? -9.219 -5.25 16.188 1 95.62 156 GLU A CA 1
ATOM 1237 C C . GLU A 1 156 ? -9.562 -6.004 14.898 1 95.62 156 GLU A C 1
ATOM 1239 O O . GLU A 1 156 ? -8.773 -6.82 14.422 1 95.62 156 GLU A O 1
ATOM 1244 N N . ASP A 1 157 ? -10.719 -5.719 14.359 1 96.25 157 ASP A N 1
ATOM 1245 C CA . ASP A 1 157 ? -11.148 -6.367 13.125 1 96.25 157 ASP A CA 1
ATOM 1246 C C . ASP A 1 157 ? -10.383 -5.828 11.922 1 96.25 157 ASP A C 1
ATOM 1248 O O . ASP A 1 157 ? -10.07 -6.574 10.992 1 96.25 157 ASP A O 1
ATOM 1252 N N . HIS A 1 158 ? -10.125 -4.516 11.914 1 97.38 158 HIS A N 1
ATOM 1253 C CA . HIS A 1 158 ? -9.258 -3.967 10.883 1 97.38 158 HIS A CA 1
ATOM 1254 C C . HIS A 1 158 ? -7.883 -4.637 10.914 1 97.38 158 HIS A C 1
ATOM 1256 O O . HIS A 1 158 ? -7.34 -4.992 9.859 1 97.38 158 HIS A O 1
ATOM 1262 N N . MET A 1 159 ? -7.375 -4.844 12.133 1 96.94 159 MET A N 1
ATOM 1263 C CA . MET A 1 159 ? -6.059 -5.457 12.273 1 96.94 159 MET A CA 1
ATOM 1264 C C . MET A 1 159 ? -6.074 -6.898 11.773 1 96.94 159 MET A C 1
ATOM 1266 O O . MET A 1 159 ? -5.102 -7.363 11.18 1 96.94 159 MET A O 1
ATOM 1270 N N . LYS A 1 160 ? -7.16 -7.582 12.023 1 96.56 160 LYS A N 1
ATOM 1271 C CA . LYS A 1 160 ? -7.285 -8.953 11.531 1 96.56 160 LYS A CA 1
ATOM 1272 C C . LYS A 1 160 ? -7.254 -8.992 10.008 1 96.56 160 LYS A C 1
ATOM 1274 O O . LYS A 1 160 ? -6.637 -9.891 9.422 1 96.56 160 LYS A O 1
ATOM 1279 N N . GLN A 1 161 ? -7.906 -8.086 9.398 1 96.75 161 GLN A N 1
ATOM 1280 C CA . GLN A 1 161 ? -7.906 -8.023 7.945 1 96.75 161 GLN A CA 1
ATOM 1281 C C . GLN A 1 161 ? -6.512 -7.719 7.406 1 96.75 161 GLN A C 1
ATOM 1283 O O . GLN A 1 161 ? -6.066 -8.336 6.438 1 96.75 161 GLN A O 1
ATOM 1288 N N . ILE A 1 162 ? -5.848 -6.754 8.062 1 98.12 162 ILE A N 1
ATOM 1289 C CA . ILE A 1 162 ? -4.492 -6.406 7.652 1 98.12 162 ILE A CA 1
ATOM 1290 C C . ILE A 1 162 ? -3.58 -7.617 7.805 1 98.12 162 ILE A C 1
ATOM 1292 O O . ILE A 1 162 ? -2.773 -7.91 6.918 1 98.12 162 ILE A O 1
ATOM 1296 N N . GLU A 1 163 ? -3.75 -8.305 8.883 1 97.69 163 GLU A N 1
ATOM 1297 C CA . GLU A 1 163 ? -2.926 -9.484 9.148 1 97.69 163 GLU A CA 1
ATOM 1298 C C . GLU A 1 163 ? -3.135 -10.555 8.078 1 97.69 163 GLU A C 1
ATOM 1300 O O . GLU A 1 163 ? -2.172 -11.055 7.496 1 97.69 163 GLU A O 1
ATOM 1305 N N . CYS A 1 164 ? -4.289 -10.844 7.789 1 97.62 164 CYS A N 1
ATOM 1306 C CA . CYS A 1 164 ? -4.617 -11.906 6.848 1 97.62 164 CYS A CA 1
ATOM 1307 C C . CYS A 1 164 ? -4.254 -11.5 5.422 1 97.62 164 CYS A C 1
ATOM 1309 O O . CYS A 1 164 ? -3.605 -12.266 4.703 1 97.62 164 CYS A O 1
ATOM 1311 N N . ASN A 1 165 ? -4.621 -10.289 5.074 1 97.12 165 ASN A N 1
ATOM 1312 C CA . ASN A 1 165 ? -4.516 -9.844 3.688 1 97.12 165 ASN A CA 1
ATOM 1313 C C . ASN A 1 165 ? -3.086 -9.445 3.338 1 97.12 165 ASN A C 1
ATOM 1315 O O . ASN A 1 165 ? -2.725 -9.383 2.16 1 97.12 165 ASN A O 1
ATOM 1319 N N . THR A 1 166 ? -2.307 -9.109 4.359 1 97.56 166 THR A N 1
ATOM 1320 C CA . THR A 1 166 ? -1.05 -8.453 4.012 1 97.56 166 THR A CA 1
ATOM 1321 C C . THR A 1 166 ? 0.104 -9.039 4.824 1 97.56 166 THR A C 1
ATOM 1323 O O . THR A 1 166 ? 1.077 -9.539 4.258 1 97.56 166 THR A O 1
ATOM 1326 N N . LEU A 1 167 ? -0.016 -8.992 6.137 1 98 167 LEU A N 1
ATOM 1327 C CA . LEU A 1 167 ? 1.131 -9.344 6.965 1 98 167 LEU A CA 1
ATOM 1328 C C . LEU A 1 167 ? 1.44 -10.836 6.867 1 98 167 LEU A C 1
ATOM 1330 O O . LEU A 1 167 ? 2.604 -11.234 6.941 1 98 167 LEU A O 1
ATOM 1334 N N . SER A 1 168 ? 0.407 -11.648 6.672 1 98.44 168 SER A N 1
ATOM 1335 C CA . SER A 1 168 ? 0.66 -13.07 6.453 1 98.44 168 SER A CA 1
ATOM 1336 C C . SER A 1 168 ? 1.485 -13.297 5.195 1 98.44 168 SER A C 1
ATOM 1338 O O . SER A 1 168 ? 2.355 -14.172 5.164 1 98.44 168 SER A O 1
ATOM 1340 N N . TYR A 1 169 ? 1.188 -12.492 4.109 1 98.62 169 TYR A N 1
ATOM 1341 C CA . TYR A 1 169 ? 1.991 -12.555 2.893 1 98.62 169 TYR A CA 1
ATOM 1342 C C . TYR A 1 169 ? 3.453 -12.25 3.189 1 98.62 169 TYR A C 1
ATOM 1344 O O . TYR A 1 169 ? 4.352 -12.945 2.711 1 98.62 169 TYR A O 1
ATOM 1352 N N . VAL A 1 170 ? 3.67 -11.203 3.986 1 98.56 170 VAL A N 1
A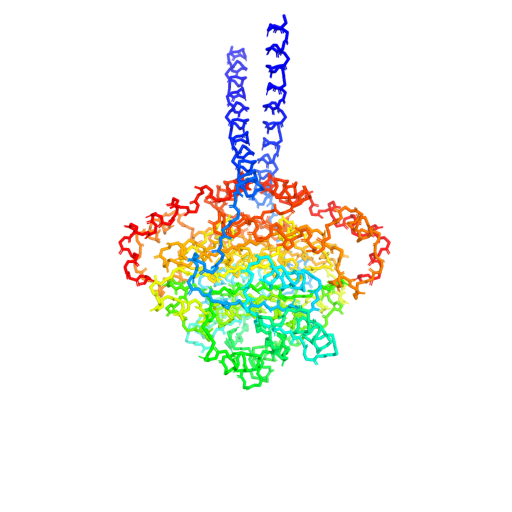TOM 1353 C CA . VAL A 1 170 ? 5.027 -10.75 4.289 1 98.56 170 VAL A CA 1
ATOM 1354 C C . VAL A 1 170 ? 5.77 -11.844 5.062 1 98.56 170 VAL A C 1
ATOM 1356 O O . VAL A 1 170 ? 6.898 -12.195 4.715 1 98.56 170 VAL A O 1
ATOM 1359 N N . LYS A 1 171 ? 5.152 -12.359 6.105 1 98.31 171 LYS A N 1
ATOM 1360 C CA . LYS A 1 171 ? 5.789 -13.344 6.98 1 98.31 171 LYS A CA 1
ATOM 1361 C C . LYS A 1 171 ? 6.078 -14.641 6.234 1 98.31 171 LYS A C 1
ATOM 1363 O O . LYS A 1 171 ? 7.18 -15.188 6.332 1 98.31 171 LYS A O 1
ATOM 1368 N N . ILE A 1 172 ? 5.121 -15.133 5.469 1 98.69 172 ILE A N 1
ATOM 1369 C CA . ILE A 1 172 ? 5.289 -16.375 4.711 1 98.69 172 ILE A CA 1
ATOM 1370 C C . ILE A 1 172 ? 6.348 -16.172 3.627 1 98.69 172 ILE A C 1
ATOM 1372 O O . ILE A 1 172 ? 7.23 -17.016 3.449 1 98.69 172 ILE A O 1
ATOM 1376 N N . THR A 1 173 ? 6.281 -15.039 2.957 1 98.75 173 THR A N 1
ATOM 1377 C CA . THR A 1 173 ? 7.254 -14.719 1.919 1 98.75 173 THR A CA 1
ATOM 1378 C C . THR A 1 173 ? 8.656 -14.625 2.51 1 98.75 173 THR A C 1
ATOM 1380 O O . THR A 1 173 ? 9.617 -15.133 1.925 1 98.75 173 THR A O 1
ATOM 1383 N N . HIS A 1 174 ? 8.758 -13.945 3.662 1 98.5 174 HIS A N 1
ATOM 1384 C CA . HIS A 1 174 ? 10.07 -13.805 4.281 1 98.5 174 HIS A CA 1
ATOM 1385 C C . HIS A 1 174 ? 10.688 -15.164 4.578 1 98.5 174 HIS A C 1
ATOM 1387 O O . HIS A 1 174 ? 11.859 -15.398 4.273 1 98.5 174 HIS A O 1
ATOM 1393 N N . HIS A 1 175 ? 9.938 -16.078 5.125 1 98.12 175 HIS A N 1
ATOM 1394 C CA . HIS A 1 175 ? 10.406 -17.406 5.465 1 98.12 175 HIS A CA 1
ATOM 1395 C C . HIS A 1 175 ? 10.891 -18.156 4.223 1 98.12 175 HIS A C 1
ATOM 1397 O O . HIS A 1 175 ? 12.016 -18.656 4.191 1 98.12 175 HIS A O 1
ATOM 1403 N N . PHE A 1 176 ? 10.102 -18.156 3.188 1 98.56 176 PHE A N 1
ATOM 1404 C CA . PHE A 1 176 ? 10.43 -18.953 2.01 1 98.56 176 PHE A CA 1
ATOM 1405 C C . PHE A 1 176 ? 11.484 -18.25 1.159 1 98.56 176 PHE A C 1
ATOM 1407 O O . PHE A 1 176 ? 12.336 -18.906 0.555 1 98.56 176 PHE A O 1
ATOM 1414 N N . PHE A 1 177 ? 11.391 -16.891 1.096 1 98.12 177 PHE A N 1
ATOM 1415 C CA . PHE A 1 177 ? 12.406 -16.156 0.359 1 98.12 177 PHE A CA 1
ATOM 1416 C C . PHE A 1 177 ? 13.797 -16.438 0.913 1 98.12 177 PHE A C 1
ATOM 1418 O O . PHE A 1 177 ? 14.727 -16.703 0.152 1 98.12 177 PHE A O 1
ATOM 1425 N N . CYS A 1 178 ? 13.953 -16.438 2.266 1 97.31 178 CYS A N 1
ATOM 1426 C CA . CYS A 1 178 ? 15.227 -16.734 2.91 1 97.31 178 CYS A CA 1
ATOM 1427 C C . CYS A 1 178 ? 15.664 -18.172 2.619 1 97.31 178 CYS A C 1
ATOM 1429 O O . CYS A 1 178 ? 16.828 -18.422 2.32 1 97.31 178 CYS A O 1
ATOM 1431 N N . LYS A 1 179 ? 14.734 -19.062 2.695 1 97.25 179 LYS A N 1
ATOM 1432 C CA . LYS A 1 179 ? 15.023 -20.469 2.408 1 97.25 179 LYS A CA 1
ATOM 1433 C C . LYS A 1 179 ? 15.43 -20.656 0.951 1 97.25 179 LYS A C 1
ATOM 1435 O O . LYS A 1 179 ? 16.391 -21.375 0.658 1 97.25 179 LYS A O 1
ATOM 1440 N N . PHE A 1 180 ? 14.711 -20.031 0.029 1 97.75 180 PHE A N 1
ATOM 1441 C CA . PHE A 1 180 ? 14.93 -20.172 -1.406 1 97.75 180 PHE A CA 1
ATOM 1442 C C . PHE A 1 180 ? 16.281 -19.594 -1.802 1 97.75 180 PHE A C 1
ATOM 1444 O O . PHE A 1 180 ? 16.969 -20.156 -2.658 1 97.75 180 PHE A O 1
ATOM 1451 N N . LYS A 1 181 ? 16.594 -18.5 -1.192 1 94.56 181 LYS A N 1
ATOM 1452 C CA . LYS A 1 181 ? 17.844 -17.828 -1.526 1 94.56 181 LYS A CA 1
ATOM 1453 C C . LYS A 1 181 ? 19.047 -18.719 -1.22 1 94.56 181 LYS A C 1
ATOM 1455 O O . LYS A 1 181 ? 20.094 -18.594 -1.847 1 94.56 181 LYS A O 1
ATOM 1460 N N . GLN A 1 182 ? 18.875 -19.609 -0.314 1 93.75 182 GLN A N 1
ATOM 1461 C CA . GLN A 1 182 ? 19.953 -20.531 0.07 1 93.75 182 GLN A CA 1
ATOM 1462 C C . GLN A 1 182 ? 20.094 -21.672 -0.928 1 93.75 182 GLN A C 1
ATOM 1464 O O . GLN A 1 182 ? 21.062 -22.422 -0.885 1 93.75 182 GLN A O 1
ATOM 1469 N N . GLN A 1 183 ? 19.188 -21.672 -1.771 1 92.88 183 GLN A N 1
ATOM 1470 C CA . GLN A 1 183 ? 19.188 -22.75 -2.758 1 92.88 183 GLN A CA 1
ATOM 1471 C C . GLN A 1 183 ? 19.688 -22.25 -4.109 1 92.88 183 GLN A C 1
ATOM 1473 O O . GLN A 1 183 ? 19.609 -21.062 -4.41 1 92.88 183 GLN A O 1
ATOM 1478 N N . LYS A 1 184 ? 20.125 -23.109 -4.898 1 88.69 184 LYS A N 1
ATOM 1479 C CA . LYS A 1 184 ? 20.672 -22.75 -6.203 1 88.69 184 LYS A CA 1
ATOM 1480 C C . LYS A 1 184 ? 19.578 -22.688 -7.266 1 88.69 184 LYS A C 1
ATOM 1482 O O . LYS A 1 184 ? 19.688 -21.922 -8.219 1 88.69 184 LYS A O 1
ATOM 1487 N N . ASN A 1 185 ? 18.609 -23.453 -7.055 1 94.56 185 ASN A N 1
ATOM 1488 C CA . ASN A 1 185 ? 17.562 -23.578 -8.07 1 94.56 185 ASN A CA 1
ATOM 1489 C C . ASN A 1 185 ? 16.578 -22.406 -7.996 1 94.56 185 ASN A C 1
ATOM 1491 O O . ASN A 1 185 ? 16.359 -21.844 -6.926 1 94.56 185 ASN A O 1
ATOM 1495 N N . LYS A 1 186 ? 15.992 -22.125 -9.125 1 97.06 186 LYS A N 1
ATOM 1496 C CA . LYS A 1 186 ? 14.969 -21.094 -9.227 1 97.06 186 LYS A CA 1
ATOM 1497 C C . LYS A 1 186 ? 13.719 -21.469 -8.438 1 97.06 186 LYS A C 1
ATOM 1499 O O . LYS A 1 186 ? 13.352 -22.641 -8.383 1 97.06 186 LYS A O 1
ATOM 1504 N N . LYS A 1 187 ? 13.117 -20.469 -7.801 1 98.44 187 LYS A N 1
ATOM 1505 C CA . LYS A 1 187 ? 11.906 -20.672 -7.016 1 98.44 187 LYS A CA 1
ATOM 1506 C C . LYS A 1 187 ? 10.867 -19.594 -7.316 1 98.44 187 LYS A C 1
ATOM 1508 O O . LYS A 1 187 ? 11.148 -18.641 -8.055 1 98.44 187 LYS A O 1
ATOM 1513 N N . LEU A 1 188 ? 9.602 -19.859 -6.836 1 98.75 188 LEU A N 1
ATOM 1514 C CA . LEU A 1 188 ? 8.5 -18.969 -7.152 1 98.75 188 LEU A CA 1
ATOM 1515 C C . LEU A 1 188 ? 7.77 -18.531 -5.887 1 98.75 188 LEU A C 1
ATOM 1517 O O . LEU A 1 188 ? 7.508 -19.359 -5.004 1 98.75 188 LEU A O 1
ATOM 1521 N N . ILE A 1 189 ? 7.504 -17.266 -5.805 1 98.81 189 ILE A N 1
ATOM 1522 C CA . ILE A 1 189 ? 6.496 -16.75 -4.883 1 98.81 189 ILE A CA 1
ATOM 1523 C C . ILE A 1 189 ? 5.508 -15.867 -5.645 1 98.81 189 ILE A C 1
ATOM 1525 O O . ILE A 1 189 ? 5.891 -14.836 -6.211 1 98.81 189 ILE A O 1
ATOM 1529 N N . ALA A 1 190 ? 4.273 -16.281 -5.711 1 98.69 190 ALA A N 1
ATOM 1530 C CA . ALA A 1 190 ? 3.203 -15.523 -6.363 1 98.69 190 ALA A CA 1
ATOM 1531 C C . ALA A 1 190 ? 2.211 -14.984 -5.336 1 98.69 190 ALA A C 1
ATOM 1533 O O . ALA A 1 190 ? 1.875 -15.672 -4.367 1 98.69 190 ALA A O 1
ATOM 1534 N N . MET A 1 191 ? 1.796 -13.766 -5.512 1 98.31 191 MET A N 1
ATOM 1535 C CA . MET A 1 191 ? 0.86 -13.117 -4.598 1 98.31 191 MET A CA 1
ATOM 1536 C C . MET A 1 191 ? -0.383 -12.641 -5.344 1 98.31 191 MET A C 1
ATOM 1538 O O . MET A 1 191 ? -0.278 -12.047 -6.418 1 98.31 191 MET A O 1
ATOM 1542 N N . THR A 1 192 ? -1.532 -12.977 -4.758 1 96.69 192 THR A N 1
ATOM 1543 C CA . THR A 1 192 ? -2.785 -12.438 -5.273 1 96.69 192 THR A CA 1
ATOM 1544 C C . THR A 1 192 ? -3.035 -11.039 -4.719 1 96.69 192 THR A C 1
ATOM 1546 O O . THR A 1 192 ? -3.428 -10.883 -3.562 1 96.69 192 THR A O 1
ATOM 1549 N N . CYS A 1 193 ? -2.826 -10.117 -5.523 1 94.62 193 CYS A N 1
ATOM 1550 C CA . CYS A 1 193 ? -3.092 -8.719 -5.188 1 94.62 193 CYS A CA 1
ATOM 1551 C C . CYS A 1 193 ? -4.488 -8.312 -5.633 1 94.62 193 CYS A C 1
ATOM 1553 O O . CYS A 1 193 ? -5.469 -8.992 -5.328 1 94.62 193 CYS A O 1
ATOM 1555 N N . SER A 1 194 ? -4.613 -7.062 -6.176 1 89.06 194 SER A N 1
ATOM 1556 C CA . SER A 1 194 ? -5.938 -6.656 -6.637 1 89.06 194 SER A CA 1
ATOM 1557 C C . SER A 1 194 ? -5.867 -5.359 -7.438 1 89.06 194 SER A C 1
ATOM 1559 O O . SER A 1 194 ? -5.043 -4.492 -7.152 1 89.06 194 SER A O 1
ATOM 1561 N N . SER A 1 195 ? -6.785 -5.254 -8.32 1 84.12 195 SER A N 1
ATOM 1562 C CA . SER A 1 195 ? -6.91 -4.039 -9.117 1 84.12 195 SER A CA 1
ATOM 1563 C C . SER A 1 195 ? -7.52 -2.902 -8.305 1 84.12 195 SER A C 1
ATOM 1565 O O . SER A 1 195 ? -7.477 -1.743 -8.719 1 84.12 195 SER A O 1
ATOM 1567 N N . VAL A 1 196 ? -8.07 -3.193 -7.176 1 77.25 196 VAL A N 1
ATOM 1568 C CA . VAL A 1 196 ? -8.648 -2.182 -6.301 1 77.25 196 VAL A CA 1
ATOM 1569 C C . VAL A 1 196 ? -7.566 -1.215 -5.832 1 77.25 196 VAL A C 1
ATOM 1571 O O . VAL A 1 196 ? -7.863 -0.107 -5.379 1 77.25 196 VAL A O 1
ATOM 1574 N N . SER A 1 197 ? -6.316 -1.562 -6.012 1 81.56 197 SER A N 1
ATOM 1575 C CA . SER A 1 197 ? -5.184 -0.771 -5.539 1 81.56 197 SER A CA 1
ATOM 1576 C C . SER A 1 197 ? -4.953 0.449 -6.422 1 81.56 197 SER A C 1
ATOM 1578 O O . SER A 1 197 ? -4.199 1.354 -6.055 1 81.56 197 SER A O 1
ATOM 1580 N N . TYR A 1 198 ? -5.66 0.508 -7.551 1 83.25 198 TYR A N 1
ATOM 1581 C CA . TYR A 1 198 ? -5.301 1.518 -8.539 1 83.25 198 TYR A CA 1
ATOM 1582 C C . TYR A 1 198 ? -6.102 2.795 -8.336 1 83.25 198 TYR A C 1
ATOM 1584 O O . TYR A 1 198 ? -5.785 3.838 -8.914 1 83.25 198 TYR A O 1
ATOM 1592 N N . PHE A 1 199 ? -7.102 2.662 -7.395 1 84.25 199 PHE A N 1
ATOM 1593 C CA . PHE A 1 199 ? -7.957 3.805 -7.102 1 84.25 199 PHE A CA 1
ATOM 1594 C C . PHE A 1 199 ? -8.414 3.785 -5.648 1 84.25 199 PHE A C 1
ATOM 1596 O O . PHE A 1 199 ? -8.391 2.736 -5 1 84.25 199 PHE A O 1
ATOM 1603 N N . PRO A 1 200 ? -8.836 5.016 -5.195 1 87.25 200 PRO A N 1
ATOM 1604 C CA . PRO A 1 200 ? -9.375 5.008 -3.836 1 87.25 200 PRO A CA 1
ATOM 1605 C C . PRO A 1 200 ? -10.586 4.082 -3.689 1 87.25 200 PRO A C 1
ATOM 1607 O O . PRO A 1 200 ? -11.406 3.982 -4.605 1 87.25 200 PRO A O 1
ATOM 1610 N N . ALA A 1 201 ? -10.648 3.422 -2.568 1 87.38 201 ALA A N 1
ATOM 1611 C CA . ALA A 1 201 ? -11.711 2.455 -2.299 1 87.38 201 ALA A CA 1
ATOM 1612 C C . ALA A 1 201 ? -12.5 2.834 -1.045 1 87.38 201 ALA A C 1
ATOM 1614 O O . ALA A 1 201 ? -12.383 2.172 -0.011 1 87.38 201 ALA A O 1
ATOM 1615 N N . PRO A 1 202 ? -13.406 3.811 -1.149 1 88 202 PRO A N 1
ATOM 1616 C CA . PRO A 1 202 ? -14.211 4.156 0.023 1 88 202 PRO A CA 1
ATOM 1617 C C . PRO A 1 202 ? -15.094 3.004 0.493 1 88 202 PRO A C 1
ATOM 1619 O O . PRO A 1 202 ? -15.516 2.178 -0.318 1 88 202 PRO A O 1
ATOM 1622 N N . PHE A 1 203 ? -15.328 2.832 1.796 1 87.31 203 PHE A N 1
ATOM 1623 C CA . PHE A 1 203 ? -16.141 1.809 2.451 1 87.31 203 PHE A CA 1
ATOM 1624 C C . PHE A 1 203 ? -15.477 0.439 2.328 1 87.31 203 PHE A C 1
ATOM 1626 O O . PHE A 1 203 ? -16.109 -0.583 2.613 1 87.31 203 PHE A O 1
ATOM 1633 N N . SER A 1 204 ? -14.352 0.387 1.83 1 90.94 204 SER A N 1
ATOM 1634 C CA . SER A 1 204 ? -13.43 -0.744 1.841 1 90.94 204 SER A CA 1
ATOM 1635 C C . SER A 1 204 ? -11.977 -0.277 1.941 1 90.94 204 SER A C 1
ATOM 1637 O O . SER A 1 204 ? -11.109 -0.771 1.22 1 90.94 204 SER A O 1
ATOM 1639 N N . VAL A 1 205 ? -11.812 0.712 2.791 1 94.38 205 VAL A N 1
ATOM 1640 C CA . VAL A 1 205 ? -10.57 1.465 2.914 1 94.38 205 VAL A CA 1
ATOM 1641 C C . VAL A 1 205 ? -9.422 0.515 3.246 1 94.38 205 VAL A C 1
ATOM 1643 O O . VAL A 1 205 ? -8.336 0.614 2.664 1 94.38 205 VAL A O 1
ATOM 1646 N N . MET A 1 206 ? -9.711 -0.43 4.113 1 96.12 206 MET A N 1
ATOM 1647 C CA . MET A 1 206 ? -8.641 -1.318 4.551 1 96.12 206 MET A CA 1
ATOM 1648 C C . MET A 1 206 ? -8.266 -2.307 3.453 1 96.12 206 MET A C 1
ATOM 1650 O O . MET A 1 206 ? -7.09 -2.617 3.262 1 96.12 206 MET A O 1
ATOM 1654 N N . TYR A 1 207 ? -9.242 -2.795 2.76 1 93.75 207 TYR A N 1
ATOM 1655 C CA . TYR A 1 207 ? -8.969 -3.705 1.653 1 93.75 207 TYR A CA 1
ATOM 1656 C C . TYR A 1 207 ? -8.094 -3.035 0.599 1 93.75 207 TYR A C 1
ATOM 1658 O O . TYR A 1 207 ? -7.078 -3.592 0.181 1 93.75 207 TYR A O 1
ATOM 1666 N N . GLY A 1 208 ? -8.508 -1.81 0.189 1 94.44 208 GLY A N 1
ATOM 1667 C CA . GLY A 1 208 ? -7.707 -1.063 -0.768 1 94.44 208 GLY A CA 1
ATOM 1668 C C . GLY A 1 208 ? -6.281 -0.833 -0.3 1 94.44 208 GLY A C 1
ATOM 1669 O O . GLY A 1 208 ? -5.332 -1.006 -1.07 1 94.44 208 GLY A O 1
ATOM 1670 N N . ALA A 1 209 ? -6.168 -0.5 0.941 1 97.12 209 ALA A N 1
ATOM 1671 C CA . ALA A 1 209 ? -4.852 -0.218 1.51 1 97.12 209 ALA A CA 1
ATOM 1672 C C . ALA A 1 209 ? -3.986 -1.474 1.535 1 97.12 209 ALA A C 1
ATOM 1674 O O . ALA A 1 209 ? -2.811 -1.433 1.163 1 97.12 209 ALA A O 1
ATOM 1675 N N . THR A 1 210 ? -4.543 -2.578 1.936 1 97.19 210 THR A N 1
ATOM 1676 C CA . THR A 1 210 ? -3.797 -3.828 2.029 1 97.19 210 THR A CA 1
ATOM 1677 C C . THR A 1 210 ? -3.322 -4.281 0.651 1 97.19 210 THR A C 1
ATOM 1679 O O . THR A 1 210 ? -2.189 -4.742 0.5 1 97.19 210 THR A O 1
ATOM 1682 N N . LYS A 1 211 ? -4.156 -4.117 -0.302 1 94.5 211 LYS A N 1
ATOM 1683 C CA . LYS A 1 211 ? -3.793 -4.555 -1.646 1 94.5 211 LYS A CA 1
ATOM 1684 C C . LYS A 1 211 ? -2.781 -3.607 -2.281 1 94.5 211 LYS A C 1
ATOM 1686 O O . LYS A 1 211 ? -1.92 -4.035 -3.053 1 94.5 211 LYS A O 1
ATOM 1691 N N . SER A 1 212 ? -2.889 -2.352 -1.939 1 95.5 212 SER A N 1
ATOM 1692 C CA . SER A 1 212 ? -1.867 -1.407 -2.379 1 95.5 212 SER A CA 1
ATOM 1693 C C . SER A 1 212 ? -0.505 -1.751 -1.784 1 95.5 212 SER A C 1
ATOM 1695 O O . SER A 1 212 ? 0.517 -1.657 -2.465 1 95.5 212 SER A O 1
ATOM 1697 N N . PHE A 1 213 ? -0.51 -2.137 -0.531 1 97.62 213 PHE A N 1
ATOM 1698 C CA . PHE A 1 213 ? 0.704 -2.615 0.118 1 97.62 213 PHE A CA 1
ATOM 1699 C C . PHE A 1 213 ? 1.305 -3.785 -0.653 1 97.62 213 PHE A C 1
ATOM 1701 O O . PHE A 1 213 ? 2.494 -3.773 -0.98 1 97.62 213 PHE A O 1
ATOM 1708 N N . LEU A 1 214 ? 0.509 -4.715 -1.02 1 97.44 214 LEU A N 1
ATOM 1709 C CA . LEU A 1 214 ? 0.974 -5.953 -1.639 1 97.44 214 LEU A CA 1
ATOM 1710 C C . LEU A 1 214 ? 1.565 -5.68 -3.018 1 97.44 214 LEU A C 1
ATOM 1712 O O . LEU A 1 214 ? 2.58 -6.273 -3.391 1 97.44 214 LEU A O 1
ATOM 1716 N N . ASN A 1 215 ? 0.914 -4.828 -3.752 1 94.75 215 ASN A N 1
ATOM 1717 C CA . ASN A 1 215 ? 1.419 -4.508 -5.082 1 94.75 215 ASN A CA 1
ATOM 1718 C C . ASN A 1 215 ? 2.809 -3.879 -5.016 1 94.75 215 ASN A C 1
ATOM 1720 O O . ASN A 1 215 ? 3.699 -4.25 -5.785 1 94.75 215 ASN A O 1
ATOM 1724 N N . SER A 1 216 ? 2.947 -2.93 -4.113 1 95.56 216 SER A N 1
ATOM 1725 C CA . SER A 1 216 ? 4.25 -2.293 -3.939 1 95.56 216 SER A CA 1
ATOM 1726 C C . SER A 1 216 ? 5.285 -3.287 -3.426 1 95.56 216 SER A C 1
ATOM 1728 O O . SER A 1 216 ? 6.414 -3.322 -3.914 1 95.56 216 SER A O 1
ATOM 1730 N N . PHE A 1 217 ? 4.859 -4.125 -2.441 1 97.88 217 PHE A N 1
ATOM 1731 C CA . PHE A 1 217 ? 5.723 -5.137 -1.842 1 97.88 217 PHE A CA 1
ATOM 1732 C C . PHE A 1 217 ? 6.219 -6.121 -2.895 1 97.88 217 PHE A C 1
ATOM 1734 O O . PHE A 1 217 ? 7.426 -6.316 -3.055 1 97.88 217 PHE A O 1
ATOM 1741 N N . ALA A 1 218 ? 5.32 -6.605 -3.684 1 97.25 218 ALA A N 1
ATOM 1742 C CA . ALA A 1 218 ? 5.641 -7.629 -4.676 1 97.25 218 ALA A CA 1
ATOM 1743 C C . ALA A 1 218 ? 6.492 -7.051 -5.801 1 97.25 218 ALA A C 1
ATOM 1745 O O . ALA A 1 218 ? 7.473 -7.672 -6.227 1 97.25 218 ALA A O 1
ATOM 1746 N N . SER A 1 219 ? 6.133 -5.871 -6.25 1 94.94 219 SER A N 1
ATOM 1747 C CA . SER A 1 219 ? 6.863 -5.27 -7.363 1 94.94 219 SER A CA 1
ATOM 1748 C C . SER A 1 219 ? 8.289 -4.922 -6.957 1 94.94 219 SER A C 1
ATOM 1750 O O . SER A 1 219 ? 9.227 -5.105 -7.742 1 94.94 219 SER A O 1
ATOM 1752 N N . SER A 1 220 ? 8.406 -4.418 -5.75 1 94.75 220 SER A N 1
ATOM 1753 C CA . SER A 1 220 ? 9.742 -4.094 -5.25 1 94.75 220 SER A CA 1
ATOM 1754 C C . SER A 1 220 ? 10.57 -5.352 -5.027 1 94.75 220 SER A C 1
ATOM 1756 O O . SER A 1 220 ? 11.742 -5.402 -5.395 1 94.75 220 SER A O 1
ATOM 1758 N N . LEU A 1 221 ? 9.938 -6.328 -4.512 1 96.62 221 LEU A N 1
ATOM 1759 C CA . LEU A 1 221 ? 10.625 -7.578 -4.203 1 96.62 221 LEU A CA 1
ATOM 1760 C C . LEU A 1 221 ? 10.992 -8.328 -5.477 1 96.62 221 LEU A C 1
ATOM 1762 O O . LEU A 1 221 ? 11.977 -9.07 -5.504 1 96.62 221 LEU A O 1
ATOM 1766 N N . ALA A 1 222 ? 10.211 -8.148 -6.527 1 96.31 222 ALA A N 1
ATOM 1767 C CA . ALA A 1 222 ? 10.484 -8.789 -7.812 1 96.31 222 ALA A CA 1
ATOM 1768 C C . ALA A 1 222 ? 11.867 -8.398 -8.336 1 96.31 222 ALA A C 1
ATOM 1770 O O . ALA A 1 222 ? 12.562 -9.227 -8.938 1 96.31 222 ALA A O 1
ATOM 1771 N N . ILE A 1 223 ? 12.211 -7.176 -8.094 1 93.62 223 ILE A N 1
ATOM 1772 C CA . ILE A 1 223 ? 13.516 -6.707 -8.555 1 93.62 223 ILE A CA 1
ATOM 1773 C C . ILE A 1 223 ? 14.625 -7.41 -7.781 1 93.62 223 ILE A C 1
ATOM 1775 O O . ILE A 1 223 ? 15.602 -7.883 -8.375 1 93.62 223 ILE A O 1
ATOM 1779 N N . GLU A 1 224 ? 14.422 -7.547 -6.434 1 92 224 GLU A N 1
ATOM 1780 C CA . GLU A 1 224 ? 15.398 -8.281 -5.637 1 92 224 GLU A CA 1
ATOM 1781 C C . GLU A 1 224 ? 15.406 -9.766 -5.996 1 92 224 GLU A C 1
ATOM 1783 O O . GLU A 1 224 ? 16.453 -10.414 -5.973 1 92 224 GLU A O 1
ATOM 1788 N N . GLY A 1 225 ? 14.188 -10.273 -6.289 1 93.81 225 GLY A N 1
ATOM 1789 C CA . GLY A 1 225 ? 14.062 -11.672 -6.668 1 93.81 225 GLY A CA 1
ATOM 1790 C C . GLY A 1 225 ? 14.812 -12.008 -7.945 1 93.81 225 GLY A C 1
ATOM 1791 O O . GLY A 1 225 ? 15.43 -13.07 -8.039 1 93.81 225 GLY A O 1
ATOM 1792 N N . LEU A 1 226 ? 14.734 -11.117 -8.906 1 90.62 226 LEU A N 1
ATOM 1793 C CA . LEU A 1 226 ? 15.445 -11.328 -10.164 1 90.62 226 LEU A CA 1
ATOM 1794 C C . LEU A 1 226 ? 16.938 -11.477 -9.93 1 90.62 226 LEU A C 1
ATOM 1796 O O . LEU A 1 226 ? 17.609 -12.266 -10.609 1 90.62 226 LEU A O 1
ATOM 1800 N N . ALA A 1 227 ? 17.422 -10.836 -8.922 1 84.88 227 ALA A N 1
ATOM 1801 C CA . ALA A 1 227 ? 18.844 -10.875 -8.602 1 84.88 227 ALA A CA 1
ATOM 1802 C C . ALA A 1 227 ? 19.188 -12.141 -7.816 1 84.88 227 ALA A C 1
ATOM 1804 O O . ALA A 1 227 ? 20.359 -12.508 -7.711 1 84.88 227 ALA A O 1
ATOM 1805 N N . ASN A 1 228 ? 18.219 -12.883 -7.309 1 89.38 228 ASN A N 1
ATOM 1806 C CA . ASN A 1 228 ? 18.453 -14.016 -6.422 1 89.38 228 ASN A CA 1
ATOM 1807 C C . ASN A 1 228 ? 17.781 -15.281 -6.945 1 89.38 228 ASN A C 1
ATOM 1809 O O . ASN A 1 228 ? 17.578 -16.234 -6.191 1 89.38 228 ASN A O 1
ATOM 1813 N N . ASN A 1 229 ? 17.344 -15.281 -8.227 1 91.75 229 ASN A N 1
ATOM 1814 C CA . ASN A 1 229 ? 16.734 -16.422 -8.891 1 91.75 229 ASN A CA 1
ATOM 1815 C C . ASN A 1 229 ? 15.414 -16.812 -8.242 1 91.75 229 ASN A C 1
ATOM 1817 O O . ASN A 1 229 ? 15.133 -18 -8.062 1 91.75 229 ASN A O 1
ATOM 1821 N N . ILE A 1 230 ? 14.742 -15.914 -7.754 1 97 230 ILE A N 1
ATOM 1822 C CA . ILE A 1 230 ? 13.398 -16.094 -7.223 1 97 230 ILE A CA 1
ATOM 1823 C C . ILE A 1 230 ? 12.406 -15.266 -8.031 1 97 230 ILE A C 1
ATOM 1825 O O . ILE A 1 230 ? 12.5 -14.039 -8.062 1 97 230 ILE A O 1
ATOM 1829 N N . ASP A 1 231 ? 11.5 -15.898 -8.727 1 97.81 231 ASP A N 1
ATOM 1830 C CA . ASP A 1 231 ? 10.445 -15.188 -9.438 1 97.81 231 ASP A CA 1
ATOM 1831 C C . ASP A 1 231 ? 9.352 -14.719 -8.477 1 97.81 231 ASP A C 1
ATOM 1833 O O . ASP A 1 231 ? 8.805 -15.516 -7.715 1 97.81 231 ASP A O 1
ATOM 1837 N N . ILE A 1 232 ? 9.133 -13.422 -8.5 1 98.19 232 ILE A N 1
ATOM 1838 C CA . ILE A 1 232 ? 8.016 -12.852 -7.762 1 98.19 232 ILE A CA 1
ATOM 1839 C C . ILE A 1 232 ? 6.918 -12.422 -8.734 1 98.19 232 ILE A C 1
ATOM 1841 O O . ILE A 1 232 ? 7.184 -11.703 -9.703 1 98.19 232 ILE A O 1
ATOM 1845 N N . LEU A 1 233 ? 5.699 -12.891 -8.508 1 98.12 233 LEU A N 1
ATOM 1846 C CA . LEU A 1 233 ? 4.582 -12.492 -9.359 1 98.12 233 LEU A CA 1
ATOM 1847 C C . LEU A 1 233 ? 3.521 -11.758 -8.547 1 98.12 233 LEU A C 1
ATOM 1849 O O . LEU A 1 233 ? 2.996 -12.289 -7.57 1 98.12 233 LEU A O 1
ATOM 1853 N N . ALA A 1 234 ? 3.311 -10.523 -8.867 1 96.94 234 ALA A N 1
ATOM 1854 C CA . ALA A 1 234 ? 2.131 -9.789 -8.406 1 96.94 234 ALA A CA 1
ATOM 1855 C C . ALA A 1 234 ? 0.97 -9.953 -9.383 1 96.94 234 ALA A C 1
ATOM 1857 O O . ALA A 1 234 ? 0.998 -9.406 -10.492 1 96.94 234 ALA A O 1
ATOM 1858 N N . PHE A 1 235 ? -0.058 -10.68 -9 1 96.81 235 PHE A N 1
ATOM 1859 C CA . PHE A 1 235 ? -1.206 -10.945 -9.859 1 96.81 235 PHE A CA 1
ATOM 1860 C C . PHE A 1 235 ? -2.42 -10.148 -9.406 1 96.81 235 PHE A C 1
ATOM 1862 O O . PHE A 1 235 ? -2.881 -10.305 -8.273 1 96.81 235 PHE A O 1
ATOM 1869 N N . ASN A 1 236 ? -2.91 -9.297 -10.242 1 93.88 236 ASN A N 1
ATOM 1870 C CA . ASN A 1 236 ? -4.027 -8.406 -9.93 1 93.88 236 ASN A CA 1
ATOM 1871 C C . ASN A 1 236 ? -5.301 -8.844 -10.648 1 93.88 236 ASN A C 1
ATOM 1873 O O . ASN A 1 236 ? -5.566 -8.398 -11.773 1 93.88 236 ASN A O 1
ATOM 1877 N N . PRO A 1 237 ? -6.09 -9.57 -9.945 1 90.88 237 PRO A N 1
ATOM 1878 C CA . PRO A 1 237 ? -7.352 -9.984 -10.562 1 90.88 237 PRO A CA 1
ATOM 1879 C C . PRO A 1 237 ? -8.383 -8.859 -10.609 1 90.88 237 PRO A C 1
ATOM 1881 O O . PRO A 1 237 ? -8.312 -7.918 -9.812 1 90.88 237 PRO A O 1
ATOM 1884 N N . GLN A 1 238 ? -9.281 -9.016 -11.516 1 84.25 238 GLN A N 1
ATOM 1885 C CA . GLN A 1 238 ? -10.492 -8.203 -11.477 1 84.25 238 GLN A CA 1
ATOM 1886 C C . GLN A 1 238 ? -11.531 -8.812 -10.539 1 84.25 238 GLN A C 1
ATOM 1888 O O . GLN A 1 238 ? -11.258 -9.805 -9.859 1 84.25 238 GLN A O 1
ATOM 1893 N N . TYR A 1 239 ? -12.641 -8.148 -10.453 1 76 239 TYR A N 1
ATOM 1894 C CA . TYR A 1 239 ? -13.734 -8.711 -9.664 1 76 239 TYR A CA 1
ATOM 1895 C C . TYR A 1 239 ? -13.977 -10.172 -10.031 1 76 239 TYR A C 1
ATOM 1897 O O . TYR A 1 239 ? -14.117 -10.508 -11.211 1 76 239 TYR A O 1
ATOM 1905 N N . THR A 1 240 ? -13.82 -10.953 -9.016 1 77.56 240 THR A N 1
ATOM 1906 C CA . THR A 1 240 ? -14.016 -12.391 -9.195 1 77.56 240 THR A CA 1
ATOM 1907 C C . THR A 1 240 ? -15.234 -12.867 -8.406 1 77.56 240 THR A C 1
ATOM 1909 O O . THR A 1 240 ? -15.391 -12.539 -7.234 1 77.56 240 THR A O 1
ATOM 1912 N N . ARG A 1 241 ? -16.062 -13.672 -9.062 1 74.75 241 ARG A N 1
ATOM 1913 C CA . ARG A 1 241 ? -17.234 -14.242 -8.406 1 74.75 241 ARG A CA 1
ATOM 1914 C C . ARG A 1 241 ? -16.844 -15.32 -7.406 1 74.75 241 ARG A C 1
ATOM 1916 O O . ARG A 1 241 ? -16.641 -16.469 -7.777 1 74.75 241 ARG A O 1
ATOM 1923 N N . SER A 1 242 ? -16.594 -14.883 -6.234 1 75.94 242 SER A N 1
ATOM 1924 C CA . SER A 1 242 ? -16.156 -15.789 -5.176 1 75.94 242 SER A CA 1
ATOM 1925 C C . SER A 1 242 ? -16.797 -15.43 -3.84 1 75.94 242 SER A C 1
ATOM 1927 O O . SER A 1 242 ? -17.594 -14.492 -3.764 1 75.94 242 SER A O 1
ATOM 1929 N N . ASN A 1 243 ? -16.438 -16.266 -2.883 1 72.31 243 ASN A N 1
ATOM 1930 C CA . ASN A 1 243 ? -16.984 -16.047 -1.55 1 72.31 243 ASN A CA 1
ATOM 1931 C C . ASN A 1 243 ? -16.281 -14.875 -0.853 1 72.31 243 ASN A C 1
ATOM 1933 O O . ASN A 1 243 ? -16.562 -14.586 0.312 1 72.31 243 ASN A O 1
ATOM 1937 N N . LEU A 1 244 ? -15.484 -14.25 -1.533 1 75.31 244 LEU A N 1
ATOM 1938 C CA . LEU A 1 244 ? -14.75 -13.125 -0.956 1 75.31 244 LEU A CA 1
ATOM 1939 C C . LEU A 1 244 ? -15.711 -12.023 -0.513 1 75.31 244 LEU A C 1
ATOM 1941 O O . LEU A 1 244 ? -15.492 -11.375 0.513 1 75.31 244 LEU A O 1
ATOM 1945 N N . TYR A 1 245 ? -16.828 -11.992 -1.212 1 69.69 245 TYR A N 1
ATOM 1946 C CA . TYR A 1 245 ? -17.75 -10.891 -0.991 1 69.69 245 TYR A CA 1
ATOM 1947 C C . TYR A 1 245 ? -19.016 -11.375 -0.288 1 69.69 245 TYR A C 1
ATOM 1949 O O . TYR A 1 245 ? -20 -10.633 -0.169 1 69.69 245 TYR A O 1
ATOM 1957 N N . ALA A 1 246 ? -18.969 -12.602 0.172 1 65.25 246 ALA A N 1
ATOM 1958 C CA . ALA A 1 246 ? -20.156 -13.258 0.686 1 65.25 246 ALA A CA 1
ATOM 1959 C C . ALA A 1 246 ? -20.719 -12.516 1.896 1 65.25 246 ALA A C 1
ATOM 1961 O O . ALA A 1 246 ? -21.938 -12.477 2.096 1 65.25 246 ALA A O 1
ATOM 1962 N N . ASN A 1 247 ? -19.828 -11.867 2.635 1 64 247 ASN A N 1
ATOM 1963 C CA . ASN A 1 247 ? -20.297 -11.211 3.854 1 64 247 ASN A CA 1
ATOM 1964 C C . ASN A 1 247 ? -20.531 -9.727 3.631 1 64 247 ASN A C 1
ATOM 1966 O O . ASN A 1 247 ? -20.688 -8.969 4.59 1 64 247 ASN A O 1
ATOM 1970 N N . SER A 1 248 ? -20.609 -9.336 2.371 1 68.06 248 SER A N 1
ATOM 1971 C CA . SER A 1 248 ? -20.844 -7.93 2.074 1 68.06 248 SER A CA 1
ATOM 1972 C C . SER A 1 248 ? -22.328 -7.645 1.887 1 68.06 248 SER A C 1
ATOM 1974 O O . SER A 1 248 ? -23.078 -8.5 1.395 1 68.06 248 SER A O 1
ATOM 1976 N N . PRO A 1 249 ? -22.703 -6.461 2.428 1 65.69 249 PRO A N 1
ATOM 1977 C CA . PRO A 1 249 ? -24.094 -6.094 2.137 1 65.69 249 PRO A CA 1
ATOM 1978 C C . PRO A 1 249 ? -24.391 -6.062 0.641 1 65.69 249 PRO A C 1
ATOM 1980 O O . PRO A 1 249 ? -23.484 -5.879 -0.172 1 65.69 249 PRO A O 1
ATOM 1983 N N . LYS A 1 250 ? -25.578 -6.516 0.373 1 60.81 250 LYS A N 1
ATOM 1984 C CA . LYS A 1 250 ? -26.016 -6.5 -1.022 1 60.81 250 LYS A CA 1
ATOM 1985 C C . LYS A 1 250 ? -25.969 -5.086 -1.597 1 60.81 250 LYS A C 1
ATOM 1987 O O . LYS A 1 250 ? -26.609 -4.176 -1.072 1 60.81 250 LYS A O 1
ATOM 1992 N N . LEU A 1 251 ? -24.938 -4.711 -2.406 1 62.97 251 LEU A N 1
ATOM 1993 C CA . LEU A 1 251 ? -24.781 -3.414 -3.057 1 62.97 251 LEU A CA 1
ATOM 1994 C C . LEU A 1 251 ? -24.859 -3.553 -4.57 1 62.97 251 LEU A C 1
ATOM 1996 O O . LEU A 1 251 ? -24.344 -4.52 -5.141 1 62.97 251 LEU A O 1
ATOM 2000 N N . SER A 1 252 ? -25.562 -2.539 -5.152 1 57.69 252 SER A N 1
ATOM 2001 C CA . SER A 1 252 ? -25.734 -2.527 -6.602 1 57.69 252 SER A CA 1
ATOM 2002 C C . SER A 1 252 ? -24.375 -2.58 -7.309 1 57.69 252 SER A C 1
ATOM 2004 O O . SER A 1 252 ? -24.219 -3.271 -8.32 1 57.69 252 SER A O 1
ATOM 2006 N N . VAL A 1 253 ? -23.406 -1.932 -6.727 1 60.28 253 VAL A N 1
ATOM 2007 C CA . VAL A 1 253 ? -22.094 -1.87 -7.371 1 60.28 253 VAL A CA 1
ATOM 2008 C C . VAL A 1 253 ? -21.469 -3.26 -7.395 1 60.28 253 VAL A C 1
ATOM 2010 O O . VAL A 1 253 ? -20.859 -3.656 -8.391 1 60.28 253 VAL A O 1
ATOM 2013 N N . LEU A 1 254 ? -21.609 -4 -6.406 1 62.19 254 LEU A N 1
ATOM 2014 C CA . LEU A 1 254 ? -21.078 -5.355 -6.363 1 62.19 254 LEU A CA 1
ATOM 2015 C C . LEU A 1 254 ? -21.812 -6.262 -7.352 1 62.19 254 LEU A C 1
ATOM 2017 O O . LEU A 1 254 ? -21.203 -7.141 -7.965 1 62.19 254 LEU A O 1
ATOM 2021 N N . ASP A 1 255 ? -23.062 -5.918 -7.504 1 61.28 255 ASP A N 1
ATOM 2022 C CA . ASP A 1 255 ? -23.844 -6.676 -8.477 1 61.28 255 ASP A CA 1
ATOM 2023 C C . ASP A 1 255 ? -23.344 -6.426 -9.898 1 61.28 255 ASP A C 1
ATOM 2025 O O . ASP A 1 255 ? -23.25 -7.355 -10.703 1 61.28 255 ASP A O 1
ATOM 2029 N N . PHE A 1 256 ? -23.109 -5.188 -10.109 1 59.31 256 PHE A N 1
ATOM 2030 C CA . PHE A 1 256 ? -22.609 -4.828 -11.43 1 59.31 256 PHE A CA 1
ATOM 2031 C C . PHE A 1 256 ? -21.234 -5.449 -11.68 1 59.31 256 PHE A C 1
ATOM 2033 O O . PHE A 1 256 ? -20.984 -5.992 -12.758 1 59.31 256 PHE A O 1
ATOM 2040 N N . MET A 1 257 ? -20.453 -5.43 -10.656 1 67.38 257 MET A N 1
ATOM 2041 C CA . MET A 1 257 ? -19.109 -5.988 -10.789 1 67.38 257 MET A CA 1
ATOM 2042 C C . MET A 1 257 ? -19.172 -7.5 -10.992 1 67.38 257 MET A C 1
ATOM 2044 O O . MET A 1 257 ? -18.344 -8.062 -11.719 1 67.38 257 MET A O 1
ATOM 2048 N N . ALA A 1 258 ? -20.094 -8.094 -10.43 1 64.88 258 ALA A N 1
ATOM 2049 C CA . ALA A 1 258 ? -20.266 -9.539 -10.562 1 64.88 258 ALA A CA 1
ATOM 2050 C C . ALA A 1 258 ? -20.625 -9.914 -12 1 64.88 258 ALA A C 1
ATOM 2052 O O . ALA A 1 258 ? -20.266 -10.992 -12.477 1 64.88 258 ALA A O 1
ATOM 2053 N N . LEU A 1 259 ? -21.266 -8.938 -12.656 1 62.38 259 LEU A N 1
ATOM 2054 C CA . LEU A 1 259 ? -21.656 -9.188 -14.039 1 62.38 259 LEU A CA 1
ATOM 2055 C C . LEU A 1 259 ? -20.438 -9.211 -14.953 1 62.38 259 LEU A C 1
ATOM 2057 O O . LEU A 1 259 ? -20.391 -10 -15.898 1 62.38 259 LEU A O 1
ATOM 2061 N N . ILE A 1 260 ? -19.484 -8.516 -14.555 1 66.69 260 ILE A N 1
ATOM 2062 C CA . ILE A 1 260 ? -18.312 -8.414 -15.43 1 66.69 260 ILE A CA 1
ATOM 2063 C C . ILE A 1 260 ? -17.141 -9.172 -14.828 1 66.69 260 ILE A C 1
ATOM 2065 O O . ILE A 1 260 ? -16.047 -9.18 -15.391 1 66.69 260 ILE A O 1
ATOM 2069 N N . GLY A 1 261 ? -17.484 -9.75 -13.766 1 76.25 261 GLY A N 1
ATOM 2070 C CA . GLY A 1 261 ? -16.422 -10.43 -13.031 1 76.25 261 GLY A CA 1
ATOM 2071 C C . GLY A 1 261 ? -15.992 -11.734 -13.68 1 76.25 261 GLY A C 1
ATOM 2072 O O . GLY A 1 261 ? -16.625 -12.203 -14.625 1 76.25 261 GLY A O 1
ATOM 2073 N N . SER A 1 262 ? -14.852 -12.234 -13.32 1 84.25 262 SER A N 1
ATOM 2074 C CA . SER A 1 262 ? -14.281 -13.484 -13.812 1 84.25 262 SER A CA 1
ATOM 2075 C C . SER A 1 262 ? -14.602 -14.641 -12.883 1 84.25 262 SER A C 1
ATOM 2077 O O . SER A 1 262 ? -14.891 -14.438 -11.703 1 84.25 262 SER A O 1
ATOM 2079 N N . ASP A 1 263 ? -14.555 -15.82 -13.555 1 90.12 263 ASP A N 1
ATOM 2080 C CA . ASP A 1 263 ? -14.656 -17.031 -12.75 1 90.12 263 ASP A CA 1
ATOM 2081 C C . ASP A 1 263 ? -13.32 -17.375 -12.102 1 90.12 263 ASP A C 1
ATOM 2083 O O . ASP A 1 263 ? -12.258 -17.078 -12.656 1 90.12 263 ASP A O 1
ATOM 2087 N N . CYS A 1 264 ? -13.414 -18.047 -10.961 1 93.12 264 CYS A N 1
ATOM 2088 C CA . CYS A 1 264 ? -12.219 -18.406 -10.211 1 93.12 264 CYS A CA 1
ATOM 2089 C C . CYS A 1 264 ? -11.273 -19.25 -11.07 1 93.12 264 CYS A C 1
ATOM 2091 O O . CYS A 1 264 ? -10.062 -19.062 -11.023 1 93.12 264 CYS A O 1
ATOM 2093 N N . ASP A 1 265 ? -11.805 -20.094 -11.891 1 94.38 265 ASP A N 1
ATOM 2094 C CA . ASP A 1 265 ? -11 -20.969 -12.734 1 94.38 265 ASP A CA 1
ATOM 2095 C C . ASP A 1 265 ? -10.195 -20.156 -13.75 1 94.38 265 ASP A C 1
ATOM 2097 O O . ASP A 1 265 ? -9.016 -20.453 -13.977 1 94.38 265 ASP A O 1
ATOM 2101 N N . ASP A 1 266 ? -10.844 -19.188 -14.328 1 93.38 266 ASP A N 1
ATOM 2102 C CA . ASP A 1 266 ? -10.172 -18.344 -15.312 1 93.38 266 ASP A CA 1
ATOM 2103 C C . ASP A 1 266 ? -9.062 -17.531 -14.664 1 93.38 266 ASP A C 1
ATOM 2105 O O . ASP A 1 266 ? -7.984 -17.359 -15.25 1 93.38 266 ASP A O 1
ATOM 2109 N N . VAL A 1 267 ? -9.352 -17.047 -13.508 1 94.56 267 VAL A N 1
ATOM 2110 C CA . VAL A 1 267 ? -8.367 -16.25 -12.781 1 94.56 267 VAL A CA 1
ATOM 2111 C C . VAL A 1 267 ? -7.156 -17.109 -12.438 1 94.56 267 VAL A C 1
ATOM 2113 O O . VAL A 1 267 ? -6.016 -16.688 -12.656 1 94.56 267 VAL A O 1
ATOM 2116 N N . ALA A 1 268 ? -7.402 -18.312 -11.945 1 96.5 268 ALA A N 1
ATOM 2117 C CA . ALA A 1 268 ? -6.32 -19.219 -11.594 1 96.5 268 ALA A CA 1
ATOM 2118 C C . ALA A 1 268 ? -5.492 -19.594 -12.82 1 96.5 268 ALA A C 1
ATOM 2120 O O . ALA A 1 268 ? -4.262 -19.641 -12.758 1 96.5 268 ALA A O 1
ATOM 2121 N N . GLN A 1 269 ? -6.172 -19.797 -13.906 1 96.12 269 GLN A N 1
ATOM 2122 C CA . GLN A 1 269 ? -5.477 -20.141 -15.141 1 96.12 269 GLN A CA 1
ATOM 2123 C C . GLN A 1 269 ? -4.594 -18.984 -15.617 1 96.12 269 GLN A C 1
ATOM 2125 O O . GLN A 1 269 ? -3.453 -19.203 -16.031 1 96.12 269 GLN A O 1
ATOM 2130 N N . GLU A 1 270 ? -5.133 -17.828 -15.578 1 95.62 270 GLU A N 1
ATOM 2131 C CA . GLU A 1 270 ? -4.363 -16.672 -16.016 1 95.62 270 GLU A CA 1
ATOM 2132 C C . GLU A 1 270 ? -3.168 -16.422 -15.109 1 95.62 270 GLU A C 1
ATOM 2134 O O . GLU A 1 270 ? -2.113 -15.969 -15.562 1 95.62 270 GLU A O 1
ATOM 2139 N N . MET A 1 271 ? -3.365 -16.688 -13.852 1 97 271 MET A N 1
ATOM 2140 C CA . MET A 1 271 ? -2.227 -16.594 -12.938 1 97 271 MET A CA 1
ATOM 2141 C C . MET A 1 271 ? -1.119 -17.562 -13.352 1 97 271 MET A C 1
ATOM 2143 O O . MET A 1 271 ? 0.038 -17.172 -13.484 1 97 271 MET A O 1
ATOM 2147 N N . LEU A 1 272 ? -1.466 -18.812 -13.625 1 97.88 272 LEU A N 1
ATOM 2148 C CA . LEU A 1 272 ? -0.478 -19.828 -14.008 1 97.88 272 LEU A CA 1
ATOM 2149 C C . LEU A 1 272 ? 0.142 -19.484 -15.359 1 97.88 272 LEU A C 1
ATOM 2151 O O . LEU A 1 272 ? 1.324 -19.75 -15.586 1 97.88 272 LEU A O 1
ATOM 2155 N N . ASN A 1 273 ? -0.668 -18.828 -16.219 1 97.56 273 ASN A N 1
ATOM 2156 C CA . ASN A 1 273 ? -0.151 -18.391 -17.516 1 97.56 273 ASN A CA 1
ATOM 2157 C C . ASN A 1 273 ? 0.914 -17.312 -17.359 1 97.56 273 ASN A C 1
ATOM 2159 O O . ASN A 1 273 ? 1.703 -17.062 -18.266 1 97.56 273 ASN A O 1
ATOM 2163 N N . SER A 1 274 ? 0.886 -16.656 -16.219 1 97.75 274 SER A N 1
ATOM 2164 C CA . SER A 1 274 ? 1.761 -15.5 -16.016 1 97.75 274 SER A CA 1
ATOM 2165 C C . SER A 1 274 ? 3.059 -15.914 -15.328 1 97.75 274 SER A C 1
ATOM 2167 O O . SER A 1 274 ? 4.074 -15.227 -15.453 1 97.75 274 SER A O 1
ATOM 2169 N N . VAL A 1 275 ? 3.018 -17.031 -14.625 1 97.69 275 VAL A N 1
ATOM 2170 C CA . VAL A 1 275 ? 4.156 -17.5 -13.836 1 97.69 275 VAL A CA 1
ATOM 2171 C C . VAL A 1 275 ? 5.359 -17.734 -14.75 1 97.69 275 VAL A C 1
ATOM 2173 O O . VAL A 1 275 ? 5.238 -18.391 -15.789 1 97.69 275 VAL A O 1
ATOM 2176 N N . GLY A 1 276 ? 6.527 -17.141 -14.352 1 95.12 276 GLY A N 1
ATOM 2177 C CA . GLY A 1 276 ? 7.758 -17.344 -15.094 1 95.12 276 GLY A CA 1
ATOM 2178 C C . GLY A 1 276 ? 7.883 -16.438 -16.312 1 95.12 276 GLY A C 1
ATOM 2179 O O . GLY A 1 276 ? 8.938 -16.391 -16.938 1 95.12 276 GLY A O 1
ATOM 2180 N N . LYS A 1 277 ? 6.801 -15.719 -16.656 1 96.19 277 LYS A N 1
ATOM 2181 C CA . LYS A 1 277 ? 6.789 -14.859 -17.844 1 96.19 277 LYS A CA 1
ATOM 2182 C C . LYS A 1 277 ? 6.828 -13.391 -17.453 1 96.19 277 LYS A C 1
ATOM 2184 O O . LYS A 1 277 ? 7.57 -12.602 -18.047 1 96.19 277 LYS A O 1
ATOM 2189 N N . VAL A 1 278 ? 6.043 -13.008 -16.5 1 96.88 278 VAL A N 1
ATOM 2190 C CA . VAL A 1 278 ? 5.988 -11.625 -16.047 1 96.88 278 VAL A CA 1
ATOM 2191 C C . VAL A 1 278 ? 6.027 -11.586 -14.523 1 96.88 278 VAL A C 1
ATOM 2193 O O . VAL A 1 278 ? 5.844 -12.609 -13.859 1 96.88 278 VAL A O 1
ATOM 2196 N N . ASN A 1 279 ? 6.34 -10.398 -13.977 1 96.69 279 ASN A N 1
ATOM 2197 C CA . ASN A 1 279 ? 6.379 -10.219 -12.531 1 96.69 279 ASN A CA 1
ATOM 2198 C C . ASN A 1 279 ? 5.176 -9.422 -12.031 1 96.69 279 ASN A C 1
ATOM 2200 O O . ASN A 1 279 ? 4.957 -9.312 -10.828 1 96.69 279 ASN A O 1
ATOM 2204 N N . TYR A 1 280 ? 4.438 -8.859 -12.938 1 95.19 280 TYR A N 1
ATOM 2205 C CA . TYR A 1 280 ? 3.248 -8.062 -12.656 1 95.19 280 TYR A CA 1
ATOM 2206 C C . TYR A 1 280 ? 2.172 -8.305 -13.711 1 95.19 280 TYR A C 1
ATOM 2208 O O . TYR A 1 280 ? 2.406 -8.094 -14.898 1 95.19 280 TYR A O 1
ATOM 2216 N N . ARG A 1 281 ? 0.968 -8.719 -13.258 1 96.12 281 ARG A N 1
ATOM 2217 C CA . ARG A 1 281 ? -0.075 -9.07 -14.211 1 96.12 281 ARG A CA 1
ATOM 2218 C C . ARG A 1 281 ? -1.423 -8.492 -13.789 1 96.12 281 ARG A C 1
ATOM 2220 O O . ARG A 1 281 ? -1.931 -8.812 -12.711 1 96.12 281 ARG A O 1
ATOM 2227 N N . ASP A 1 282 ? -1.951 -7.641 -14.594 1 93.44 282 ASP A N 1
ATOM 2228 C CA . ASP A 1 282 ? -3.33 -7.184 -14.453 1 93.44 282 ASP A CA 1
ATOM 2229 C C . ASP A 1 282 ? -4.289 -8.07 -15.242 1 93.44 282 ASP A C 1
ATOM 2231 O O . ASP A 1 282 ? -4.203 -8.148 -16.469 1 93.44 282 ASP A O 1
ATOM 2235 N N . GLN A 1 283 ? -5.18 -8.664 -14.594 1 92.19 283 GLN A N 1
ATOM 2236 C CA . GLN A 1 283 ? -6.082 -9.602 -15.242 1 92.19 283 GLN A CA 1
ATOM 2237 C C . GLN A 1 283 ? -7.438 -8.961 -15.523 1 92.19 283 GLN A C 1
ATOM 2239 O O . GLN A 1 283 ? -8.016 -8.305 -14.648 1 92.19 283 GLN A O 1
ATOM 2244 N N . GLY A 1 284 ? -7.906 -9.172 -16.656 1 87.5 284 GLY A N 1
ATOM 2245 C CA . GLY A 1 284 ? -9.234 -8.719 -17.031 1 87.5 284 GLY A CA 1
ATOM 2246 C C . GLY A 1 284 ? -9.25 -7.301 -17.578 1 87.5 284 GLY A C 1
ATOM 2247 O O . GLY A 1 284 ? -8.383 -6.496 -17.234 1 87.5 284 GLY A O 1
ATOM 2248 N N . LEU A 1 285 ? -10.281 -6.949 -18.328 1 84.81 285 LEU A N 1
ATOM 2249 C CA . LEU A 1 285 ? -10.383 -5.648 -18.984 1 84.81 285 LEU A CA 1
ATOM 2250 C C . LEU A 1 285 ? -10.602 -4.543 -17.953 1 84.81 285 LEU A C 1
ATOM 2252 O O . LEU A 1 285 ? -10.094 -3.432 -18.109 1 84.81 285 LEU A O 1
ATOM 2256 N N . TYR A 1 286 ? -11.289 -4.922 -17 1 84.69 286 TYR A N 1
ATOM 2257 C CA . TYR A 1 286 ? -11.547 -3.934 -15.953 1 84.69 286 TYR A CA 1
ATOM 2258 C C . TYR A 1 286 ? -10.258 -3.51 -15.266 1 84.69 286 TYR A C 1
ATOM 2260 O O . TYR A 1 286 ? -10.008 -2.316 -15.086 1 84.69 286 TYR A O 1
ATOM 2268 N N . SER A 1 287 ? -9.484 -4.531 -14.906 1 87 287 SER A N 1
ATOM 2269 C CA . SER A 1 287 ? -8.227 -4.23 -14.234 1 87 287 SER A CA 1
ATOM 2270 C C . SER A 1 287 ? -7.305 -3.408 -15.117 1 87 287 SER A C 1
ATOM 2272 O O . SER A 1 287 ? -6.648 -2.477 -14.648 1 87 287 SER A O 1
ATOM 2274 N N . ILE A 1 288 ? -7.359 -3.729 -16.359 1 89.44 288 ILE A N 1
ATOM 2275 C CA . ILE A 1 288 ? -6.516 -3.021 -17.312 1 89.44 288 ILE A CA 1
ATOM 2276 C C . ILE A 1 288 ? -6.988 -1.576 -17.453 1 89.44 288 ILE A C 1
ATOM 2278 O O . ILE A 1 288 ? -6.18 -0.645 -17.406 1 89.44 288 ILE A O 1
ATOM 2282 N N . PHE A 1 289 ? -8.242 -1.43 -17.547 1 86.94 289 PHE A N 1
ATOM 2283 C CA . PHE A 1 289 ? -8.812 -0.097 -17.672 1 86.94 289 PHE A CA 1
ATOM 2284 C C . PHE A 1 289 ? -8.531 0.736 -16.438 1 86.94 289 PHE A C 1
ATOM 2286 O O . PHE A 1 289 ? -8.141 1.899 -16.531 1 86.94 289 PHE A O 1
ATOM 2293 N N . MET A 1 290 ? -8.68 0.148 -15.281 1 86.56 290 MET A N 1
ATOM 2294 C CA . MET A 1 290 ? -8.461 0.862 -14.023 1 86.56 290 MET A CA 1
ATOM 2295 C C . MET A 1 290 ? -6.996 1.229 -13.852 1 86.56 290 MET A C 1
ATOM 2297 O O . MET A 1 290 ? -6.676 2.301 -13.336 1 86.56 290 MET A O 1
ATOM 2301 N N . LYS A 1 291 ? -6.18 0.35 -14.297 1 89.5 291 LYS A N 1
ATOM 2302 C CA . LYS A 1 291 ? -4.75 0.636 -14.227 1 89.5 291 LYS A CA 1
ATOM 2303 C C . LYS A 1 291 ? -4.383 1.832 -15.102 1 89.5 291 LYS A C 1
ATOM 2305 O O . LYS A 1 291 ? -3.654 2.725 -14.664 1 89.5 291 LYS A O 1
ATOM 2310 N N . ILE A 1 292 ? -4.945 1.87 -16.281 1 90.56 292 ILE A N 1
ATOM 2311 C CA . ILE A 1 292 ? -4.633 2.945 -17.203 1 90.56 292 ILE A CA 1
ATOM 2312 C C . ILE A 1 292 ? -5.277 4.246 -16.734 1 90.56 292 ILE A C 1
ATOM 2314 O O . ILE A 1 292 ? -4.625 5.289 -16.688 1 90.56 292 ILE A O 1
ATOM 2318 N N . PHE A 1 293 ? -6.496 4.129 -16.359 1 88.5 293 PHE A N 1
ATOM 2319 C CA . PHE A 1 293 ? -7.207 5.309 -15.883 1 88.5 293 PHE A CA 1
ATOM 2320 C C . PHE A 1 293 ? -6.543 5.871 -14.633 1 88.5 293 PHE A C 1
ATOM 2322 O O . PHE A 1 293 ? -6.277 7.074 -14.547 1 88.5 293 PHE A O 1
ATOM 2329 N N . GLY A 1 294 ? -6.305 4.988 -13.688 1 86.38 294 GLY A N 1
ATOM 2330 C CA . GLY A 1 294 ? -5.641 5.414 -12.469 1 86.38 294 GLY A CA 1
ATOM 2331 C C . GLY A 1 294 ? -4.266 6.004 -12.711 1 86.38 294 GLY A C 1
ATOM 2332 O O . GLY A 1 294 ? -3.85 6.934 -12.016 1 86.38 294 GLY A O 1
ATOM 2333 N N . GLY A 1 295 ? -3.623 5.504 -13.719 1 86.94 295 GLY A N 1
ATOM 2334 C CA . GLY A 1 295 ? -2.287 5.973 -14.047 1 86.94 295 GLY A CA 1
ATOM 2335 C C . GLY A 1 295 ? -2.275 7.367 -14.648 1 86.94 295 GLY A C 1
ATOM 2336 O O . GLY A 1 295 ? -1.313 8.117 -14.469 1 86.94 295 GLY A O 1
ATOM 2337 N N . ILE A 1 296 ? -3.32 7.691 -15.273 1 90.25 296 ILE A N 1
ATOM 2338 C CA . ILE A 1 296 ? -3.334 8.961 -15.992 1 90.25 296 ILE A CA 1
ATOM 2339 C C . ILE A 1 296 ? -3.789 10.078 -15.055 1 90.25 296 ILE A C 1
ATOM 2341 O O . ILE A 1 296 ? -3.467 11.25 -15.273 1 90.25 296 ILE A O 1
ATOM 2345 N N . VAL A 1 297 ? -4.473 9.672 -14 1 90.38 297 VAL A N 1
ATOM 2346 C CA . VAL A 1 297 ? -4.949 10.68 -13.055 1 90.38 297 VAL A CA 1
ATOM 2347 C C . VAL A 1 297 ? -3.801 11.133 -12.156 1 90.38 297 VAL A C 1
ATOM 2349 O O . VAL A 1 297 ? -3.5 10.492 -11.148 1 90.38 297 VAL A O 1
ATOM 2352 N N . PHE A 1 298 ? -3.25 12.266 -12.5 1 91.19 298 PHE A N 1
ATOM 2353 C CA . PHE A 1 298 ? -2.041 12.742 -11.844 1 91.19 298 PHE A CA 1
ATOM 2354 C C . PHE A 1 298 ? -2.381 13.469 -10.547 1 91.19 298 PHE A C 1
ATOM 2356 O O . PHE A 1 298 ? -1.505 13.695 -9.703 1 91.19 298 PHE A O 1
ATOM 2363 N N . ASP A 1 299 ? -3.566 13.906 -10.391 1 91.06 299 ASP A N 1
ATOM 2364 C CA . ASP A 1 299 ? -4.031 14.547 -9.164 1 91.06 299 ASP A CA 1
ATOM 2365 C C . ASP A 1 299 ? -5.492 14.211 -8.883 1 91.06 299 ASP A C 1
ATOM 2367 O O . ASP A 1 299 ? -6.379 14.594 -9.656 1 91.06 299 ASP A O 1
ATOM 2371 N N . MET A 1 300 ? -5.656 13.555 -7.762 1 88.12 300 MET A N 1
ATOM 2372 C CA . MET A 1 300 ? -6.984 13 -7.504 1 88.12 300 MET A CA 1
ATOM 2373 C C . MET A 1 300 ? -7.867 14.023 -6.797 1 88.12 300 MET A C 1
ATOM 2375 O O . MET A 1 300 ? -9.047 13.766 -6.547 1 88.12 300 MET A O 1
ATOM 2379 N N . ASN A 1 301 ? -7.363 15.195 -6.469 1 93.62 301 ASN A N 1
ATOM 2380 C CA . ASN A 1 301 ? -8.117 16.172 -5.688 1 93.62 301 ASN A CA 1
ATOM 2381 C C . ASN A 1 301 ? -9.383 16.609 -6.41 1 93.62 301 ASN A C 1
ATOM 2383 O O . ASN A 1 301 ? -10.375 16.984 -5.77 1 93.62 301 ASN A O 1
ATOM 2387 N N . TRP A 1 302 ? -9.352 16.516 -7.738 1 89.62 302 TRP A N 1
ATOM 2388 C CA . TRP A 1 302 ? -10.531 16.938 -8.484 1 89.62 302 TRP A CA 1
ATOM 2389 C C . TRP A 1 302 ? -11.617 15.859 -8.438 1 89.62 302 TRP A C 1
ATOM 2391 O O . TRP A 1 302 ? -12.797 16.156 -8.664 1 89.62 302 TRP A O 1
ATOM 2401 N N . LEU A 1 303 ? -11.211 14.703 -8.156 1 88.31 303 LEU A N 1
ATOM 2402 C CA . LEU A 1 303 ? -12.133 13.57 -8.211 1 88.31 303 LEU A CA 1
ATOM 2403 C C . LEU A 1 303 ? -12.742 13.297 -6.84 1 88.31 303 LEU A C 1
ATOM 2405 O O . LEU A 1 303 ? -13.82 12.703 -6.742 1 88.31 303 LEU A O 1
ATOM 2409 N N . PHE A 1 304 ? -12.086 13.68 -5.766 1 89.88 304 PHE A N 1
ATOM 2410 C CA . PHE A 1 304 ? -12.484 13.32 -4.41 1 89.88 304 PHE A CA 1
ATOM 2411 C C . PHE A 1 304 ? -13.891 13.836 -4.105 1 89.88 304 PHE A C 1
ATOM 2413 O O . PHE A 1 304 ? -14.742 13.078 -3.635 1 89.88 304 PHE A O 1
ATOM 2420 N N . PRO A 1 305 ? -14.141 15.094 -4.453 1 86.62 305 PRO A N 1
ATOM 2421 C CA . PRO A 1 305 ? -15.5 15.578 -4.184 1 86.62 305 PRO A CA 1
ATOM 2422 C C . PRO A 1 305 ? -16.562 14.836 -4.992 1 86.62 305 PRO A C 1
ATOM 2424 O O . PRO A 1 305 ? -17.656 14.57 -4.488 1 86.62 305 PRO A O 1
ATOM 2427 N N . MET A 1 306 ? -16.234 14.539 -6.191 1 86.44 306 MET A N 1
ATOM 2428 C CA . MET A 1 306 ? -17.172 13.812 -7.035 1 86.44 306 MET A CA 1
ATOM 2429 C C . MET A 1 306 ? -17.422 12.406 -6.488 1 86.44 306 MET A C 1
ATOM 2431 O O . MET A 1 306 ? -18.562 11.945 -6.449 1 86.44 306 MET A O 1
ATOM 2435 N N . MET A 1 307 ? -16.438 11.82 -6.055 1 86.38 307 MET A N 1
ATOM 2436 C CA . MET A 1 307 ? -16.562 10.484 -5.48 1 86.38 307 MET A CA 1
ATOM 2437 C C . MET A 1 307 ? -17.328 10.531 -4.16 1 86.38 307 MET A C 1
ATOM 2439 O O . MET A 1 307 ? -18.141 9.648 -3.875 1 86.38 307 MET A O 1
ATOM 2443 N N . ALA A 1 308 ? -17.047 11.539 -3.42 1 86.94 308 ALA A N 1
ATOM 2444 C CA . ALA A 1 308 ? -17.75 11.711 -2.154 1 86.94 308 ALA A CA 1
ATOM 2445 C C . ALA A 1 308 ? -19.25 11.914 -2.385 1 86.94 308 ALA A C 1
ATOM 2447 O O . ALA A 1 308 ? -20.078 11.344 -1.671 1 86.94 308 ALA A O 1
ATOM 2448 N N . MET A 1 309 ? -19.531 12.758 -3.357 1 82.94 309 MET A N 1
ATOM 2449 C CA . MET A 1 309 ? -20.922 12.992 -3.721 1 82.94 309 MET A CA 1
ATOM 2450 C C . MET A 1 309 ? -21.594 11.695 -4.172 1 82.94 309 MET A C 1
ATOM 2452 O O . MET A 1 309 ? -22.719 11.398 -3.77 1 82.94 309 MET A O 1
ATOM 2456 N N . GLY A 1 310 ? -20.891 10.945 -4.953 1 79.81 310 GLY A N 1
ATOM 2457 C CA . GLY A 1 310 ? -21.422 9.656 -5.395 1 79.81 310 GLY A CA 1
ATOM 2458 C C . GLY A 1 310 ? -21.703 8.703 -4.254 1 79.81 310 GLY A C 1
ATOM 2459 O O . GLY A 1 310 ? -22.734 8.047 -4.227 1 79.81 310 GLY A O 1
ATOM 2460 N N . VAL A 1 311 ? -20.812 8.695 -3.389 1 78 311 VAL A N 1
ATOM 2461 C CA . VAL A 1 311 ? -20.938 7.82 -2.227 1 78 311 VAL A CA 1
ATOM 2462 C C . VAL A 1 311 ? -22.125 8.258 -1.38 1 78 311 VAL A C 1
ATOM 2464 O O . VAL A 1 311 ? -22.891 7.414 -0.892 1 78 311 VAL A O 1
ATOM 2467 N N . SER A 1 312 ? -22.266 9.602 -1.242 1 77.88 312 SER A N 1
ATOM 2468 C CA . SER A 1 312 ? -23.344 10.125 -0.422 1 77.88 312 SER A CA 1
ATOM 2469 C C . SER A 1 312 ? -24.703 9.844 -1.053 1 77.88 312 SER A C 1
ATOM 2471 O O . SER A 1 312 ? -25.719 9.766 -0.352 1 77.88 312 SER A O 1
ATOM 2473 N N . MET A 1 313 ? -24.656 9.648 -2.334 1 73.75 313 MET A N 1
ATOM 2474 C CA . MET A 1 313 ? -25.906 9.43 -3.064 1 73.75 313 MET A CA 1
ATOM 2475 C C . MET A 1 313 ? -26.234 7.945 -3.141 1 73.75 313 MET A C 1
ATOM 2477 O O . MET A 1 313 ? -27.359 7.57 -3.465 1 73.75 313 MET A O 1
ATOM 2481 N N . ALA A 1 314 ? -25.219 7.273 -2.869 1 70.75 314 ALA A N 1
ATOM 2482 C CA . ALA A 1 314 ? -25.469 5.836 -2.943 1 70.75 314 ALA A CA 1
ATOM 2483 C C . ALA A 1 314 ? -26.422 5.383 -1.85 1 70.75 314 ALA A C 1
ATOM 2485 O O . ALA A 1 314 ? -26.297 5.793 -0.693 1 70.75 314 ALA A O 1
ATOM 2486 N N . PRO A 1 315 ? -27.469 4.688 -2.289 1 64.62 315 PRO A N 1
ATOM 2487 C CA . PRO A 1 315 ? -28.469 4.25 -1.31 1 64.62 315 PRO A CA 1
ATOM 2488 C C . PRO A 1 315 ? -27.844 3.549 -0.105 1 64.62 315 PRO A C 1
ATOM 2490 O O . PRO A 1 315 ? -28.391 3.592 0.996 1 64.62 315 PRO A O 1
ATOM 2493 N N . GLU A 1 316 ? -26.719 2.971 -0.365 1 64.69 316 GLU A N 1
ATOM 2494 C CA . GLU A 1 316 ? -26.062 2.193 0.687 1 64.69 316 GLU A CA 1
ATOM 2495 C C . GLU A 1 316 ? -25.297 3.096 1.645 1 64.69 316 GLU A C 1
ATOM 2497 O O . GLU A 1 316 ? -24.812 2.641 2.688 1 64.69 316 GLU A O 1
ATOM 2502 N N . PHE A 1 317 ? -25.297 4.312 1.238 1 67.06 317 PHE A N 1
ATOM 2503 C CA . PHE A 1 317 ? -24.484 5.23 2.029 1 67.06 317 PHE A CA 1
ATOM 2504 C C . PHE A 1 317 ? -24.984 5.289 3.469 1 67.06 317 PHE A C 1
ATOM 2506 O O . PHE A 1 317 ? -24.188 5.297 4.41 1 67.06 317 PHE A O 1
ATOM 2513 N N . LYS A 1 318 ? -26.328 5.332 3.529 1 66 318 LYS A N 1
ATOM 2514 C CA . LYS A 1 318 ? -26.891 5.41 4.871 1 66 318 LYS A CA 1
ATOM 2515 C C . LYS A 1 318 ? -26.547 4.168 5.688 1 66 318 LYS A C 1
ATOM 2517 O O . LYS A 1 318 ? -26.375 4.246 6.902 1 66 318 LYS A O 1
ATOM 2522 N N . LYS A 1 319 ? -26.359 3.045 5.008 1 66.12 319 LYS A N 1
ATOM 2523 C CA . LYS A 1 319 ? -26.094 1.789 5.699 1 66.12 319 LYS A CA 1
ATOM 2524 C C . LYS A 1 319 ? -24.609 1.67 6.055 1 66.12 319 LYS A C 1
ATOM 2526 O O . LYS A 1 319 ? -24.25 1.023 7.039 1 66.12 319 LYS A O 1
ATOM 2531 N N . LEU A 1 320 ? -23.828 2.309 5.32 1 70.62 320 LEU A N 1
ATOM 2532 C CA . LEU A 1 320 ? -22.375 2.145 5.465 1 70.62 320 LEU A CA 1
ATOM 2533 C C . LEU A 1 320 ? -21.797 3.246 6.34 1 70.62 320 LEU A C 1
ATOM 2535 O O . LEU A 1 320 ? -20.703 3.086 6.902 1 70.62 320 LEU A O 1
ATOM 2539 N N . ASN A 1 321 ? -22.547 4.352 6.344 1 71.5 321 ASN A N 1
ATOM 2540 C CA . ASN A 1 321 ? -22.016 5.5 7.066 1 71.5 321 ASN A CA 1
ATOM 2541 C C . ASN A 1 321 ? -22.594 5.605 8.469 1 71.5 321 ASN A C 1
ATOM 2543 O O . ASN A 1 321 ? -23.812 5.449 8.648 1 71.5 321 ASN A O 1
ATOM 2547 N N . MET B 1 1 ? -7.047 1.385 -52.562 1 58.47 1 MET B N 1
ATOM 2548 C CA . MET B 1 1 ? -7.414 0.698 -51.344 1 58.47 1 MET B CA 1
ATOM 2549 C C . MET B 1 1 ? -6.379 0.954 -50.25 1 58.47 1 MET B C 1
ATOM 2551 O O . MET B 1 1 ? -6.73 1.283 -49.094 1 58.47 1 MET B O 1
ATOM 2555 N N . SER B 1 2 ? -5.113 0.998 -50.75 1 77.69 2 SER B N 1
ATOM 2556 C CA . SER B 1 2 ? -3.99 1.211 -49.844 1 77.69 2 SER B CA 1
ATOM 2557 C C . SER B 1 2 ? -3.941 2.654 -49.344 1 77.69 2 SER B C 1
ATOM 2559 O O . SER B 1 2 ? -3.709 2.906 -48.156 1 77.69 2 SER B O 1
ATOM 2561 N N . GLY B 1 3 ? -4.457 3.527 -50.125 1 82.75 3 GLY B N 1
ATOM 2562 C CA . GLY B 1 3 ? -4.426 4.941 -49.781 1 82.75 3 GLY B CA 1
ATOM 2563 C C . GLY B 1 3 ? -5.48 5.336 -48.781 1 82.75 3 GLY B C 1
ATOM 2564 O O . GLY B 1 3 ? -5.199 6.098 -47.844 1 82.75 3 GLY B O 1
ATOM 2565 N N . LEU B 1 4 ? -6.645 4.809 -48.969 1 86.69 4 LEU B N 1
ATOM 2566 C CA . LEU B 1 4 ? -7.75 5.109 -48.062 1 86.69 4 LEU B CA 1
ATOM 2567 C C . LEU B 1 4 ? -7.477 4.559 -46.656 1 86.69 4 LEU B C 1
ATOM 2569 O O . LEU B 1 4 ? -7.746 5.227 -45.656 1 86.69 4 LEU B O 1
ATOM 2573 N N . LEU B 1 5 ? -7.047 3.338 -46.625 1 88.62 5 LEU B N 1
ATOM 2574 C CA . LEU B 1 5 ? -6.703 2.734 -45.344 1 88.62 5 LEU B CA 1
ATOM 2575 C C . LEU B 1 5 ? -5.613 3.533 -44.625 1 88.62 5 LEU B C 1
ATOM 2577 O O . LEU B 1 5 ? -5.684 3.76 -43.406 1 88.62 5 LEU B O 1
ATOM 2581 N N . ALA B 1 6 ? -4.66 3.883 -45.344 1 87.94 6 ALA B N 1
ATOM 2582 C CA . ALA B 1 6 ? -3.578 4.695 -44.781 1 87.94 6 ALA B CA 1
ATOM 2583 C C . ALA B 1 6 ? -4.105 6.027 -44.281 1 87.94 6 ALA B C 1
ATOM 2585 O O . ALA B 1 6 ? -3.686 6.492 -43.219 1 87.94 6 ALA B O 1
ATOM 2586 N N . ALA B 1 7 ? -4.969 6.602 -45.031 1 87.25 7 ALA B N 1
ATOM 2587 C CA . ALA B 1 7 ? -5.57 7.863 -44.625 1 87.25 7 ALA B CA 1
ATOM 2588 C C . ALA B 1 7 ? -6.387 7.676 -43.344 1 87.25 7 ALA B C 1
ATOM 2590 O O . ALA B 1 7 ? -6.297 8.484 -42.406 1 87.25 7 ALA B O 1
ATOM 2591 N N . LEU B 1 8 ? -7.125 6.668 -43.312 1 90 8 LEU B N 1
ATOM 2592 C CA . LEU B 1 8 ? -7.941 6.375 -42.125 1 90 8 LEU B CA 1
ATOM 2593 C C . LEU B 1 8 ? -7.066 6.148 -40.906 1 90 8 LEU B C 1
ATOM 2595 O O . LEU B 1 8 ? -7.359 6.664 -39.812 1 90 8 LEU B O 1
ATOM 2599 N N . LEU B 1 9 ? -6.039 5.391 -41.031 1 89.12 9 LEU B N 1
ATOM 2600 C CA . LEU B 1 9 ? -5.121 5.117 -39.938 1 89.12 9 LEU B CA 1
ATOM 2601 C C . LEU B 1 9 ? -4.445 6.398 -39.469 1 89.12 9 LEU B C 1
ATOM 2603 O O . LEU B 1 9 ? -4.211 6.578 -38.25 1 89.12 9 LEU B O 1
ATOM 2607 N N . SER B 1 10 ? -4.156 7.195 -40.438 1 88 10 SER B N 1
ATOM 2608 C CA . SER B 1 10 ? -3.553 8.477 -40.062 1 88 10 SER B CA 1
ATOM 2609 C C . SER B 1 10 ? -4.523 9.344 -39.281 1 88 10 SER B C 1
ATOM 2611 O O . SER B 1 10 ? -4.129 10 -38.312 1 88 10 SER B O 1
ATOM 2613 N N . TYR B 1 11 ? -5.742 9.32 -39.719 1 88.75 11 TYR B N 1
ATOM 2614 C CA . TYR B 1 11 ? -6.75 10.094 -39 1 88.75 11 TYR B CA 1
ATOM 2615 C C . TYR B 1 11 ? -6.969 9.523 -37.594 1 88.75 11 TYR B C 1
ATOM 2617 O O . TYR B 1 11 ? -7.113 10.281 -36.625 1 88.75 11 TYR B O 1
ATOM 2625 N N . LEU B 1 12 ? -6.961 8.273 -37.5 1 90.31 12 LEU B N 1
ATOM 2626 C CA . LEU B 1 12 ? -7.129 7.629 -36.219 1 90.31 12 LEU B CA 1
ATOM 2627 C C . LEU B 1 12 ? -5.961 7.949 -35.281 1 90.31 12 LEU B C 1
ATOM 2629 O O . LEU B 1 12 ? -6.156 8.219 -34.094 1 90.31 12 LEU B O 1
ATOM 2633 N N . TRP B 1 13 ? -4.832 7.949 -35.906 1 91.12 13 TRP B N 1
ATOM 2634 C CA . TRP B 1 13 ? -3.633 8.25 -35.125 1 91.12 13 TRP B CA 1
ATOM 2635 C C . TRP B 1 13 ? -3.65 9.703 -34.656 1 91.12 13 TRP B C 1
ATOM 2637 O O . TRP B 1 13 ? -3.34 9.977 -33.5 1 91.12 13 TRP B O 1
ATOM 2647 N N . TYR B 1 14 ? -3.992 10.5 -35.562 1 89.75 14 TYR B N 1
ATOM 2648 C CA . TYR B 1 14 ? -4.086 11.906 -35.188 1 89.75 14 TYR B CA 1
ATOM 2649 C C . TYR B 1 14 ? -5.133 12.117 -34.094 1 89.75 14 TYR B C 1
ATOM 2651 O O . TYR B 1 14 ? -4.918 12.883 -33.156 1 89.75 14 TYR B O 1
ATOM 2659 N N . GLY B 1 15 ? -6.25 11.453 -34.281 1 92.06 15 GLY B N 1
ATOM 2660 C CA . GLY B 1 15 ? -7.273 11.508 -33.25 1 92.06 15 GLY B CA 1
ATOM 2661 C C . GLY B 1 15 ? -6.797 10.984 -31.922 1 92.06 15 GLY B C 1
ATOM 2662 O O . GLY B 1 15 ? -7.059 11.602 -30.891 1 92.06 15 GLY B O 1
ATOM 2663 N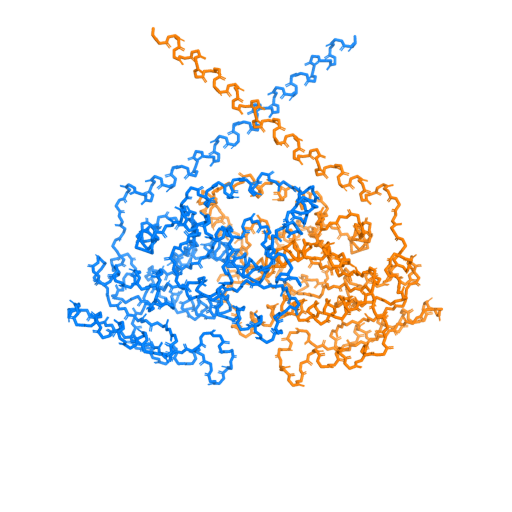 N . PHE B 1 16 ? -6.09 9.953 -31.969 1 93.12 16 PHE B N 1
ATOM 2664 C CA . PHE B 1 16 ? -5.535 9.359 -30.75 1 93.12 16 PHE B CA 1
ATOM 2665 C C . PHE B 1 16 ? -4.562 10.32 -30.078 1 93.12 16 PHE B C 1
ATOM 2667 O O . PHE B 1 16 ? -4.645 10.539 -28.859 1 93.12 16 PHE B O 1
ATOM 2674 N N . MET B 1 17 ? -3.703 10.891 -30.812 1 92.44 17 MET B N 1
ATOM 2675 C CA . MET B 1 17 ? -2.727 11.828 -30.266 1 92.44 17 MET B CA 1
ATOM 2676 C C . MET B 1 17 ? -3.42 13.047 -29.672 1 92.44 17 MET B C 1
ATOM 2678 O O . MET B 1 17 ? -3.014 13.539 -28.609 1 92.44 17 MET B O 1
ATOM 2682 N N . TRP B 1 18 ? -4.426 13.453 -30.406 1 92.38 18 TRP B N 1
ATOM 2683 C CA . TRP B 1 18 ? -5.16 14.617 -29.922 1 92.38 18 TRP B CA 1
ATOM 2684 C C . TRP B 1 18 ? -5.855 14.312 -28.594 1 92.38 18 TRP B C 1
ATOM 2686 O O . TRP B 1 18 ? -5.738 15.078 -27.641 1 92.38 18 TRP B O 1
ATOM 2696 N N . VAL B 1 19 ? -6.492 13.219 -28.531 1 92.81 19 VAL B N 1
ATOM 2697 C CA . VAL B 1 19 ? -7.242 12.836 -27.344 1 92.81 19 VAL B CA 1
ATOM 2698 C C . VAL B 1 19 ? -6.281 12.641 -26.172 1 92.81 19 VAL B C 1
ATOM 2700 O O . VAL B 1 19 ? -6.5 13.18 -25.078 1 92.81 19 VAL B O 1
ATOM 2703 N N . THR B 1 20 ? -5.23 11.906 -26.391 1 93.06 20 THR B N 1
ATOM 2704 C CA . THR B 1 20 ? -4.273 11.641 -25.312 1 93.06 20 THR B CA 1
ATOM 2705 C C . THR B 1 20 ? -3.572 12.93 -24.891 1 93.06 20 THR B C 1
ATOM 2707 O O . THR B 1 20 ? -3.365 13.172 -23.703 1 93.06 20 THR B O 1
ATOM 2710 N N . GLY B 1 21 ? -3.24 13.734 -25.875 1 93.31 21 GLY B N 1
ATOM 2711 C CA . GLY B 1 21 ? -2.619 15.008 -25.562 1 93.31 21 GLY B CA 1
ATOM 2712 C C . GLY B 1 21 ? -3.498 15.906 -24.719 1 93.31 21 GLY B C 1
ATOM 2713 O O . GLY B 1 21 ? -3.031 16.5 -23.75 1 93.31 21 GLY B O 1
ATOM 2714 N N . VAL B 1 22 ? -4.758 15.945 -25.047 1 94.5 22 VAL B N 1
ATOM 2715 C CA . VAL B 1 22 ? -5.699 16.797 -24.328 1 94.5 22 VAL B CA 1
ATOM 2716 C C . VAL B 1 22 ? -5.891 16.266 -22.906 1 94.5 22 VAL B C 1
ATOM 2718 O O . VAL B 1 22 ? -5.895 17.047 -21.953 1 94.5 22 VAL B O 1
ATOM 2721 N N . ILE B 1 23 ? -6.023 14.992 -22.781 1 94.25 23 ILE B N 1
ATOM 2722 C CA . ILE B 1 23 ? -6.242 14.383 -21.469 1 94.25 23 ILE B CA 1
ATOM 2723 C C . ILE B 1 23 ? -5.027 14.633 -20.578 1 94.25 23 ILE B C 1
ATOM 2725 O O . ILE B 1 23 ? -5.172 15.07 -19.438 1 94.25 23 ILE B O 1
ATOM 2729 N N . ILE B 1 24 ? -3.873 14.43 -21.109 1 94 24 ILE B N 1
ATOM 2730 C CA . ILE B 1 24 ? -2.654 14.586 -20.312 1 94 24 ILE B CA 1
ATOM 2731 C C . ILE B 1 24 ? -2.459 16.047 -19.953 1 94 24 ILE B C 1
ATOM 2733 O O . ILE B 1 24 ? -2.082 16.375 -18.828 1 94 24 ILE B O 1
ATOM 2737 N N . ALA B 1 25 ? -2.715 16.875 -20.891 1 94.31 25 ALA B N 1
ATOM 2738 C CA . ALA B 1 25 ? -2.604 18.312 -20.625 1 94.31 25 ALA B CA 1
ATOM 2739 C C . ALA B 1 25 ? -3.574 18.734 -19.516 1 94.31 25 ALA B C 1
ATOM 2741 O O . ALA B 1 25 ? -3.221 19.531 -18.656 1 94.31 25 ALA B O 1
ATOM 2742 N N . ALA B 1 26 ? -4.785 18.25 -19.594 1 95.19 26 ALA B N 1
ATOM 2743 C CA . ALA B 1 26 ? -5.785 18.562 -18.578 1 95.19 26 ALA B CA 1
ATOM 2744 C C . ALA B 1 26 ? -5.336 18.094 -17.203 1 95.19 26 ALA B C 1
ATOM 2746 O O . ALA B 1 26 ? -5.508 18.797 -16.203 1 95.19 26 ALA B O 1
ATOM 2747 N N . MET B 1 27 ? -4.781 16.922 -17.125 1 94.75 27 MET B N 1
ATOM 2748 C CA . MET B 1 27 ? -4.336 16.359 -15.852 1 94.75 27 MET B CA 1
ATOM 2749 C C . MET B 1 27 ? -3.166 17.156 -15.289 1 94.75 27 MET B C 1
ATOM 2751 O O . MET B 1 27 ? -3.1 17.391 -14.086 1 94.75 27 MET B O 1
ATOM 2755 N N . ILE B 1 28 ? -2.297 17.516 -16.109 1 93.69 28 ILE B N 1
ATOM 2756 C CA . ILE B 1 28 ? -1.183 18.359 -15.68 1 93.69 28 ILE B CA 1
ATOM 2757 C C . ILE B 1 28 ? -1.706 19.719 -15.219 1 93.69 28 ILE B C 1
ATOM 2759 O O . ILE B 1 28 ? -1.244 20.25 -14.211 1 93.69 28 ILE B O 1
ATOM 2763 N N . PHE B 1 29 ? -2.68 20.219 -15.938 1 94.5 29 PHE B N 1
ATOM 2764 C CA . PHE B 1 29 ? -3.289 21.5 -15.586 1 94.5 29 PHE B CA 1
ATOM 2765 C C . PHE B 1 29 ? -3.9 21.438 -14.188 1 94.5 29 PHE B C 1
ATOM 2767 O O . PHE B 1 29 ? -3.643 22.312 -13.359 1 94.5 29 PHE B O 1
ATOM 2774 N N . PHE B 1 30 ? -4.68 20.438 -13.906 1 93.94 30 PHE B N 1
ATOM 2775 C CA . PHE B 1 30 ? -5.297 20.297 -12.586 1 93.94 30 PHE B CA 1
ATOM 2776 C C . PHE B 1 30 ? -4.234 20.203 -11.5 1 93.94 30 PHE B C 1
ATOM 2778 O O . PHE B 1 30 ? -4.383 20.797 -10.43 1 93.94 30 PHE B O 1
ATOM 2785 N N . LYS B 1 31 ? -3.238 19.469 -11.797 1 94.5 31 LYS B N 1
ATOM 2786 C CA . LYS B 1 31 ? -2.164 19.344 -10.82 1 94.5 31 LYS B CA 1
ATOM 2787 C C . LYS B 1 31 ? -1.522 20.703 -10.531 1 94.5 31 LYS B C 1
ATOM 2789 O O . LYS B 1 31 ? -1.307 21.062 -9.367 1 94.5 31 LYS B O 1
ATOM 2794 N N . ILE B 1 32 ? -1.26 21.453 -11.547 1 94.62 32 ILE B N 1
ATOM 2795 C CA . ILE B 1 32 ? -0.638 22.75 -11.391 1 94.62 32 ILE B CA 1
ATOM 2796 C C . ILE B 1 32 ? -1.584 23.688 -10.641 1 94.62 32 ILE B C 1
ATOM 2798 O O . ILE B 1 32 ? -1.161 24.422 -9.742 1 94.62 32 ILE B O 1
ATOM 2802 N N . VAL B 1 33 ? -2.816 23.625 -10.961 1 95.69 33 VAL B N 1
ATOM 2803 C CA . VAL B 1 33 ? -3.814 24.484 -10.328 1 95.69 33 VAL B CA 1
ATOM 2804 C C . VAL B 1 33 ? -3.85 24.219 -8.82 1 95.69 33 VAL B C 1
ATOM 2806 O O . VAL B 1 33 ? -3.848 25.156 -8.016 1 95.69 33 VAL B O 1
ATOM 2809 N N . PHE B 1 34 ? -3.836 22.984 -8.438 1 95.38 34 PHE B N 1
ATOM 2810 C CA . PHE B 1 34 ? -3.922 22.641 -7.023 1 95.38 34 PHE B CA 1
ATOM 2811 C C . PHE B 1 34 ? -2.633 23.016 -6.301 1 95.38 34 PHE B C 1
ATOM 2813 O O . PHE B 1 34 ? -2.662 23.422 -5.141 1 95.38 34 PHE B O 1
ATOM 2820 N N . ILE B 1 35 ? -1.538 22.859 -6.98 1 94.75 35 ILE B N 1
ATOM 2821 C CA . ILE B 1 35 ? -0.265 23.266 -6.387 1 94.75 35 ILE B CA 1
ATOM 2822 C C . ILE B 1 35 ? -0.255 24.766 -6.145 1 94.75 35 ILE B C 1
ATOM 2824 O O . ILE B 1 35 ? 0.118 25.219 -5.059 1 94.75 35 ILE B O 1
ATOM 2828 N N . LEU B 1 36 ? -0.711 25.5 -7.141 1 95.31 36 LEU B N 1
ATOM 2829 C CA . LEU B 1 36 ? -0.75 26.953 -7.027 1 95.31 36 LEU B CA 1
ATOM 2830 C C . LEU B 1 36 ? -1.768 27.391 -5.977 1 95.31 36 LEU B C 1
ATOM 2832 O O . LEU B 1 36 ? -1.528 28.344 -5.23 1 95.31 36 LEU B O 1
ATOM 2836 N N . TYR B 1 37 ? -2.873 26.672 -5.961 1 96 37 TYR B N 1
ATOM 2837 C CA . TYR B 1 37 ? -3.885 26.938 -4.945 1 96 37 TYR B CA 1
ATOM 2838 C C . TYR B 1 37 ? -3.303 26.797 -3.545 1 96 37 TYR B C 1
ATOM 2840 O O . TYR B 1 37 ? -3.486 27.672 -2.697 1 96 37 TYR B O 1
ATOM 2848 N N . CYS B 1 38 ? -2.559 25.797 -3.273 1 95.75 38 CYS B N 1
ATOM 2849 C CA . CYS B 1 38 ? -1.965 25.547 -1.963 1 95.75 38 CYS B CA 1
ATOM 2850 C C . CYS B 1 38 ? -0.864 26.562 -1.665 1 95.75 38 CYS B C 1
ATOM 2852 O O . CYS B 1 38 ? -0.704 26.984 -0.521 1 95.75 38 CYS B O 1
ATOM 2854 N N . LYS B 1 39 ? -0.157 26.938 -2.678 1 93.19 39 LYS B N 1
ATOM 2855 C CA . LYS B 1 39 ? 1.021 27.766 -2.48 1 93.19 39 LYS B CA 1
ATOM 2856 C C . LYS B 1 39 ? 0.628 29.234 -2.307 1 93.19 39 LYS B C 1
ATOM 2858 O O . LYS B 1 39 ? 1.209 29.953 -1.483 1 93.19 39 LYS B O 1
ATOM 2863 N N . TYR B 1 40 ? -0.445 29.719 -2.986 1 94.06 40 TYR B N 1
ATOM 2864 C CA . TYR B 1 40 ? -0.632 31.172 -3.08 1 94.06 40 TYR B CA 1
ATOM 2865 C C . TYR B 1 40 ? -1.912 31.594 -2.373 1 94.06 40 TYR B C 1
ATOM 2867 O O . TYR B 1 40 ? -2.098 32.781 -2.078 1 94.06 40 TYR B O 1
ATOM 2875 N N . PHE B 1 41 ? -2.783 30.719 -2.139 1 94.81 41 PHE B N 1
ATOM 2876 C CA . PHE B 1 41 ? -3.965 31.078 -1.365 1 94.81 41 PHE B CA 1
ATOM 2877 C C . PHE B 1 41 ? -3.66 31.078 0.128 1 94.81 41 PHE B C 1
ATOM 2879 O O . PHE B 1 41 ? -2.811 30.312 0.587 1 94.81 41 PHE B O 1
ATOM 2886 N N . PRO B 1 42 ? -4.32 31.891 0.823 1 94 42 PRO B N 1
ATOM 2887 C CA . PRO B 1 42 ? -4.031 32 2.256 1 94 42 PRO B CA 1
ATOM 2888 C C . PRO B 1 42 ? -4.289 30.688 3 1 94 42 PRO B C 1
ATOM 2890 O O . PRO B 1 42 ? -5.25 29.984 2.689 1 94 42 PRO B O 1
ATOM 2893 N N . ASN B 1 43 ? -3.414 30.422 3.902 1 93.88 43 ASN B N 1
ATOM 2894 C CA . ASN B 1 43 ? -3.574 29.234 4.742 1 93.88 43 ASN B CA 1
ATOM 2895 C C . ASN B 1 43 ? -4.773 29.375 5.676 1 93.88 43 ASN B C 1
ATOM 2897 O O . ASN B 1 43 ? -5.133 30.484 6.078 1 93.88 43 ASN B O 1
ATOM 2901 N N . VAL B 1 44 ? -5.281 28.281 5.941 1 93.44 44 VAL B N 1
ATOM 2902 C CA . VAL B 1 44 ? -6.395 28.266 6.883 1 93.44 44 VAL B CA 1
ATOM 2903 C C . VAL B 1 44 ? -5.875 28.469 8.305 1 93.44 44 VAL B C 1
ATOM 2905 O O . VAL B 1 44 ? -4.742 28.094 8.617 1 93.44 44 VAL B O 1
ATOM 2908 N N . ASN B 1 45 ? -6.715 29.188 9.094 1 97.5 45 ASN B N 1
ATOM 2909 C CA . ASN B 1 45 ? -6.504 29.188 10.539 1 97.5 45 ASN B CA 1
ATOM 2910 C C . ASN B 1 45 ? -7.012 27.891 11.18 1 97.5 45 ASN B C 1
ATOM 2912 O O . ASN B 1 45 ? -8.227 27.688 11.297 1 97.5 45 ASN B O 1
ATOM 2916 N N . LEU B 1 46 ? -6.09 27.078 11.633 1 98.19 46 LEU B N 1
ATOM 2917 C CA . LEU B 1 46 ? -6.445 25.75 12.102 1 98.19 46 LEU B CA 1
ATOM 2918 C C . LEU B 1 46 ? -7.375 25.828 13.305 1 98.19 46 LEU B C 1
ATOM 2920 O O . LEU B 1 46 ? -8.312 25.031 13.422 1 98.19 46 LEU B O 1
ATOM 2924 N N . LYS B 1 47 ? -7.152 26.797 14.219 1 98.12 47 LYS B N 1
ATOM 2925 C CA . LYS B 1 47 ? -7.984 26.953 15.406 1 98.12 47 LYS B CA 1
ATOM 2926 C C . LYS B 1 47 ? -9.438 27.25 15.031 1 98.12 47 LYS B C 1
ATOM 2928 O O . LYS B 1 47 ? -10.359 26.641 15.57 1 98.12 47 LYS B O 1
ATOM 2933 N N . LYS B 1 48 ? -9.562 28.109 14.133 1 97.75 48 LYS B N 1
ATOM 2934 C CA . LYS B 1 48 ? -10.898 28.516 1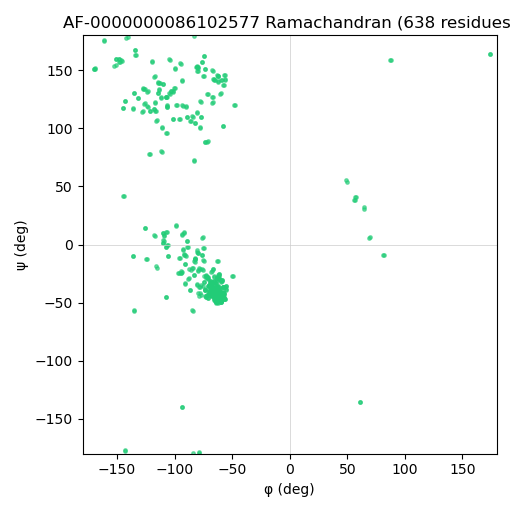3.711 1 97.75 48 LYS B CA 1
ATOM 2935 C C . LYS B 1 48 ? -11.578 27.438 12.875 1 97.75 48 LYS B C 1
ATOM 2937 O O . LYS B 1 48 ? -12.742 27.109 13.109 1 97.75 48 LYS B O 1
ATOM 2942 N N . ARG B 1 49 ? -10.914 26.844 11.969 1 97.62 49 ARG B N 1
ATOM 2943 C CA . ARG B 1 49 ? -11.508 25.891 11.031 1 97.62 49 ARG B CA 1
ATOM 2944 C C . ARG B 1 49 ? -11.906 24.594 11.734 1 97.62 49 ARG B C 1
ATOM 2946 O O . ARG B 1 49 ? -12.953 24.016 11.422 1 97.62 49 ARG B O 1
ATOM 2953 N N . TYR B 1 50 ? -11.047 24.203 12.625 1 98.06 50 TYR B N 1
ATOM 2954 C CA . TYR B 1 50 ? -11.266 22.875 13.195 1 98.06 50 TYR B CA 1
ATOM 2955 C C . TYR B 1 50 ? -11.734 22.984 14.641 1 98.06 50 TYR B C 1
ATOM 2957 O O . TYR B 1 50 ? -11.789 21.969 15.359 1 98.06 50 TYR B O 1
ATOM 2965 N N . HIS B 1 51 ? -12.008 24.188 15.094 1 97.38 51 HIS B N 1
ATOM 2966 C CA . HIS B 1 51 ? -12.594 24.453 16.406 1 97.38 51 HIS B CA 1
ATOM 2967 C C . HIS B 1 51 ? -11.844 23.703 17.5 1 97.38 51 HIS B C 1
ATOM 2969 O O . HIS B 1 51 ? -12.453 22.984 18.297 1 97.38 51 HIS B O 1
ATOM 2975 N N . THR B 1 52 ? -10.562 23.969 17.516 1 98 52 THR B N 1
ATOM 2976 C CA . THR B 1 52 ? -9.695 23.312 18.484 1 98 52 THR B CA 1
ATOM 2977 C C . THR B 1 52 ? -8.484 24.188 18.797 1 98 52 THR B C 1
ATOM 2979 O O . THR B 1 52 ? -8.125 25.062 18.016 1 98 52 THR B O 1
ATOM 2982 N N . GLU B 1 53 ? -7.93 24.031 19.953 1 98.38 53 GLU B N 1
ATOM 2983 C CA . GLU B 1 53 ? -6.672 24.672 20.312 1 98.38 53 GLU B CA 1
ATOM 2984 C C . GLU B 1 53 ? -5.516 23.672 20.312 1 98.38 53 GLU B C 1
ATOM 2986 O O . GLU B 1 53 ? -4.367 24.047 20.547 1 98.38 53 GLU B O 1
ATOM 2991 N N . TRP B 1 54 ? -5.852 22.375 19.984 1 98.81 54 TRP B N 1
ATOM 2992 C CA . TRP B 1 54 ? -4.852 21.344 20.219 1 98.81 54 TRP B CA 1
ATOM 2993 C C . TRP B 1 54 ? -4.59 20.531 18.953 1 98.81 54 TRP B C 1
ATOM 2995 O O . TRP B 1 54 ? -5.527 20.125 18.266 1 98.81 54 TRP B O 1
ATOM 3005 N N . ALA B 1 55 ? -3.299 20.328 18.688 1 98.88 55 ALA B N 1
ATOM 3006 C CA . ALA B 1 55 ? -2.83 19.422 17.656 1 98.88 55 ALA B CA 1
ATOM 3007 C C . ALA B 1 55 ? -2 18.281 18.25 1 98.88 55 ALA B C 1
ATOM 3009 O O . ALA B 1 55 ? -1.349 18.469 19.281 1 98.88 55 ALA B O 1
ATOM 3010 N N . LEU B 1 56 ? -2.111 17.156 17.719 1 98.94 56 LEU B N 1
ATOM 3011 C CA . LEU B 1 56 ? -1.262 16.016 18.062 1 98.94 56 LEU B CA 1
ATOM 3012 C C . LEU B 1 56 ? -0.344 15.656 16.891 1 98.94 56 LEU B C 1
ATOM 3014 O O . LEU B 1 56 ? -0.798 15.539 15.75 1 98.94 56 LEU B O 1
ATOM 3018 N N . VAL B 1 57 ? 0.965 15.578 17.125 1 98.94 57 VAL B N 1
ATOM 3019 C CA . VAL B 1 57 ? 1.949 15.234 16.109 1 98.94 57 VAL B CA 1
ATOM 3020 C C . VAL B 1 57 ? 2.727 13.992 16.547 1 98.94 57 VAL B C 1
ATOM 3022 O O . VAL B 1 57 ? 3.43 14.016 17.547 1 98.94 57 VAL B O 1
ATOM 3025 N N . THR B 1 58 ? 2.576 12.906 15.812 1 98.75 58 THR B N 1
ATOM 3026 C CA . THR B 1 58 ? 3.449 11.766 16.062 1 98.75 58 THR B CA 1
ATOM 3027 C C . THR B 1 58 ? 4.797 11.953 15.375 1 98.75 58 THR B C 1
ATOM 3029 O O . THR B 1 58 ? 4.879 12.594 14.32 1 98.75 58 THR B O 1
ATOM 3032 N N . GLY B 1 59 ? 5.82 11.328 15.938 1 97.31 59 GLY B N 1
ATOM 3033 C CA . GLY B 1 59 ? 7.145 11.625 15.414 1 97.31 59 GLY B CA 1
ATOM 3034 C C . GLY B 1 59 ? 7.488 13.102 15.445 1 97.31 59 GLY B C 1
ATOM 3035 O O . GLY B 1 59 ? 8.102 13.617 14.508 1 97.31 59 GLY B O 1
ATOM 3036 N N . GLY B 1 60 ? 7.074 13.742 16.5 1 97.12 60 GLY B N 1
ATOM 3037 C CA . GLY B 1 60 ? 7.086 15.195 16.516 1 97.12 60 GLY B CA 1
ATOM 3038 C C . GLY B 1 60 ? 8.352 15.773 17.125 1 97.12 60 GLY B C 1
ATOM 3039 O O . GLY B 1 60 ? 8.461 16.984 17.297 1 97.12 60 GLY B O 1
ATOM 3040 N N . SER B 1 61 ? 9.352 14.938 17.406 1 94.94 61 SER B N 1
ATOM 3041 C CA . SER B 1 61 ? 10.516 15.445 18.109 1 94.94 61 SER B CA 1
ATOM 3042 C C . SER B 1 61 ? 11.719 15.555 17.188 1 94.94 61 SER B C 1
ATOM 3044 O O . SER B 1 61 ? 12.797 15.984 17.594 1 94.94 61 SER B O 1
ATOM 3046 N N . SER B 1 62 ? 11.539 15.133 15.914 1 92.25 62 SER B N 1
ATOM 3047 C CA . SER B 1 62 ? 12.648 15.227 14.977 1 92.25 62 SER B CA 1
ATOM 3048 C C . SER B 1 62 ? 12.156 15.414 13.547 1 92.25 62 SER B C 1
ATOM 3050 O O . SER B 1 62 ? 10.961 15.242 13.273 1 92.25 62 SER B O 1
ATOM 3052 N N . GLY B 1 63 ? 13.055 15.93 12.719 1 93.62 63 GLY B N 1
ATOM 3053 C CA . GLY B 1 63 ? 12.805 16 11.289 1 93.62 63 GLY B CA 1
ATOM 3054 C C . GLY B 1 63 ? 11.594 16.844 10.938 1 93.62 63 GLY B C 1
ATOM 3055 O O . GLY B 1 63 ? 11.445 17.969 11.43 1 93.62 63 GLY B O 1
ATOM 3056 N N . ILE B 1 64 ? 10.789 16.312 10.031 1 95.38 64 ILE B N 1
ATOM 3057 C CA . ILE B 1 64 ? 9.594 17 9.562 1 95.38 64 ILE B CA 1
ATOM 3058 C C . ILE B 1 64 ? 8.641 17.234 10.734 1 95.38 64 ILE B C 1
ATOM 3060 O O . ILE B 1 64 ? 8.016 18.297 10.836 1 95.38 64 ILE B O 1
ATOM 3064 N N . GLY B 1 65 ? 8.547 16.266 11.641 1 97.5 65 GLY B N 1
ATOM 3065 C CA . GLY B 1 65 ? 7.664 16.375 12.789 1 97.5 65 GLY B CA 1
ATOM 3066 C C . GLY B 1 65 ? 8.016 17.531 13.703 1 97.5 65 GLY B C 1
ATOM 3067 O O . GLY B 1 65 ? 7.137 18.281 14.133 1 97.5 65 GLY B O 1
ATOM 3068 N N . ALA B 1 66 ? 9.273 17.656 13.961 1 97.62 66 ALA B N 1
ATOM 3069 C CA . ALA B 1 66 ? 9.727 18.75 14.828 1 97.62 66 ALA B CA 1
ATOM 3070 C C . ALA B 1 66 ? 9.445 20.094 14.188 1 97.62 66 ALA B C 1
ATOM 3072 O O . ALA B 1 66 ? 9.016 21.031 14.859 1 97.62 66 ALA B O 1
ATOM 3073 N N . ALA B 1 67 ? 9.711 20.172 12.883 1 97.88 67 ALA B N 1
ATOM 3074 C CA . ALA B 1 67 ? 9.422 21.406 12.156 1 97.88 67 ALA B CA 1
ATOM 3075 C C . ALA B 1 67 ? 7.934 21.734 12.188 1 97.88 67 ALA B C 1
ATOM 3077 O O . ALA B 1 67 ? 7.547 22.891 12.32 1 97.88 67 ALA B O 1
ATOM 3078 N N . LEU B 1 68 ? 7.152 20.719 12.07 1 98.31 68 LEU B N 1
ATOM 3079 C CA . LEU B 1 68 ? 5.703 20.891 12.102 1 98.31 68 LEU B CA 1
ATOM 3080 C C . LEU B 1 68 ? 5.242 21.391 13.469 1 98.31 68 LEU B C 1
ATOM 3082 O O . LEU B 1 68 ? 4.418 22.297 13.555 1 98.31 68 LEU B O 1
ATOM 3086 N N . VAL B 1 69 ? 5.785 20.781 14.516 1 98.75 69 VAL B N 1
ATOM 3087 C CA . VAL B 1 69 ? 5.445 21.188 15.875 1 98.75 69 VAL B CA 1
ATOM 3088 C C . VAL B 1 69 ? 5.758 22.672 16.062 1 98.75 69 VAL B C 1
ATOM 3090 O O . VAL B 1 69 ? 4.926 23.438 16.562 1 98.75 69 VAL B O 1
ATOM 3093 N N . GLU B 1 70 ? 6.891 23.078 15.648 1 98.38 70 GLU B N 1
ATOM 3094 C CA . GLU B 1 70 ? 7.305 24.469 15.812 1 98.38 70 GLU B CA 1
ATOM 3095 C C . GLU B 1 70 ? 6.371 25.406 15.055 1 98.38 70 GLU B C 1
ATOM 3097 O O . GLU B 1 70 ? 6 26.469 15.562 1 98.38 70 GLU B O 1
ATOM 3102 N N . LYS B 1 71 ? 6.012 25.062 13.883 1 98.31 71 LYS B N 1
ATOM 3103 C CA . LYS B 1 71 ? 5.141 25.906 13.078 1 98.31 71 LYS B CA 1
ATOM 3104 C C . LYS B 1 71 ? 3.73 25.969 13.656 1 98.31 71 LYS B C 1
ATOM 3106 O O . LYS B 1 71 ? 3.035 26.969 13.523 1 98.31 71 LYS B O 1
ATOM 3111 N N . LEU B 1 72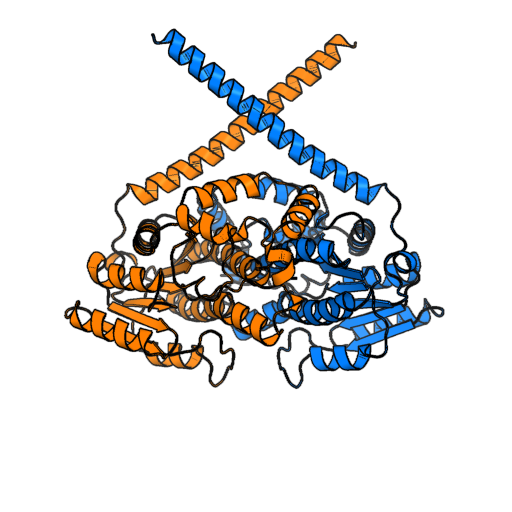 ? 3.271 24.844 14.219 1 98.75 72 LEU B N 1
ATOM 3112 C CA . LEU B 1 72 ? 1.969 24.828 14.875 1 98.75 72 LEU B CA 1
ATOM 3113 C C . LEU B 1 72 ? 1.956 25.75 16.094 1 98.75 72 LEU B C 1
ATOM 3115 O O . LEU B 1 72 ? 0.989 26.484 16.297 1 98.75 72 LEU B O 1
ATOM 3119 N N . LEU B 1 73 ? 3.061 25.75 16.828 1 98.69 73 LEU B N 1
ATOM 3120 C CA . LEU B 1 73 ? 3.182 26.594 18.016 1 98.69 73 LEU B CA 1
ATOM 3121 C C . LEU B 1 73 ? 3.328 28.062 17.641 1 98.69 73 LEU B C 1
ATOM 3123 O O . LEU B 1 73 ? 2.65 28.922 18.203 1 98.69 73 LEU B O 1
ATOM 3127 N N . LYS B 1 74 ? 4.133 28.281 16.656 1 98.06 74 LYS B N 1
ATOM 3128 C CA . LYS B 1 74 ? 4.535 29.641 16.312 1 98.06 74 LYS B CA 1
ATOM 3129 C C . LYS B 1 74 ? 3.506 30.312 15.398 1 98.06 74 LYS B C 1
ATOM 3131 O O . LYS B 1 74 ? 2.936 31.344 15.758 1 98.06 74 LYS B O 1
ATOM 3136 N N . ASP B 1 75 ? 3.225 29.688 14.289 1 97.12 75 ASP B N 1
ATOM 3137 C CA . ASP B 1 75 ? 2.426 30.312 13.242 1 97.12 75 ASP B CA 1
ATOM 3138 C C . ASP B 1 75 ? 0.933 30.094 13.484 1 97.12 75 ASP B C 1
ATOM 3140 O O . ASP B 1 75 ? 0.129 31.016 13.289 1 97.12 75 ASP B O 1
ATOM 3144 N N . GLN B 1 76 ? 0.541 28.953 13.938 1 97.75 76 GLN B N 1
ATOM 3145 C CA . GLN B 1 76 ? -0.872 28.625 14.109 1 97.75 76 GLN B CA 1
ATOM 3146 C C . GLN B 1 76 ? -1.325 28.875 15.547 1 97.75 76 GLN B C 1
ATOM 3148 O O . GLN B 1 76 ? -2.523 28.859 15.836 1 97.75 76 GLN B O 1
ATOM 3153 N N . GLN B 1 77 ? -0.343 29.109 16.453 1 98.19 77 GLN B N 1
ATOM 3154 C CA . GLN B 1 77 ? -0.597 29.438 17.859 1 98.19 77 GLN B CA 1
ATOM 3155 C C . GLN B 1 77 ? -1.424 28.344 18.531 1 98.19 77 GLN B C 1
ATOM 3157 O O . GLN B 1 77 ? -2.375 28.625 19.266 1 98.19 77 GLN B O 1
ATOM 3162 N N . MET B 1 78 ? -1.13 27.109 18.234 1 98.62 78 MET B N 1
ATOM 3163 C CA . MET B 1 78 ? -1.825 25.969 18.812 1 98.62 78 MET B CA 1
ATOM 3164 C C . MET B 1 78 ? -1.016 25.359 19.953 1 98.62 78 MET B C 1
ATOM 3166 O O . MET B 1 78 ? 0.207 25.5 20 1 98.62 78 MET B O 1
ATOM 3170 N N . ASN B 1 79 ? -1.738 24.734 20.906 1 98.88 79 ASN B N 1
ATOM 3171 C CA . ASN B 1 79 ? -1.092 23.781 21.797 1 98.88 79 ASN B CA 1
ATOM 3172 C C . ASN B 1 79 ? -0.778 22.469 21.078 1 98.88 79 ASN B C 1
ATOM 3174 O O . ASN B 1 79 ? -1.455 22.109 20.125 1 98.88 79 ASN B O 1
ATOM 3178 N N . VAL B 1 80 ? 0.284 21.797 21.547 1 98.94 80 VAL B N 1
ATOM 3179 C CA . VAL B 1 80 ? 0.684 20.625 20.781 1 98.94 80 VAL B CA 1
ATOM 3180 C C . VAL B 1 80 ? 0.977 19.453 21.734 1 98.94 80 VAL B C 1
ATOM 3182 O O . VAL B 1 80 ? 1.623 19.641 22.766 1 98.94 80 VAL B O 1
ATOM 3185 N N . VAL B 1 81 ? 0.381 18.312 21.422 1 98.94 81 VAL B N 1
ATOM 3186 C CA . VAL B 1 81 ? 0.812 17.031 21.984 1 98.94 81 VAL B CA 1
ATOM 3187 C C . VAL B 1 81 ? 1.829 16.375 21.062 1 98.94 81 VAL B C 1
ATOM 3189 O O . VAL B 1 81 ? 1.534 16.094 19.906 1 98.94 81 VAL B O 1
ATOM 3192 N N . ILE B 1 82 ? 3.027 16.156 21.594 1 98.88 82 ILE B N 1
ATOM 3193 C CA . ILE B 1 82 ? 4.086 15.484 20.844 1 98.88 82 ILE B CA 1
ATOM 3194 C C . ILE B 1 82 ? 4.141 14.008 21.234 1 98.88 82 ILE B C 1
ATOM 3196 O O . ILE B 1 82 ? 4.32 13.672 22.406 1 98.88 82 ILE B O 1
ATOM 3200 N N . VAL B 1 83 ? 3.943 13.102 20.266 1 98.75 83 VAL B N 1
ATOM 3201 C CA . VAL B 1 83 ? 4.09 11.664 20.469 1 98.75 83 VAL B CA 1
ATOM 3202 C C . VAL B 1 83 ? 5.367 11.164 19.797 1 98.75 83 VAL B C 1
ATOM 3204 O O . VAL B 1 83 ? 5.527 11.305 18.594 1 98.75 83 VAL B O 1
ATOM 3207 N N . ALA B 1 84 ? 6.266 10.625 20.516 1 97.88 84 ALA B N 1
ATOM 3208 C CA . ALA B 1 84 ? 7.539 10.148 19.984 1 97.88 84 ALA B CA 1
ATOM 3209 C C . ALA B 1 84 ? 8.203 9.172 20.953 1 97.88 84 ALA B C 1
ATOM 3211 O O . ALA B 1 84 ? 7.672 8.891 22.031 1 97.88 84 ALA B O 1
ATOM 3212 N N . LEU B 1 85 ? 9.344 8.617 20.484 1 96.06 85 LEU B N 1
ATOM 3213 C CA . LEU B 1 85 ? 10.117 7.746 21.359 1 96.06 85 LEU B CA 1
ATOM 3214 C C . LEU B 1 85 ? 10.508 8.469 22.641 1 96.06 85 LEU B C 1
ATOM 3216 O O . LEU B 1 85 ? 10.891 9.641 22.609 1 96.06 85 LEU B O 1
ATOM 3220 N N . GLU B 1 86 ? 10.375 7.742 23.734 1 95.5 86 GLU B N 1
ATOM 3221 C CA . GLU B 1 86 ? 10.797 8.305 25.016 1 95.5 86 GLU B CA 1
ATOM 3222 C C . GLU B 1 86 ? 12.312 8.336 25.125 1 95.5 86 GLU B C 1
ATOM 3224 O O . GLU B 1 86 ? 12.922 7.43 25.703 1 95.5 86 GLU B O 1
ATOM 3229 N N . ASP B 1 87 ? 12.906 9.383 24.672 1 96 87 ASP B N 1
ATOM 3230 C CA . ASP B 1 87 ? 14.359 9.523 24.688 1 96 87 ASP B CA 1
ATOM 3231 C C . ASP B 1 87 ? 14.766 10.969 24.984 1 96 87 ASP B C 1
ATOM 3233 O O . ASP B 1 87 ? 13.914 11.812 25.281 1 96 87 ASP B O 1
ATOM 3237 N N . LYS B 1 88 ? 16.031 11.203 24.969 1 96.75 88 LYS B N 1
ATOM 3238 C CA . LYS B 1 88 ? 16.578 12.523 25.297 1 96.75 88 LYS B CA 1
ATOM 3239 C C . LYS B 1 88 ? 16.141 13.562 24.266 1 96.75 88 LYS B C 1
ATOM 3241 O O . LYS B 1 88 ? 15.914 14.727 24.609 1 96.75 88 LYS B O 1
ATOM 3246 N N . LEU B 1 89 ? 15.992 13.133 23.047 1 95.75 89 LEU B N 1
ATOM 3247 C CA . LEU B 1 89 ? 15.578 14.039 21.984 1 95.75 89 LEU B CA 1
ATOM 3248 C C . LEU B 1 89 ? 14.195 14.609 22.266 1 95.75 89 LEU B C 1
ATOM 3250 O O . LEU B 1 89 ? 13.969 15.82 22.109 1 95.75 89 LEU B O 1
ATOM 3254 N N . LEU B 1 90 ? 13.281 13.75 22.641 1 97.94 90 LEU B N 1
ATOM 3255 C CA . LEU B 1 90 ? 11.922 14.188 22.969 1 97.94 90 LEU B CA 1
ATOM 3256 C C . LEU B 1 90 ? 11.93 15.141 24.156 1 97.94 90 LEU B C 1
ATOM 3258 O O . LEU B 1 90 ? 11.289 16.188 24.125 1 97.94 90 LEU B O 1
ATOM 3262 N N . VAL B 1 91 ? 12.664 14.797 25.172 1 97.88 91 VAL B N 1
ATOM 3263 C CA . VAL B 1 91 ? 12.711 15.586 26.391 1 97.88 91 VAL B CA 1
ATOM 3264 C C . VAL B 1 91 ? 13.289 16.969 26.109 1 97.88 91 VAL B C 1
ATOM 3266 O O . VAL B 1 91 ? 12.695 17.984 26.469 1 97.88 91 VAL B O 1
ATOM 3269 N N . ASP B 1 92 ? 14.406 16.984 25.438 1 98.25 92 ASP B N 1
ATOM 3270 C CA . ASP B 1 92 ? 15.094 18.234 25.141 1 98.25 92 ASP B CA 1
ATOM 3271 C C . ASP B 1 92 ? 14.25 19.125 24.234 1 98.25 92 ASP B C 1
ATOM 3273 O O . ASP B 1 92 ? 14.156 20.344 24.438 1 98.25 92 ASP B O 1
ATOM 3277 N N . PHE B 1 93 ? 13.695 18.5 23.219 1 98.31 93 PHE B N 1
ATOM 3278 C CA . PHE B 1 93 ? 12.891 19.25 22.266 1 98.31 93 PHE B CA 1
ATOM 3279 C C . PHE B 1 93 ? 11.656 19.844 22.953 1 98.31 93 PHE B C 1
ATOM 3281 O O . PHE B 1 93 ? 11.336 21.016 22.75 1 98.31 93 PHE B O 1
ATOM 3288 N N . THR B 1 94 ? 10.984 19.047 23.766 1 98.31 94 THR B N 1
ATOM 3289 C CA . THR B 1 94 ? 9.789 19.5 24.453 1 98.31 94 THR B CA 1
ATOM 3290 C C . THR B 1 94 ? 10.102 20.656 25.391 1 98.31 94 THR B C 1
ATOM 3292 O O . THR B 1 94 ? 9.375 21.656 25.422 1 98.31 94 THR B O 1
ATOM 3295 N N . LYS B 1 95 ? 11.18 20.531 26.094 1 98.31 95 LYS B N 1
ATOM 3296 C CA . LYS B 1 95 ? 11.602 21.594 27 1 98.31 95 LYS B CA 1
ATOM 3297 C C . LYS B 1 95 ? 11.875 22.891 26.234 1 98.31 95 LYS B C 1
ATOM 3299 O O . LYS B 1 95 ? 11.438 23.969 26.656 1 98.31 95 LYS B O 1
ATOM 3304 N N . ARG B 1 96 ? 12.562 22.781 25.172 1 98.5 96 ARG B N 1
ATOM 3305 C CA . ARG B 1 96 ? 12.875 23.953 24.359 1 98.5 96 ARG B CA 1
ATOM 3306 C C . ARG B 1 96 ? 11.609 24.625 23.844 1 98.5 96 ARG B C 1
ATOM 3308 O O . ARG B 1 96 ? 11.508 25.844 23.828 1 98.5 96 ARG B O 1
ATOM 3315 N N . MET B 1 97 ? 10.648 23.844 23.391 1 98.56 97 MET B N 1
ATOM 3316 C CA . MET B 1 97 ? 9.391 24.375 22.875 1 98.56 97 MET B CA 1
ATOM 3317 C C . MET B 1 97 ? 8.609 25.062 23.984 1 98.56 97 MET B C 1
ATOM 3319 O O . MET B 1 97 ? 8.031 26.141 23.766 1 98.56 97 MET B O 1
ATOM 3323 N N . GLN B 1 98 ? 8.578 24.453 25.172 1 98.38 98 GLN B N 1
ATOM 3324 C CA . GLN B 1 98 ? 7.871 25.031 26.312 1 98.38 98 GLN B CA 1
ATOM 3325 C C . GLN B 1 98 ? 8.484 26.359 26.734 1 98.38 98 GLN B C 1
ATOM 3327 O O . GLN B 1 98 ? 7.766 27.297 27.094 1 98.38 98 GLN B O 1
ATOM 3332 N N . GLU B 1 99 ? 9.797 26.422 26.625 1 98.38 99 GLU B N 1
ATOM 3333 C CA . GLU B 1 99 ? 10.508 27.641 27.047 1 98.38 99 GLU B CA 1
ATOM 3334 C C . GLU B 1 99 ? 10.352 28.734 26 1 98.38 99 GLU B C 1
ATOM 3336 O O . GLU B 1 99 ? 10.289 29.922 26.344 1 98.38 99 GLU B O 1
ATOM 3341 N N . THR B 1 100 ? 10.312 28.375 24.797 1 98.25 100 THR B N 1
ATOM 3342 C CA . THR B 1 100 ? 10.25 29.328 23.703 1 98.25 100 THR B CA 1
ATOM 3343 C C . THR B 1 100 ? 8.836 29.891 23.562 1 98.25 100 THR B C 1
ATOM 3345 O O . THR B 1 100 ? 8.656 31.078 23.297 1 98.25 100 THR B O 1
ATOM 3348 N N . TYR B 1 101 ? 7.883 28.984 23.656 1 98.12 101 TYR B N 1
ATOM 3349 C CA . TYR B 1 101 ? 6.492 29.375 23.469 1 98.12 101 TYR B CA 1
ATOM 3350 C C . TYR B 1 101 ? 5.711 29.266 24.766 1 98.12 101 TYR B C 1
ATOM 3352 O O . TYR B 1 101 ? 4.824 28.422 24.906 1 98.12 101 TYR B O 1
ATOM 3360 N N . LYS B 1 102 ? 5.793 30.188 25.641 1 97.19 102 LYS B N 1
ATOM 3361 C CA . LYS B 1 102 ? 5.301 30.156 27.016 1 97.19 102 LYS B CA 1
ATOM 3362 C C . LYS B 1 102 ? 3.783 30.328 27.047 1 97.19 102 LYS B C 1
ATOM 3364 O O . LYS B 1 102 ? 3.139 29.938 28.031 1 97.19 102 LYS B O 1
ATOM 3369 N N . ASP B 1 103 ? 3.234 30.906 26 1 97.38 103 ASP B N 1
ATOM 3370 C CA . ASP B 1 103 ? 1.796 31.156 25.969 1 97.38 103 ASP B CA 1
ATOM 3371 C C . ASP B 1 103 ? 1.044 29.953 25.375 1 97.38 103 ASP B C 1
ATOM 3373 O O . ASP B 1 103 ? -0.178 30 25.219 1 97.38 103 ASP B O 1
ATOM 3377 N N . ARG B 1 104 ? 1.792 28.922 25.062 1 97.81 104 ARG B N 1
ATOM 3378 C CA . ARG B 1 104 ? 1.225 27.688 24.531 1 97.81 104 ARG B CA 1
ATOM 3379 C C . ARG B 1 104 ? 1.527 26.5 25.453 1 97.81 104 ARG B C 1
ATOM 3381 O O . ARG B 1 104 ? 2.459 26.562 26.266 1 97.81 104 ARG B O 1
ATOM 3388 N N . GLN B 1 105 ? 0.726 25.5 25.344 1 98.5 105 GLN B N 1
ATOM 3389 C CA . GLN B 1 105 ? 0.993 24.266 26.062 1 98.5 105 GLN B CA 1
ATOM 3390 C C . GLN B 1 105 ? 1.605 23.219 25.125 1 98.5 105 GLN B C 1
ATOM 3392 O O . GLN B 1 105 ? 1.178 23.062 23.984 1 98.5 105 GLN B O 1
ATOM 3397 N N . VAL B 1 106 ? 2.666 22.625 25.594 1 98.69 106 VAL B N 1
ATOM 3398 C CA . VAL B 1 106 ? 3.311 21.516 24.875 1 98.69 106 VAL B CA 1
ATOM 3399 C C . VAL B 1 106 ? 3.381 20.297 25.797 1 98.69 106 VAL B C 1
ATOM 3401 O O . VAL B 1 106 ? 3.965 20.344 26.875 1 98.69 106 VAL B O 1
ATOM 3404 N N . VAL B 1 107 ? 2.738 19.219 25.391 1 98.31 107 VAL B N 1
ATOM 3405 C CA . VAL B 1 107 ? 2.697 17.969 26.156 1 98.31 107 VAL B CA 1
ATOM 3406 C C . VAL B 1 107 ? 3.426 16.875 25.391 1 98.31 107 VAL B C 1
ATOM 3408 O O . VAL B 1 107 ? 3.227 16.703 24.188 1 98.31 107 VAL B O 1
ATOM 3411 N N . ALA B 1 108 ? 4.309 16.188 26.062 1 98.62 108 ALA B N 1
ATOM 3412 C CA . ALA B 1 108 ? 5.035 15.086 25.453 1 98.62 108 ALA B CA 1
ATOM 3413 C C . ALA B 1 108 ? 4.477 13.742 25.906 1 98.62 108 ALA B C 1
ATOM 3415 O O . ALA B 1 108 ? 4.145 13.562 27.078 1 98.62 108 ALA B O 1
ATOM 3416 N N . ILE B 1 109 ? 4.246 12.867 24.984 1 98.56 109 ILE B N 1
ATOM 3417 C CA . ILE B 1 109 ? 3.906 11.469 25.234 1 98.56 109 ILE B CA 1
ATOM 3418 C C . ILE B 1 109 ? 5 10.562 24.688 1 98.56 109 ILE B C 1
ATOM 3420 O O . ILE B 1 109 ? 5.145 10.414 23.469 1 98.56 109 ILE B O 1
ATOM 3424 N N . GLY B 1 110 ? 5.801 9.984 25.594 1 98.06 110 GLY B N 1
ATOM 3425 C CA . GLY B 1 110 ? 6.867 9.07 25.234 1 98.06 110 GLY B CA 1
ATOM 3426 C C . GLY B 1 110 ? 6.395 7.641 25.047 1 98.06 110 GLY B C 1
ATOM 3427 O O . GLY B 1 110 ? 6.035 6.969 26.016 1 98.06 110 GLY B O 1
ATOM 3428 N N . VAL B 1 111 ? 6.391 7.156 23.797 1 97.88 111 VAL B N 1
ATOM 3429 C CA . VAL B 1 111 ? 5.98 5.789 23.5 1 97.88 111 VAL B CA 1
ATOM 3430 C C . VAL B 1 111 ? 6.762 5.266 22.297 1 97.88 111 VAL B C 1
ATOM 3432 O O . VAL B 1 111 ? 7.312 6.051 21.516 1 97.88 111 VAL B O 1
ATOM 3435 N N . ASP B 1 112 ? 6.867 3.984 22.172 1 97.75 112 ASP B N 1
ATOM 3436 C CA . ASP B 1 112 ? 7.406 3.322 20.984 1 97.75 112 ASP B CA 1
ATOM 3437 C C . ASP B 1 112 ? 6.281 2.895 20.047 1 97.75 112 ASP B C 1
ATOM 3439 O O . ASP B 1 112 ? 5.602 1.898 20.297 1 97.75 112 ASP B O 1
ATOM 3443 N N . LEU B 1 113 ? 6.195 3.596 18.953 1 97.75 113 LEU B N 1
ATOM 3444 C CA . LEU B 1 113 ? 5.094 3.361 18.031 1 97.75 113 LEU B CA 1
ATOM 3445 C C . LEU B 1 113 ? 5.309 2.07 17.234 1 97.75 113 LEU B C 1
ATOM 3447 O O . LEU B 1 113 ? 4.438 1.655 16.469 1 97.75 113 LEU B O 1
ATOM 3451 N N . SER B 1 114 ? 6.438 1.421 17.438 1 96.69 114 SER B N 1
ATOM 3452 C CA . SER B 1 114 ? 6.676 0.121 16.828 1 96.69 114 SER B CA 1
ATOM 3453 C C . SER B 1 114 ? 6.25 -1.018 17.75 1 96.69 114 SER B C 1
ATOM 3455 O O . SER B 1 114 ? 6.328 -2.189 17.375 1 96.69 114 SER B O 1
ATOM 3457 N N . ASN B 1 115 ? 5.832 -0.639 18.953 1 94.31 115 ASN B N 1
ATOM 3458 C CA . ASN B 1 115 ? 5.414 -1.643 19.938 1 94.31 115 ASN B CA 1
ATOM 3459 C C . ASN B 1 115 ? 3.945 -2.016 19.75 1 94.31 115 ASN B C 1
ATOM 3461 O O . ASN B 1 115 ? 3.059 -1.312 20.25 1 94.31 115 ASN B O 1
ATOM 3465 N N . ASP B 1 116 ? 3.658 -3.133 19.25 1 86.19 116 ASP B N 1
ATOM 3466 C CA . ASP B 1 116 ? 2.303 -3.547 18.891 1 86.19 116 ASP B CA 1
ATOM 3467 C C . ASP B 1 116 ? 1.635 -4.285 20.047 1 86.19 116 ASP B C 1
ATOM 3469 O O . ASP B 1 116 ? 0.583 -4.906 19.875 1 86.19 116 ASP B O 1
ATOM 3473 N N . ASN B 1 117 ? 2.201 -4.27 21.188 1 87.69 117 ASN B N 1
ATOM 3474 C CA . ASN B 1 117 ? 1.612 -4.953 22.328 1 87.69 117 ASN B CA 1
ATOM 3475 C C . ASN B 1 117 ? 0.314 -4.285 22.781 1 87.69 117 ASN B C 1
ATOM 3477 O O . ASN B 1 117 ? 0.296 -3.09 23.078 1 87.69 117 ASN B O 1
ATOM 3481 N N . PRO B 1 118 ? -0.799 -5.09 22.781 1 79.56 118 PRO B N 1
ATOM 3482 C CA . PRO B 1 118 ? -2.09 -4.48 23.109 1 79.56 118 PRO B CA 1
ATOM 3483 C C . PRO B 1 118 ? -2.141 -3.945 24.547 1 79.56 118 PRO B C 1
ATOM 3485 O O . PRO B 1 118 ? -2.879 -2.996 24.828 1 79.56 118 PRO B O 1
ATOM 3488 N N . GLU B 1 119 ? -1.411 -4.566 25.438 1 81.25 119 GLU B N 1
ATOM 3489 C CA . GLU B 1 119 ? -1.488 -4.184 26.844 1 81.25 119 GLU B CA 1
ATOM 3490 C C . GLU B 1 119 ? -0.458 -3.107 27.172 1 81.25 119 GLU B C 1
ATOM 3492 O O . GLU B 1 119 ? -0.734 -2.201 27.969 1 81.25 119 GLU B O 1
ATOM 3497 N N . THR B 1 120 ? 0.617 -3.152 26.578 1 84 120 THR B N 1
ATOM 3498 C CA . THR B 1 120 ? 1.714 -2.258 26.922 1 84 120 THR B CA 1
ATOM 3499 C C . THR B 1 120 ? 2.061 -1.342 25.75 1 84 120 THR B C 1
ATOM 3501 O O . THR B 1 120 ? 3.014 -0.563 25.828 1 84 120 THR B O 1
ATOM 3504 N N . GLY B 1 121 ? 1.213 -1.437 24.75 1 89.75 121 GLY B N 1
ATOM 3505 C CA . GLY B 1 121 ? 1.525 -0.696 23.547 1 89.75 121 GLY B CA 1
ATOM 3506 C C . GLY B 1 121 ? 1.187 0.779 23.641 1 89.75 121 GLY B C 1
ATOM 3507 O O . GLY B 1 121 ? 0.776 1.259 24.703 1 89.75 121 GLY B O 1
ATOM 3508 N N . TYR B 1 122 ? 1.415 1.503 22.609 1 97.62 122 TYR B N 1
ATOM 3509 C CA . TYR B 1 122 ? 1.405 2.961 22.547 1 97.62 122 TYR B CA 1
ATOM 3510 C C . TYR B 1 122 ? -0.019 3.5 22.625 1 97.62 122 TYR B C 1
ATOM 3512 O O . TYR B 1 122 ? -0.246 4.609 23.109 1 97.62 122 TYR B O 1
ATOM 3520 N N . MET B 1 123 ? -1.032 2.721 22.188 1 97.5 123 MET B N 1
ATOM 3521 C CA . MET B 1 123 ? -2.383 3.262 22.062 1 97.5 123 MET B CA 1
ATOM 3522 C C . MET B 1 123 ? -2.982 3.523 23.438 1 97.5 123 MET B C 1
ATOM 3524 O O . MET B 1 123 ? -3.664 4.527 23.656 1 97.5 123 MET B O 1
ATOM 3528 N N . LYS B 1 124 ? -2.758 2.592 24.375 1 96.56 124 LYS B N 1
ATOM 3529 C CA . LYS B 1 124 ? -3.281 2.777 25.734 1 96.56 124 LYS B CA 1
ATOM 3530 C C . LYS B 1 124 ? -2.77 4.078 26.344 1 96.56 124 LYS B C 1
ATOM 3532 O O . LYS B 1 124 ? -3.549 4.855 26.891 1 96.56 124 LYS B O 1
ATOM 3537 N N . THR B 1 125 ? -1.508 4.305 26.203 1 97.44 125 THR B N 1
ATOM 3538 C CA . THR B 1 125 ? -0.878 5.5 26.75 1 97.44 125 THR B CA 1
ATOM 3539 C C . THR B 1 125 ? -1.393 6.754 26.047 1 97.44 125 THR B C 1
ATOM 3541 O O . THR B 1 125 ? -1.724 7.746 26.703 1 97.44 125 THR B O 1
ATOM 3544 N N . ILE B 1 126 ? -1.518 6.77 24.734 1 98.25 126 ILE B N 1
ATOM 3545 C CA . ILE B 1 126 ? -1.971 7.922 23.969 1 98.25 126 ILE B CA 1
ATOM 3546 C C . ILE B 1 126 ? -3.406 8.266 24.344 1 98.25 126 ILE B C 1
ATOM 3548 O O . ILE B 1 126 ? -3.723 9.438 24.594 1 98.25 126 ILE B O 1
ATOM 3552 N N . ILE B 1 127 ? -4.242 7.227 24.453 1 97.5 127 ILE B N 1
ATOM 3553 C CA . ILE B 1 127 ? -5.648 7.43 24.781 1 97.5 127 ILE B CA 1
ATOM 3554 C C . ILE B 1 127 ? -5.766 8.031 26.188 1 97.5 127 ILE B C 1
ATOM 3556 O O . ILE B 1 127 ? -6.465 9.023 26.375 1 97.5 127 ILE B O 1
ATOM 3560 N N . GLU B 1 128 ? -5.047 7.453 27.094 1 97.12 128 GLU B N 1
ATOM 3561 C CA . GLU B 1 128 ? -5.117 7.898 28.484 1 97.12 128 GLU B CA 1
ATOM 3562 C C . GLU B 1 128 ? -4.613 9.328 28.625 1 97.12 128 GLU B C 1
ATOM 3564 O O . GLU B 1 128 ? -5.25 10.156 29.297 1 97.12 128 GLU B O 1
ATOM 3569 N N . LYS B 1 129 ? -3.584 9.672 27.984 1 97.75 129 LYS B N 1
ATOM 3570 C CA . LYS B 1 129 ? -2.93 10.961 28.188 1 97.75 129 LYS B CA 1
ATOM 3571 C C . LYS B 1 129 ? -3.621 12.062 27.391 1 97.75 129 LYS B C 1
ATOM 3573 O O . LYS B 1 129 ? -3.395 13.25 27.625 1 97.75 129 LYS B O 1
ATOM 3578 N N . THR B 1 130 ? -4.473 11.68 26.422 1 98.19 130 THR B N 1
ATOM 3579 C CA . THR B 1 130 ? -5.133 12.688 25.609 1 98.19 130 THR B CA 1
ATOM 3580 C C . THR B 1 130 ? -6.625 12.758 25.938 1 98.19 130 THR B C 1
ATOM 3582 O O . THR B 1 130 ? -7.363 13.531 25.312 1 98.19 130 THR B O 1
ATOM 3585 N N . LYS B 1 131 ? -7.07 11.953 26.875 1 97.19 131 LYS B N 1
ATOM 3586 C CA . LYS B 1 131 ? -8.492 11.805 27.141 1 97.19 131 LYS B CA 1
ATOM 3587 C C . LYS B 1 131 ? -9.125 13.148 27.516 1 97.19 131 LYS B C 1
ATOM 3589 O O . LYS B 1 131 ? -10.281 13.406 27.188 1 97.19 131 LYS B O 1
ATOM 3594 N N . ASP B 1 132 ? -8.367 14.062 28.172 1 97.12 132 ASP B N 1
ATOM 3595 C CA . ASP B 1 132 ? -8.914 15.328 28.641 1 97.12 132 ASP B CA 1
ATOM 3596 C C . ASP B 1 132 ? -8.43 16.5 27.781 1 97.12 132 ASP B C 1
ATOM 3598 O O . ASP B 1 132 ? -8.516 17.656 28.203 1 97.12 132 ASP B O 1
ATOM 3602 N N . ILE B 1 133 ? -7.824 16.219 26.688 1 97.94 133 ILE B N 1
ATOM 3603 C CA . ILE B 1 133 ? -7.348 17.234 25.75 1 97.94 133 ILE B CA 1
ATOM 3604 C C . ILE B 1 133 ? -8.227 17.25 24.516 1 97.94 133 ILE B C 1
ATOM 3606 O O . ILE B 1 133 ? -8.484 16.219 23.906 1 97.94 133 ILE B O 1
ATOM 3610 N N . ASP B 1 134 ? -8.734 18.328 24.141 1 96.88 134 ASP B N 1
ATOM 3611 C CA . ASP B 1 134 ? -9.633 18.453 23 1 96.88 134 ASP B CA 1
ATOM 3612 C C . ASP B 1 134 ? -8.844 18.562 21.703 1 96.88 134 ASP B C 1
ATOM 3614 O O . ASP B 1 134 ? -8.867 19.594 21.031 1 96.88 134 ASP B O 1
ATOM 3618 N N . ILE B 1 135 ? -8.289 17.484 21.328 1 98.5 135 ILE B N 1
ATOM 3619 C CA . ILE B 1 135 ? -7.512 17.422 20.094 1 98.5 135 ILE B CA 1
ATOM 3620 C C . ILE B 1 135 ? -8.445 17.5 18.891 1 98.5 135 ILE B C 1
ATOM 3622 O O . ILE B 1 135 ? -9.445 16.781 18.812 1 98.5 135 ILE B O 1
ATOM 3626 N N . GLY B 1 136 ? -8.117 18.406 17.984 1 98.5 136 GLY B N 1
ATOM 3627 C CA . GLY B 1 136 ? -8.93 18.516 16.781 1 98.5 136 GLY B CA 1
ATOM 3628 C C . GLY B 1 136 ? -8.117 18.375 15.508 1 98.5 136 GLY B C 1
ATOM 3629 O O . GLY B 1 136 ? -8.68 18.234 14.422 1 98.5 136 GLY B O 1
ATOM 3630 N N . CYS B 1 137 ? -6.773 18.422 15.617 1 98.81 137 CYS B N 1
ATOM 3631 C CA . CYS B 1 137 ? -5.852 18.203 14.508 1 98.81 137 CYS B CA 1
ATOM 3632 C C . CYS B 1 137 ? -4.84 17.109 14.844 1 98.81 137 CYS B C 1
ATOM 3634 O O . CYS B 1 137 ? -4.121 17.219 15.844 1 98.81 137 CYS B O 1
ATOM 3636 N N . VAL B 1 138 ? -4.859 16.094 14 1 98.94 138 VAL B N 1
ATOM 3637 C CA . VAL B 1 138 ? -3.916 14.992 14.203 1 98.94 138 VAL B CA 1
ATOM 3638 C C . VAL B 1 138 ? -2.973 14.898 13.008 1 98.94 138 VAL B C 1
ATOM 3640 O O . VAL B 1 138 ? -3.422 14.805 11.859 1 98.94 138 VAL B O 1
ATOM 3643 N N . PHE B 1 139 ? -1.689 15.008 13.289 1 98.88 139 PHE B N 1
ATOM 3644 C CA . PHE B 1 139 ? -0.655 14.828 12.273 1 98.88 139 PHE B CA 1
ATOM 3645 C C . PHE B 1 139 ? 0.131 13.547 12.523 1 98.88 139 PHE B C 1
ATOM 3647 O O . PHE B 1 139 ? 1.005 13.508 13.391 1 98.88 139 PHE B O 1
ATOM 3654 N N . CYS B 1 140 ? -0.198 12.516 11.781 1 98.69 140 CYS B N 1
ATOM 3655 C CA . CYS B 1 140 ? 0.583 11.289 11.82 1 98.69 140 CYS B CA 1
ATOM 3656 C C . CYS B 1 140 ? 1.831 11.406 10.953 1 98.69 140 CYS B C 1
ATOM 3658 O O . CYS B 1 140 ? 1.737 11.445 9.727 1 98.69 140 CYS B O 1
ATOM 3660 N N . ASN B 1 141 ? 2.971 11.375 11.594 1 97.56 141 ASN B N 1
ATOM 3661 C CA . ASN B 1 141 ? 4.199 11.688 10.867 1 97.56 141 ASN B CA 1
ATOM 3662 C C . ASN B 1 141 ? 5.32 10.711 11.219 1 97.56 141 ASN B C 1
ATOM 3664 O O . ASN B 1 141 ? 6.34 10.656 10.523 1 97.56 141 ASN B O 1
ATOM 3668 N N . ALA B 1 142 ? 5.129 9.898 12.211 1 96.06 142 ALA B N 1
ATOM 3669 C CA . ALA B 1 142 ? 6.18 9.008 12.688 1 96.06 142 ALA B CA 1
ATOM 3670 C C . ALA B 1 142 ? 6.527 7.957 11.633 1 96.06 142 ALA B C 1
ATOM 3672 O O . ALA B 1 142 ? 5.645 7.453 10.938 1 96.06 142 ALA B O 1
ATOM 3673 N N . GLY B 1 143 ? 7.754 7.629 11.523 1 93.69 143 GLY B N 1
ATOM 3674 C CA . GLY B 1 143 ? 8.227 6.582 10.633 1 93.69 143 GLY B CA 1
ATOM 3675 C C . GLY B 1 143 ? 9.742 6.484 10.578 1 93.69 143 GLY B C 1
ATOM 3676 O O . GLY B 1 143 ? 10.445 7.387 11.039 1 93.69 143 GLY B O 1
ATOM 3677 N N . PHE B 1 144 ? 10.188 5.41 10.086 1 91.31 144 PHE B N 1
ATOM 3678 C CA . PHE B 1 144 ? 11.625 5.281 9.859 1 91.31 144 PHE B CA 1
ATOM 3679 C C . PHE B 1 144 ? 11.898 4.438 8.625 1 91.31 144 PHE B C 1
ATOM 3681 O O . PHE B 1 144 ? 11 3.787 8.094 1 91.31 144 PHE B O 1
ATOM 3688 N N . PHE B 1 145 ? 13.078 4.672 8.156 1 89.56 145 PHE B N 1
ATOM 3689 C CA . PHE B 1 145 ? 13.555 4.094 6.902 1 89.56 145 PHE B CA 1
ATOM 3690 C C . PHE B 1 145 ? 14.688 3.111 7.152 1 89.56 145 PHE B C 1
ATOM 3692 O O . PHE B 1 145 ? 15.508 3.314 8.055 1 89.56 145 PHE B O 1
ATOM 3699 N N . ARG B 1 146 ? 14.656 1.998 6.43 1 87.06 146 ARG B N 1
ATOM 3700 C CA . ARG B 1 146 ? 15.727 1.006 6.453 1 87.06 146 ARG B CA 1
ATOM 3701 C C . ARG B 1 146 ? 16.141 0.606 5.039 1 87.06 146 ARG B C 1
ATOM 3703 O O . ARG B 1 146 ? 15.281 0.264 4.215 1 87.06 146 ARG B O 1
ATOM 3710 N N . LEU B 1 147 ? 17.391 0.72 4.781 1 87.81 147 LEU B N 1
ATOM 3711 C CA . LEU B 1 147 ? 17.953 0.247 3.521 1 87.81 147 LEU B CA 1
ATOM 3712 C C . LEU B 1 147 ? 18.656 -1.086 3.711 1 87.81 147 LEU B C 1
ATOM 3714 O O . LEU B 1 147 ? 19.75 -1.136 4.301 1 87.81 147 LEU B O 1
ATOM 3718 N N . ALA B 1 148 ? 18.078 -2.135 3.227 1 90.31 148 ALA B N 1
ATOM 3719 C CA . ALA B 1 148 ? 18.625 -3.484 3.355 1 90.31 148 ALA B CA 1
ATOM 3720 C C . ALA B 1 148 ? 17.859 -4.465 2.467 1 90.31 148 ALA B C 1
ATOM 3722 O O . ALA B 1 148 ? 16.703 -4.234 2.125 1 90.31 148 ALA B O 1
ATOM 3723 N N . GLY B 1 149 ? 18.594 -5.531 2.043 1 91.88 149 GLY B N 1
ATOM 3724 C CA . GLY B 1 149 ? 17.891 -6.613 1.381 1 91.88 149 GLY B CA 1
ATOM 3725 C C . GLY B 1 149 ? 16.781 -7.199 2.227 1 91.88 149 GLY B C 1
ATOM 3726 O O . GLY B 1 149 ? 16.891 -7.258 3.453 1 91.88 149 GLY B O 1
ATOM 3727 N N . PHE B 1 150 ? 15.711 -7.617 1.562 1 95.62 150 PHE B N 1
ATOM 3728 C CA . PHE B 1 150 ? 14.531 -8.141 2.242 1 95.62 150 PHE B CA 1
ATOM 3729 C C . PHE B 1 150 ? 14.906 -9.289 3.168 1 95.62 150 PHE B C 1
ATOM 3731 O O . PHE B 1 150 ? 14.422 -9.359 4.301 1 95.62 150 PHE B O 1
ATOM 3738 N N . ASP B 1 151 ? 15.82 -10.086 2.695 1 94.19 151 ASP B N 1
ATOM 3739 C CA . ASP B 1 151 ? 16.203 -11.289 3.424 1 94.19 151 ASP B CA 1
ATOM 3740 C C . ASP B 1 151 ? 17.219 -10.969 4.52 1 94.19 151 ASP B C 1
ATOM 3742 O O . ASP B 1 151 ? 17.453 -11.789 5.41 1 94.19 151 ASP B O 1
ATOM 3746 N N . LYS B 1 152 ? 17.781 -9.789 4.516 1 93.75 152 LYS B N 1
ATOM 3747 C CA . LYS B 1 152 ? 18.828 -9.422 5.469 1 93.75 152 LYS B CA 1
ATOM 3748 C C . LYS B 1 152 ? 18.219 -8.805 6.73 1 93.75 152 LYS B C 1
ATOM 3750 O O . LYS B 1 152 ? 18.922 -8.617 7.727 1 93.75 152 LYS B O 1
ATOM 3755 N N . VAL B 1 153 ? 17.016 -8.531 6.688 1 95.75 153 VAL B N 1
ATOM 3756 C CA . VAL B 1 153 ? 16.297 -7.969 7.832 1 95.75 153 VAL B CA 1
ATOM 3757 C C . VAL B 1 153 ? 15.445 -9.055 8.492 1 95.75 153 VAL B C 1
ATOM 3759 O O . VAL B 1 153 ? 14.727 -9.781 7.809 1 95.75 153 VAL B O 1
ATOM 3762 N N . ARG B 1 154 ? 15.594 -9.172 9.852 1 96.88 154 ARG B N 1
ATOM 3763 C CA . ARG B 1 154 ? 14.766 -10.133 10.57 1 96.88 154 ARG B CA 1
ATOM 3764 C C . ARG B 1 154 ? 13.281 -9.789 10.438 1 96.88 154 ARG B C 1
ATOM 3766 O O . ARG B 1 154 ? 12.922 -8.609 10.398 1 96.88 154 ARG B O 1
ATOM 3773 N N . ILE B 1 155 ? 12.422 -10.812 10.375 1 97.06 155 ILE B N 1
ATOM 3774 C CA . ILE B 1 155 ? 10.984 -10.609 10.18 1 97.06 155 ILE B CA 1
ATOM 3775 C C . ILE B 1 155 ? 10.438 -9.703 11.273 1 97.06 155 ILE B C 1
ATOM 3777 O O . ILE B 1 155 ? 9.586 -8.844 11.008 1 97.06 155 ILE B O 1
ATOM 3781 N N . GLU B 1 156 ? 10.945 -9.836 12.516 1 95.69 156 GLU B N 1
ATOM 3782 C CA . GLU B 1 156 ? 10.477 -9.016 13.625 1 95.69 156 GLU B CA 1
ATOM 3783 C C . GLU B 1 156 ? 10.766 -7.535 13.383 1 95.69 156 GLU B C 1
ATOM 3785 O O . GLU B 1 156 ? 9.969 -6.672 13.766 1 95.69 156 GLU B O 1
ATOM 3790 N N . ASP B 1 157 ? 11.875 -7.262 12.742 1 96.31 157 ASP B N 1
ATOM 3791 C CA . ASP B 1 157 ? 12.242 -5.883 12.445 1 96.31 157 ASP B CA 1
ATOM 3792 C C . ASP B 1 157 ? 11.383 -5.316 11.32 1 96.31 157 ASP B C 1
ATOM 3794 O O . ASP B 1 157 ? 11.039 -4.133 11.328 1 96.31 157 ASP B O 1
ATOM 3798 N N . HIS B 1 158 ? 11.094 -6.152 10.312 1 97.44 158 HIS B N 1
ATOM 3799 C CA . HIS B 1 158 ? 10.133 -5.723 9.297 1 97.44 158 HIS B CA 1
ATOM 3800 C C . HIS B 1 158 ? 8.789 -5.363 9.922 1 97.44 158 HIS B C 1
ATOM 3802 O O . HIS B 1 158 ? 8.195 -4.344 9.57 1 97.44 158 HIS B O 1
ATOM 3808 N N . MET B 1 159 ? 8.375 -6.191 10.883 1 97 159 MET B N 1
ATOM 3809 C CA . MET B 1 159 ? 7.09 -5.953 11.531 1 97 159 MET B CA 1
ATOM 3810 C C . MET B 1 159 ? 7.117 -4.66 12.336 1 97 159 MET B C 1
ATOM 3812 O O . MET B 1 159 ? 6.125 -3.932 12.383 1 97 159 MET B O 1
ATOM 3816 N N . LYS B 1 160 ? 8.234 -4.383 12.945 1 96.56 160 LYS B N 1
ATOM 3817 C CA . LYS B 1 160 ? 8.375 -3.137 13.688 1 96.56 160 LYS B CA 1
ATOM 3818 C C . LYS B 1 160 ? 8.242 -1.928 12.766 1 96.56 160 LYS B C 1
ATOM 3820 O O . LYS B 1 160 ? 7.621 -0.929 13.133 1 96.56 160 LYS B O 1
ATOM 3825 N N . GLN B 1 161 ? 8.82 -2.018 11.633 1 96.75 161 GLN B N 1
ATOM 3826 C CA . GLN B 1 161 ? 8.727 -0.924 10.672 1 96.75 161 GLN B CA 1
ATOM 3827 C C . GLN B 1 161 ? 7.293 -0.743 10.188 1 96.75 161 GLN B C 1
ATOM 3829 O O . GLN B 1 161 ? 6.805 0.384 10.086 1 96.75 161 GLN B O 1
ATOM 3834 N N . ILE B 1 162 ? 6.645 -1.884 9.898 1 98.12 162 ILE B N 1
ATOM 3835 C CA . ILE B 1 162 ? 5.258 -1.83 9.453 1 98.12 162 ILE B CA 1
ATOM 3836 C C . ILE B 1 162 ? 4.391 -1.206 10.547 1 98.12 162 ILE B C 1
ATOM 3838 O O . ILE B 1 162 ? 3.539 -0.36 10.266 1 98.12 162 ILE B O 1
ATOM 3842 N N . GLU B 1 163 ? 4.656 -1.604 11.75 1 97.75 163 GLU B N 1
ATOM 3843 C CA . GLU B 1 163 ? 3.887 -1.089 12.875 1 97.75 163 GLU B CA 1
ATOM 3844 C C . GLU B 1 163 ? 4.062 0.42 13.023 1 97.75 163 GLU B C 1
ATOM 3846 O O . GLU B 1 163 ? 3.078 1.159 13.102 1 97.75 163 GLU B O 1
ATOM 3851 N N . CYS B 1 164 ? 5.199 0.87 12.992 1 97.62 164 CYS B N 1
ATOM 3852 C CA . CYS B 1 164 ? 5.496 2.283 13.195 1 97.62 164 CYS B CA 1
ATOM 3853 C C . CYS B 1 164 ? 5.031 3.119 12.016 1 97.62 164 CYS B C 1
ATOM 3855 O O . CYS B 1 164 ? 4.363 4.137 12.188 1 97.62 164 CYS B O 1
ATOM 3857 N N . ASN B 1 165 ? 5.34 2.635 10.828 1 97.19 165 ASN B N 1
ATOM 3858 C CA . ASN B 1 165 ? 5.133 3.426 9.625 1 97.19 165 ASN B CA 1
ATOM 3859 C C . ASN B 1 165 ? 3.676 3.396 9.172 1 97.19 165 ASN B C 1
ATOM 3861 O O . ASN B 1 165 ? 3.238 4.258 8.406 1 97.19 165 ASN B O 1
ATOM 3865 N N . THR B 1 166 ? 2.953 2.365 9.609 1 97.56 166 THR B N 1
ATOM 3866 C CA . THR B 1 166 ? 1.656 2.182 8.969 1 97.56 166 THR B CA 1
ATOM 3867 C C . THR B 1 166 ? 0.575 1.892 10 1 97.56 166 THR B C 1
ATOM 3869 O O . THR B 1 166 ? -0.413 2.621 10.102 1 97.56 166 THR B O 1
ATOM 3872 N N . LEU B 1 167 ? 0.774 0.853 10.789 1 98 167 LEU B N 1
ATOM 3873 C CA . LEU B 1 167 ? -0.307 0.399 11.656 1 98 167 LEU B CA 1
ATOM 3874 C C . LEU B 1 167 ? -0.574 1.408 12.766 1 98 167 LEU B C 1
ATOM 3876 O O . LEU B 1 167 ? -1.716 1.571 13.203 1 98 167 LEU B O 1
ATOM 3880 N N . SER B 1 168 ? 0.469 2.102 13.211 1 98.38 168 SER B N 1
ATOM 3881 C CA . SER B 1 168 ? 0.248 3.158 14.195 1 98.38 168 SER B CA 1
ATOM 3882 C C . SER B 1 168 ? -0.648 4.258 13.633 1 98.38 168 SER B C 1
ATOM 3884 O O . SER B 1 168 ? -1.489 4.805 14.344 1 98.38 168 SER B O 1
ATOM 3886 N N . TYR B 1 169 ? -0.454 4.602 12.312 1 98.62 169 TYR B N 1
ATOM 3887 C CA . TYR B 1 169 ? -1.329 5.559 11.648 1 98.62 169 TYR B CA 1
ATOM 3888 C C . TYR B 1 169 ? -2.779 5.09 11.68 1 98.62 169 TYR B C 1
ATOM 3890 O O . TYR B 1 169 ? -3.684 5.875 11.977 1 98.62 169 TYR B O 1
ATOM 3898 N N . VAL B 1 170 ? -2.969 3.803 11.383 1 98.56 170 VAL B N 1
ATOM 3899 C CA . VAL B 1 170 ? -4.316 3.246 11.305 1 98.56 170 VAL B CA 1
ATOM 3900 C C . VAL B 1 170 ? -4.977 3.311 12.68 1 98.56 170 VAL B C 1
ATOM 3902 O O . VAL B 1 170 ? -6.113 3.775 12.812 1 98.56 170 VAL B O 1
ATOM 3905 N N . LYS B 1 171 ? -4.281 2.855 13.703 1 98.31 171 LYS B N 1
ATOM 3906 C CA . LYS B 1 171 ? -4.832 2.775 15.055 1 98.31 171 LYS B CA 1
ATOM 3907 C C . LYS B 1 171 ? -5.129 4.164 15.609 1 98.31 171 LYS B C 1
ATOM 3909 O O . LYS B 1 171 ? -6.203 4.402 16.172 1 98.31 171 LYS B O 1
ATOM 3914 N N . ILE B 1 172 ? -4.203 5.098 15.461 1 98.69 172 ILE B N 1
ATOM 3915 C CA . ILE B 1 172 ? -4.383 6.461 15.953 1 98.69 172 ILE B CA 1
ATOM 3916 C C . ILE B 1 172 ? -5.512 7.145 15.18 1 98.69 172 ILE B C 1
ATOM 3918 O O . ILE B 1 172 ? -6.375 7.785 15.781 1 98.69 172 ILE B O 1
ATOM 3922 N N . THR B 1 173 ? -5.52 6.949 13.883 1 98.75 173 THR B N 1
ATOM 3923 C CA . THR B 1 173 ? -6.566 7.523 13.047 1 98.75 173 THR B CA 1
ATOM 3924 C C . THR B 1 173 ? -7.934 6.965 13.43 1 98.75 173 THR B C 1
ATOM 3926 O O . THR B 1 173 ? -8.914 7.707 13.516 1 98.75 173 THR B O 1
ATOM 3929 N N . HIS B 1 174 ? -7.984 5.629 13.625 1 98.5 174 HIS B N 1
ATOM 3930 C CA . HIS B 1 174 ? -9.258 5.023 13.984 1 98.5 174 HIS B CA 1
ATOM 3931 C C . HIS B 1 174 ? -9.812 5.637 15.266 1 98.5 174 HIS B C 1
ATOM 3933 O O . HIS B 1 174 ? -11 5.98 15.336 1 98.5 174 HIS B O 1
ATOM 3939 N N . HIS B 1 175 ? -9 5.809 16.266 1 98.12 175 HIS B N 1
ATOM 3940 C CA . HIS B 1 175 ? -9.406 6.375 17.547 1 98.12 175 HIS B CA 1
ATOM 3941 C C . HIS B 1 175 ? -9.945 7.793 17.375 1 98.12 175 HIS B C 1
ATOM 3943 O O . HIS B 1 175 ? -11.055 8.102 17.812 1 98.12 175 HIS B O 1
ATOM 3949 N N . PHE B 1 176 ? -9.227 8.625 16.688 1 98.56 176 PHE B N 1
ATOM 3950 C CA . PHE B 1 176 ? -9.602 10.031 16.578 1 98.56 176 PHE B CA 1
ATOM 3951 C C . PHE B 1 176 ? -10.727 10.219 15.57 1 98.56 176 PHE B C 1
ATOM 3953 O O . PHE B 1 176 ? -11.594 11.07 15.75 1 98.56 176 PHE B O 1
ATOM 3960 N N . PHE B 1 177 ? -10.68 9.406 14.469 1 98.12 177 PHE B N 1
ATOM 3961 C CA . PHE B 1 177 ? -11.758 9.477 13.5 1 98.12 177 PHE B CA 1
ATOM 3962 C C . PHE B 1 177 ? -13.102 9.188 14.156 1 98.12 177 PHE B C 1
ATOM 3964 O O . PHE B 1 177 ? -14.078 9.914 13.938 1 98.12 177 PHE B O 1
ATOM 3971 N N . CYS B 1 178 ? -13.172 8.133 15.008 1 97.31 178 CYS B N 1
ATOM 3972 C CA . CYS B 1 178 ? -14.391 7.781 15.727 1 97.31 178 CYS B CA 1
ATOM 3973 C C . CYS B 1 178 ? -14.805 8.891 16.688 1 97.31 178 CYS B C 1
ATOM 3975 O O . CYS B 1 178 ? -15.977 9.25 16.766 1 97.31 178 CYS B O 1
ATOM 3977 N N . LYS B 1 179 ? -13.844 9.438 17.375 1 97.19 179 LYS B N 1
ATOM 3978 C CA . LYS B 1 179 ? -14.102 10.531 18.297 1 97.19 179 LYS B CA 1
ATOM 3979 C C . LYS B 1 179 ? -14.594 11.773 17.562 1 97.19 179 LYS B C 1
ATOM 3981 O O . LYS B 1 179 ? -15.547 12.422 18 1 97.19 179 LYS B O 1
ATOM 3986 N N . PHE B 1 180 ? -13.953 12.117 16.453 1 97.69 180 PHE B N 1
ATOM 3987 C CA . PHE B 1 180 ? -14.266 13.305 15.664 1 97.69 180 PHE B CA 1
ATOM 3988 C C . PHE B 1 180 ? -15.656 13.211 15.055 1 97.69 180 PHE B C 1
ATOM 3990 O O . PHE B 1 180 ? -16.391 14.203 15 1 97.69 180 PHE B O 1
ATOM 3997 N N . LYS B 1 181 ? -15.961 12.031 14.602 1 94.5 181 LYS B N 1
ATOM 3998 C CA . LYS B 1 181 ? -17.25 11.828 13.961 1 94.5 181 LYS B CA 1
ATOM 3999 C C . LYS B 1 181 ? -18.406 12.117 14.922 1 94.5 181 LYS B C 1
ATOM 4001 O O . LYS B 1 181 ? -19.5 12.492 14.492 1 94.5 181 LYS B O 1
ATOM 4006 N N . GLN B 1 182 ? -18.141 11.984 16.172 1 93.69 182 GLN B N 1
ATOM 4007 C CA . GLN B 1 182 ? -19.156 12.227 17.188 1 93.69 182 GLN B CA 1
ATOM 4008 C C . GLN B 1 182 ? -19.328 13.719 17.453 1 93.69 182 GLN B C 1
ATOM 4010 O O . GLN B 1 182 ? -20.281 14.133 18.125 1 93.69 182 GLN B O 1
ATOM 4015 N N . GLN B 1 183 ? -18.484 14.406 16.859 1 92.88 183 GLN B N 1
ATOM 4016 C CA . GLN B 1 183 ? -18.531 15.852 17.078 1 92.88 183 GLN B CA 1
ATOM 4017 C C . GLN B 1 183 ? -19.125 16.562 15.859 1 92.88 183 GLN B C 1
ATOM 4019 O O . GLN B 1 183 ? -19.094 16.047 14.75 1 92.88 183 GLN B O 1
ATOM 4024 N N . LYS B 1 184 ? -19.578 17.703 16.047 1 88.69 184 LYS B N 1
ATOM 4025 C CA . LYS B 1 184 ? -20.219 18.469 14.992 1 88.69 184 LYS B CA 1
ATOM 4026 C C . LYS B 1 184 ? -19.203 19.297 14.203 1 88.69 184 LYS B C 1
ATOM 4028 O O . LYS B 1 184 ? -19.391 19.547 13.008 1 88.69 184 LYS B O 1
ATOM 4033 N N . ASN B 1 185 ? -18.188 19.656 14.867 1 94.56 185 ASN B N 1
ATOM 4034 C CA . ASN B 1 185 ? -17.219 20.547 14.25 1 94.56 185 ASN B CA 1
ATOM 4035 C C . ASN B 1 185 ? -16.266 19.781 13.336 1 94.56 185 ASN B C 1
ATOM 4037 O O . ASN B 1 185 ? -16 18.594 13.547 1 94.56 185 ASN B O 1
ATOM 4041 N N . LYS B 1 186 ? -15.766 20.5 12.367 1 97 186 LYS B N 1
ATOM 4042 C CA . LYS B 1 186 ? -14.781 19.953 11.438 1 97 186 LYS B CA 1
ATOM 4043 C C . LYS B 1 186 ? -13.477 19.609 12.148 1 97 186 LYS B C 1
ATOM 4045 O O . LYS B 1 186 ? -13.062 20.312 13.07 1 97 186 LYS B O 1
ATOM 4050 N N . LYS B 1 187 ? -12.867 18.5 11.734 1 98.44 187 LYS B N 1
ATOM 4051 C CA . LYS B 1 187 ? -11.602 18.062 12.312 1 98.44 187 LYS B CA 1
ATOM 4052 C C . LYS B 1 187 ? -10.617 17.641 11.219 1 98.44 187 LYS B C 1
ATOM 4054 O O . LYS B 1 187 ? -10.961 17.625 10.039 1 98.44 187 LYS B O 1
ATOM 4059 N N . LEU B 1 188 ? -9.328 17.484 11.656 1 98.75 188 LEU B N 1
ATOM 4060 C CA . LEU B 1 188 ? -8.273 17.203 10.688 1 98.75 188 LEU B CA 1
ATOM 4061 C C . LEU B 1 188 ? -7.473 15.961 11.109 1 98.75 188 LEU B C 1
ATOM 4063 O O . LEU B 1 188 ? -7.133 15.805 12.281 1 98.75 188 LEU B O 1
ATOM 4067 N N . ILE B 1 189 ? -7.23 15.109 10.156 1 98.81 189 ILE B N 1
ATOM 4068 C CA . ILE B 1 189 ? -6.184 14.102 10.266 1 98.81 189 ILE B CA 1
ATOM 4069 C C . ILE B 1 189 ? -5.273 14.156 9.047 1 98.81 189 ILE B C 1
ATOM 4071 O O . ILE B 1 189 ? -5.723 13.938 7.918 1 98.81 189 ILE B O 1
ATOM 4075 N N . ALA B 1 190 ? -4.035 14.516 9.25 1 98.69 190 ALA B N 1
ATOM 4076 C CA . ALA B 1 190 ? -3.029 14.57 8.188 1 98.69 190 ALA B CA 1
ATOM 4077 C C . ALA B 1 190 ? -1.994 13.461 8.359 1 98.69 190 ALA B C 1
ATOM 4079 O O . ALA B 1 190 ? -1.578 13.156 9.477 1 98.69 190 ALA B O 1
ATOM 4080 N N . MET B 1 191 ? -1.623 12.844 7.273 1 98.31 191 MET B N 1
ATOM 4081 C CA . MET B 1 191 ? -0.652 11.75 7.289 1 98.31 191 MET B CA 1
ATOM 4082 C C . MET B 1 191 ? 0.526 12.055 6.371 1 98.31 191 MET B C 1
ATOM 4084 O O . MET B 1 191 ? 0.337 12.508 5.242 1 98.31 191 MET B O 1
ATOM 4088 N N . THR B 1 192 ? 1.72 11.859 6.934 1 96.75 192 THR B N 1
ATOM 4089 C CA . THR B 1 192 ? 2.92 11.953 6.113 1 96.75 192 THR B CA 1
ATOM 4090 C C . THR B 1 192 ? 3.164 10.648 5.359 1 96.75 192 THR B C 1
ATOM 4092 O O . THR B 1 192 ? 3.615 9.656 5.945 1 96.75 192 THR B O 1
ATOM 4095 N N . CYS B 1 193 ? 2.885 10.68 4.145 1 94.69 193 CYS B N 1
ATOM 4096 C CA . CYS B 1 193 ? 3.125 9.539 3.26 1 94.69 193 CYS B CA 1
ATOM 4097 C C . CYS B 1 193 ? 4.477 9.664 2.57 1 94.69 193 CYS B C 1
ATOM 4099 O O . CYS B 1 193 ? 5.5 9.875 3.23 1 94.69 193 CYS B O 1
ATOM 4101 N N . SER B 1 194 ? 4.531 9.305 1.262 1 89.12 194 SER B N 1
ATOM 4102 C CA . SER B 1 194 ? 5.805 9.445 0.566 1 89.12 194 SER B CA 1
ATOM 4103 C C . SER B 1 194 ? 5.641 9.234 -0.936 1 89.12 194 SER B C 1
ATOM 4105 O O . SER B 1 194 ? 4.805 8.445 -1.37 1 89.12 194 SER B O 1
ATOM 4107 N N . SER B 1 195 ? 6.496 9.883 -1.631 1 84.25 195 SER B N 1
ATOM 4108 C CA . SER B 1 195 ? 6.531 9.734 -3.082 1 84.25 195 SER B CA 1
ATOM 4109 C C . SER B 1 195 ? 7.152 8.398 -3.486 1 84.25 195 SER B C 1
ATOM 4111 O O . SER B 1 195 ? 7.047 7.984 -4.645 1 84.25 195 SER B O 1
ATOM 4113 N N . VAL B 1 196 ? 7.789 7.73 -2.592 1 77.38 196 VAL B N 1
ATOM 4114 C CA . VAL B 1 196 ? 8.398 6.434 -2.863 1 77.38 196 VAL B CA 1
ATOM 4115 C C . VAL B 1 196 ? 7.32 5.422 -3.246 1 77.38 196 VAL B C 1
ATOM 4117 O O . VAL B 1 196 ? 7.617 4.383 -3.834 1 77.38 196 VAL B O 1
ATOM 4120 N N . SER B 1 197 ? 6.066 5.746 -3.012 1 81.62 197 SER B N 1
ATOM 4121 C CA . SER B 1 197 ? 4.949 4.84 -3.252 1 81.62 197 SER B CA 1
ATOM 4122 C C . SER B 1 197 ? 4.625 4.742 -4.738 1 81.62 197 SER B C 1
ATOM 4124 O O . SER B 1 197 ? 3.873 3.859 -5.16 1 81.62 197 SER B O 1
ATOM 4126 N N . TYR B 1 198 ? 5.25 5.609 -5.535 1 83.75 198 TYR B N 1
ATOM 4127 C CA . TYR B 1 198 ? 4.789 5.719 -6.918 1 83.75 198 TYR B CA 1
ATOM 4128 C C . TYR B 1 198 ? 5.559 4.77 -7.828 1 83.75 198 TYR B C 1
ATOM 4130 O O . TYR B 1 198 ? 5.164 4.543 -8.969 1 83.75 198 TYR B O 1
ATOM 4138 N N . PHE B 1 199 ? 6.621 4.172 -7.203 1 84.44 199 PHE B N 1
ATOM 4139 C CA . PHE B 1 199 ? 7.453 3.25 -7.965 1 84.44 199 PHE B CA 1
ATOM 4140 C C . PHE B 1 199 ? 8.008 2.148 -7.066 1 84.44 199 PHE B C 1
ATOM 4142 O O . PHE B 1 199 ? 8.047 2.299 -5.844 1 84.44 199 PHE B O 1
ATOM 4149 N N . PRO B 1 200 ? 8.422 1.027 -7.762 1 87.62 200 PRO B N 1
ATOM 4150 C CA . PRO B 1 200 ? 9.055 -0.006 -6.941 1 87.62 200 PRO B CA 1
ATOM 4151 C C . PRO B 1 200 ? 10.297 0.501 -6.207 1 87.62 200 PRO B C 1
ATOM 4153 O O . PRO B 1 200 ? 11.062 1.3 -6.758 1 87.62 200 PRO B O 1
ATOM 4156 N N . ALA B 1 201 ? 10.461 0.057 -4.992 1 87.81 201 ALA B N 1
ATOM 4157 C CA . ALA B 1 201 ? 11.562 0.493 -4.141 1 87.81 201 ALA B CA 1
ATOM 4158 C C . ALA B 1 201 ? 12.414 -0.694 -3.689 1 87.81 201 ALA B C 1
ATOM 4160 O O . ALA B 1 201 ? 12.383 -1.077 -2.518 1 87.81 201 ALA B O 1
ATOM 4161 N N . PRO B 1 202 ? 13.273 -1.2 -4.562 1 88.31 202 PRO B N 1
ATOM 4162 C CA . PRO B 1 202 ? 14.148 -2.299 -4.141 1 88.31 202 PRO B CA 1
ATOM 4163 C C . PRO B 1 202 ? 15.086 -1.904 -3.004 1 88.31 202 PRO B C 1
ATOM 4165 O O . PRO B 1 202 ? 15.484 -0.739 -2.9 1 88.31 202 PRO B O 1
ATOM 4168 N N . PHE B 1 203 ? 15.414 -2.799 -2.064 1 87.56 203 PHE B N 1
ATOM 4169 C CA . PHE B 1 203 ? 16.281 -2.633 -0.911 1 87.56 203 PHE B CA 1
ATOM 4170 C C . PHE B 1 203 ? 15.664 -1.699 0.116 1 87.56 203 PHE B C 1
ATOM 4172 O O . PHE B 1 203 ? 16.328 -1.268 1.06 1 87.56 203 PHE B O 1
ATOM 4179 N N . SER B 1 204 ? 14.508 -1.301 -0.1 1 91.12 204 SER B N 1
ATOM 4180 C CA . SER B 1 204 ? 13.625 -0.625 0.841 1 91.12 204 SER B CA 1
ATOM 4181 C C . SER B 1 204 ? 12.172 -1.042 0.63 1 91.12 204 SER B C 1
ATOM 4183 O O . SER B 1 204 ? 11.273 -0.198 0.613 1 91.12 204 SER B O 1
ATOM 4185 N N . VAL B 1 205 ? 12.023 -2.328 0.405 1 94.5 205 VAL B N 1
ATOM 4186 C CA . VAL B 1 205 ? 10.766 -2.934 -0.023 1 94.5 205 VAL B CA 1
ATOM 4187 C C . VAL B 1 205 ? 9.672 -2.627 0.997 1 94.5 205 VAL B C 1
ATOM 4189 O O . VAL B 1 205 ? 8.555 -2.273 0.626 1 94.5 205 VAL B O 1
ATOM 4192 N N . MET B 1 206 ? 10.055 -2.701 2.258 1 96.25 206 MET B N 1
ATOM 4193 C CA . MET B 1 206 ? 9.039 -2.516 3.295 1 96.25 206 MET B CA 1
ATOM 4194 C C . MET B 1 206 ? 8.633 -1.05 3.396 1 96.25 206 MET B C 1
ATOM 4196 O O . MET B 1 206 ? 7.453 -0.743 3.594 1 96.25 206 MET B O 1
ATOM 4200 N N . TYR B 1 207 ? 9.578 -0.17 3.273 1 93.81 207 TYR B N 1
ATOM 4201 C CA . TYR B 1 207 ? 9.266 1.253 3.303 1 93.81 207 TYR B CA 1
ATOM 4202 C C . TYR B 1 207 ? 8.305 1.621 2.178 1 93.81 207 TYR B C 1
ATOM 4204 O O . TYR B 1 207 ? 7.277 2.266 2.412 1 93.81 207 TYR B O 1
ATOM 4212 N N . GLY B 1 208 ? 8.641 1.173 0.945 1 94.56 208 GLY B N 1
ATOM 4213 C CA . GLY B 1 208 ? 7.758 1.418 -0.184 1 94.56 208 GLY B CA 1
ATOM 4214 C C . GLY B 1 208 ? 6.359 0.868 0.023 1 94.56 208 GLY B C 1
ATOM 4215 O O . GLY B 1 208 ? 5.371 1.546 -0.265 1 94.56 208 GLY B O 1
ATOM 4216 N N . ALA B 1 209 ? 6.32 -0.308 0.552 1 97.19 209 ALA B N 1
ATOM 4217 C CA . ALA B 1 209 ? 5.035 -0.966 0.775 1 97.19 209 ALA B CA 1
ATOM 4218 C C . ALA B 1 209 ? 4.211 -0.219 1.819 1 97.19 209 ALA B C 1
ATOM 4220 O O . ALA B 1 209 ? 3.014 0.008 1.628 1 97.19 209 ALA B O 1
ATOM 4221 N N . THR B 1 210 ? 4.828 0.191 2.893 1 97.25 210 THR B N 1
ATOM 4222 C CA . THR B 1 210 ? 4.129 0.884 3.967 1 97.25 210 THR B CA 1
ATOM 4223 C C . THR B 1 210 ? 3.58 2.223 3.482 1 97.25 210 THR B C 1
ATOM 4225 O O . THR B 1 210 ? 2.455 2.598 3.816 1 97.25 210 THR B O 1
ATOM 4228 N N . LYS B 1 211 ? 4.344 2.889 2.697 1 94.56 211 LYS B N 1
ATOM 4229 C CA . LYS B 1 211 ? 3.912 4.199 2.217 1 94.56 211 LYS B CA 1
ATOM 4230 C C . LYS B 1 211 ? 2.832 4.062 1.147 1 94.56 211 LYS B C 1
ATOM 4232 O O . LYS B 1 211 ? 1.938 4.902 1.049 1 94.56 211 LYS B O 1
ATOM 4237 N N . SER B 1 212 ? 2.926 3.002 0.381 1 95.62 212 SER B N 1
ATOM 4238 C CA . SER B 1 212 ? 1.85 2.715 -0.562 1 95.62 212 SER B CA 1
ATOM 4239 C C . SER B 1 212 ? 0.54 2.432 0.165 1 95.62 212 SER B C 1
ATOM 4241 O O . SER B 1 212 ? -0.526 2.871 -0.271 1 95.62 212 SER B O 1
ATOM 4243 N N . PHE B 1 213 ? 0.633 1.705 1.248 1 97.62 213 PHE B N 1
ATOM 4244 C CA . PHE B 1 213 ? -0.523 1.469 2.104 1 97.62 213 PHE B CA 1
ATOM 4245 C C . PHE B 1 213 ? -1.137 2.785 2.562 1 97.62 213 PHE B C 1
ATOM 4247 O O . PHE B 1 213 ? -2.344 2.996 2.426 1 97.62 213 PHE B O 1
ATOM 4254 N N . LEU B 1 214 ? -0.338 3.686 3.006 1 97.44 214 LEU B N 1
ATOM 4255 C CA . LEU B 1 214 ? -0.804 4.93 3.604 1 97.44 214 LEU B CA 1
ATOM 4256 C C . LEU B 1 214 ? -1.489 5.809 2.562 1 97.44 214 LEU B C 1
ATOM 4258 O O . LEU B 1 214 ? -2.506 6.445 2.852 1 97.44 214 LEU B O 1
ATOM 4262 N N . ASN B 1 215 ? -0.913 5.859 1.401 1 94.75 215 ASN B N 1
ATOM 4263 C CA . ASN B 1 215 ? -1.513 6.672 0.348 1 94.75 215 ASN B CA 1
ATOM 4264 C C . ASN B 1 215 ? -2.912 6.18 -0.011 1 94.75 215 ASN B C 1
ATOM 4266 O O . ASN B 1 215 ? -3.84 6.977 -0.152 1 94.75 215 ASN B O 1
ATOM 4270 N N . SER B 1 216 ? -3.018 4.879 -0.167 1 95.56 216 SER B N 1
ATOM 4271 C CA . SER B 1 216 ? -4.324 4.301 -0.466 1 95.56 216 SER B CA 1
ATOM 4272 C C . SER B 1 216 ? -5.293 4.496 0.694 1 95.56 216 SER B C 1
ATOM 4274 O O . SER B 1 216 ? -6.453 4.863 0.486 1 95.56 216 SER B O 1
ATOM 4276 N N . PHE B 1 217 ? -4.785 4.281 1.935 1 97.88 217 PHE B N 1
ATOM 4277 C CA . PHE B 1 217 ? -5.574 4.426 3.15 1 97.88 217 PHE B CA 1
ATOM 4278 C C . PHE B 1 217 ? -6.105 5.852 3.283 1 97.88 217 PHE B C 1
ATOM 4280 O O . PHE B 1 217 ? -7.312 6.059 3.41 1 97.88 217 PHE B O 1
ATOM 4287 N N . ALA B 1 218 ? -5.25 6.801 3.104 1 97.25 218 ALA B N 1
ATOM 4288 C CA . ALA B 1 218 ? -5.602 8.203 3.289 1 97.25 218 ALA B CA 1
ATOM 4289 C C . ALA B 1 218 ? -6.543 8.688 2.189 1 97.25 218 ALA B C 1
ATOM 4291 O O . ALA B 1 218 ? -7.527 9.375 2.465 1 97.25 218 ALA B O 1
ATOM 4292 N N . SER B 1 219 ? -6.25 8.297 0.971 1 94.81 219 SER B N 1
ATOM 4293 C CA . SER B 1 219 ? -7.066 8.75 -0.147 1 94.81 219 SER B CA 1
ATOM 4294 C C . SER B 1 219 ? -8.477 8.18 -0.071 1 94.81 219 SER B C 1
ATOM 4296 O O . SER B 1 219 ? -9.453 8.875 -0.354 1 94.81 219 SER B O 1
ATOM 4298 N N . SER B 1 220 ? -8.539 6.918 0.301 1 94.62 220 SER B N 1
ATOM 4299 C CA . SER B 1 220 ? -9.844 6.289 0.448 1 94.62 220 SER B CA 1
ATOM 4300 C C . SER B 1 220 ? -10.617 6.883 1.621 1 94.62 220 SER B C 1
ATOM 4302 O O . SER B 1 220 ? -11.812 7.164 1.506 1 94.62 220 SER B O 1
ATOM 4304 N N . LEU B 1 221 ? -9.922 7.117 2.662 1 96.56 221 LEU B N 1
ATOM 4305 C CA . LEU B 1 221 ? -10.547 7.645 3.869 1 96.56 221 LEU B CA 1
ATOM 4306 C C . LEU B 1 221 ? -10.969 9.094 3.67 1 96.56 221 LEU B C 1
ATOM 4308 O O . LEU B 1 221 ? -11.938 9.555 4.289 1 96.56 221 LEU B O 1
ATOM 4312 N N . ALA B 1 222 ? -10.258 9.828 2.82 1 96.25 222 ALA B N 1
ATOM 4313 C CA . ALA B 1 222 ? -10.594 11.219 2.525 1 96.25 222 ALA B CA 1
ATOM 4314 C C . ALA B 1 222 ? -12.016 11.336 1.982 1 96.25 222 ALA B C 1
ATOM 4316 O O . ALA B 1 222 ? -12.727 12.297 2.285 1 96.25 222 ALA B O 1
ATOM 4317 N N . ILE B 1 223 ? -12.383 10.359 1.204 1 93.5 223 ILE B N 1
ATOM 4318 C CA . ILE B 1 223 ? -13.719 10.383 0.627 1 93.5 223 ILE B CA 1
ATOM 4319 C C . ILE B 1 223 ? -14.758 10.195 1.729 1 93.5 223 ILE B C 1
ATOM 4321 O O . ILE B 1 223 ? -15.758 10.922 1.783 1 93.5 223 ILE B O 1
ATOM 4325 N N . GLU B 1 224 ? -14.469 9.242 2.674 1 91.81 224 GLU B N 1
ATOM 4326 C CA . GLU B 1 224 ? -15.367 9.062 3.807 1 91.81 224 GLU B CA 1
ATOM 4327 C C . GLU B 1 224 ? -15.359 10.281 4.727 1 91.81 224 GLU B C 1
ATOM 4329 O O . GLU B 1 224 ? -16.391 10.633 5.309 1 91.81 224 GLU B O 1
ATOM 4334 N N . GLY B 1 225 ? -14.148 10.859 4.859 1 93.75 225 GLY B N 1
ATOM 4335 C CA . GLY B 1 225 ? -14.008 12.047 5.691 1 93.75 225 GLY B CA 1
ATOM 4336 C C . GLY B 1 225 ? -14.828 13.227 5.199 1 93.75 225 GLY B C 1
ATOM 4337 O O . GLY B 1 225 ? -15.422 13.953 5.996 1 93.75 225 GLY B O 1
ATOM 4338 N N . LEU B 1 226 ? -14.844 13.398 3.891 1 90.44 226 LEU B N 1
ATOM 4339 C CA . LEU B 1 226 ? -15.625 14.484 3.303 1 90.44 226 LEU B CA 1
ATOM 4340 C C . LEU B 1 226 ? -17.094 14.359 3.668 1 90.44 226 LEU B C 1
ATOM 4342 O O . LEU B 1 226 ? -17.781 15.359 3.891 1 90.44 226 LEU B O 1
ATOM 4346 N N . ALA B 1 227 ? -17.516 13.156 3.85 1 84.81 227 ALA B N 1
ATOM 4347 C CA . ALA B 1 227 ? -18.922 12.891 4.18 1 84.81 227 ALA B CA 1
ATOM 4348 C C . ALA B 1 227 ? -19.172 13.078 5.676 1 84.81 227 ALA B C 1
ATOM 4350 O O . ALA B 1 227 ? -20.328 13.195 6.105 1 84.81 227 ALA B O 1
ATOM 4351 N N . ASN B 1 228 ? -18.156 13.188 6.508 1 89.38 228 ASN B N 1
ATOM 4352 C CA . ASN B 1 228 ? -18.281 13.211 7.961 1 89.38 228 ASN B CA 1
ATOM 4353 C C . ASN B 1 228 ? -17.609 14.438 8.562 1 89.38 228 ASN B C 1
ATOM 4355 O O . ASN B 1 228 ? -17.328 14.461 9.766 1 89.38 228 ASN B O 1
ATOM 4359 N N . ASN B 1 229 ? -17.266 15.445 7.727 1 91.81 229 ASN B N 1
ATOM 4360 C CA . ASN B 1 229 ? -16.672 16.703 8.156 1 91.81 229 ASN B CA 1
ATOM 4361 C C . ASN B 1 229 ? -15.289 16.484 8.773 1 91.81 229 ASN B C 1
ATOM 4363 O O . ASN B 1 229 ? -14.953 17.109 9.789 1 91.81 229 ASN B O 1
ATOM 4367 N N . ILE B 1 230 ? -14.617 15.547 8.352 1 96.94 230 ILE B N 1
ATOM 4368 C CA . ILE B 1 230 ? -13.234 15.289 8.742 1 96.94 230 ILE B CA 1
ATOM 4369 C C . ILE B 1 230 ? -12.32 15.422 7.523 1 96.94 230 ILE B C 1
ATOM 4371 O O . ILE B 1 230 ? -12.453 14.656 6.562 1 96.94 230 ILE B O 1
ATOM 4375 N N . ASP B 1 231 ? -11.445 16.391 7.523 1 97.81 231 ASP B N 1
ATOM 4376 C CA . ASP B 1 231 ? -10.469 16.516 6.453 1 97.81 231 ASP B CA 1
ATOM 4377 C C . ASP B 1 231 ? -9.328 15.516 6.625 1 97.81 231 ASP B C 1
ATOM 4379 O O . ASP B 1 231 ? -8.711 15.445 7.688 1 97.81 231 ASP B O 1
ATOM 4383 N N . ILE B 1 232 ? -9.156 14.727 5.59 1 98.19 232 ILE B N 1
ATOM 4384 C CA . ILE B 1 232 ? -8.008 13.82 5.543 1 98.19 232 ILE B CA 1
ATOM 4385 C C . ILE B 1 232 ? -6.988 14.336 4.527 1 98.19 232 ILE B C 1
ATOM 4387 O O . ILE B 1 232 ? -7.336 14.617 3.379 1 98.19 232 ILE B O 1
ATOM 4391 N N . LEU B 1 233 ? -5.738 14.492 4.957 1 98.12 233 LEU B N 1
ATOM 4392 C CA . LEU B 1 233 ? -4.691 14.93 4.043 1 98.12 233 LEU B CA 1
ATOM 4393 C C . LEU B 1 233 ? -3.602 13.867 3.914 1 98.12 233 LEU B C 1
ATOM 4395 O O . LEU B 1 233 ? -3.002 13.469 4.91 1 98.12 233 LEU B O 1
ATOM 4399 N N . ALA B 1 234 ? -3.445 13.344 2.744 1 96.94 234 ALA B N 1
ATOM 4400 C CA . ALA B 1 234 ? -2.262 12.562 2.393 1 96.94 234 ALA B CA 1
ATOM 4401 C C . ALA B 1 234 ? -1.16 13.453 1.834 1 96.94 234 ALA B C 1
ATOM 4403 O O . ALA B 1 234 ? -1.275 13.969 0.72 1 96.94 234 ALA B O 1
ATOM 4404 N N . PHE B 1 235 ? -0.084 13.648 2.572 1 96.94 235 PHE B N 1
ATOM 4405 C CA . PHE B 1 235 ? 1.016 14.516 2.166 1 96.94 235 PHE B CA 1
ATOM 4406 C C . PHE B 1 235 ? 2.232 13.695 1.758 1 96.94 235 PHE B C 1
ATOM 4408 O O . PHE B 1 235 ? 2.768 12.93 2.561 1 96.94 235 PHE B O 1
ATOM 4415 N N . ASN B 1 236 ? 2.643 13.805 0.535 1 94 236 ASN B N 1
ATOM 4416 C CA . ASN B 1 236 ? 3.752 13.047 -0.026 1 94 236 ASN B CA 1
ATOM 4417 C C . ASN B 1 236 ? 4.988 13.914 -0.225 1 94 236 ASN B C 1
ATOM 4419 O O . ASN B 1 236 ? 5.164 14.516 -1.285 1 94 236 ASN B O 1
ATOM 4423 N N . PRO B 1 237 ? 5.844 13.859 0.733 1 91.06 237 PRO B N 1
ATOM 4424 C CA . PRO B 1 237 ? 7.078 14.641 0.593 1 91.06 237 PRO B CA 1
ATOM 4425 C C . PRO B 1 237 ? 8.07 14 -0.37 1 91.06 237 PRO B C 1
ATOM 4427 O O . PRO B 1 237 ? 8.039 12.789 -0.59 1 91.06 237 PRO B O 1
ATOM 4430 N N . GLN B 1 238 ? 8.906 14.828 -0.878 1 84.69 238 GLN B N 1
ATOM 4431 C CA . GLN B 1 238 ? 10.102 14.336 -1.555 1 84.69 238 GLN B CA 1
ATOM 4432 C C . GLN B 1 238 ? 11.211 14.023 -0.555 1 84.69 238 GLN B C 1
ATOM 4434 O O . GLN B 1 238 ? 11.008 14.117 0.657 1 84.69 238 GLN B O 1
ATOM 4439 N N . TYR B 1 239 ? 12.312 13.562 -1.081 1 76.44 239 TYR B N 1
ATOM 4440 C CA . TYR B 1 239 ? 13.469 13.344 -0.217 1 76.44 239 TYR B CA 1
ATOM 4441 C C . TYR B 1 239 ? 13.727 14.555 0.67 1 76.44 239 TYR B C 1
ATOM 4443 O O . TYR B 1 239 ? 13.812 15.688 0.181 1 76.44 239 TYR B O 1
ATOM 4451 N N . THR B 1 240 ? 13.656 14.273 1.924 1 77.69 240 THR B N 1
ATOM 4452 C CA . THR B 1 240 ? 13.875 15.312 2.918 1 77.69 240 THR B CA 1
ATOM 4453 C C . THR B 1 240 ? 15.148 15.047 3.715 1 77.69 240 THR B C 1
ATOM 4455 O O . THR B 1 240 ? 15.375 13.93 4.184 1 77.69 240 THR B O 1
ATOM 4458 N N . ARG B 1 241 ? 15.969 16.078 3.869 1 75.12 241 ARG B N 1
ATOM 4459 C CA . ARG B 1 241 ? 17.188 15.969 4.652 1 75.12 241 ARG B CA 1
ATOM 4460 C C . ARG B 1 241 ? 16.875 15.852 6.141 1 75.12 241 ARG B C 1
ATOM 4462 O O . ARG B 1 241 ? 16.703 16.859 6.82 1 75.12 241 ARG B O 1
ATOM 4469 N N . SER B 1 242 ? 16.703 14.664 6.562 1 76 242 SER B N 1
ATOM 4470 C CA . SER B 1 242 ? 16.359 14.398 7.957 1 76 242 SER B CA 1
ATOM 4471 C C . SER B 1 242 ? 17.062 13.148 8.469 1 76 242 SER B C 1
ATOM 4473 O O . SER B 1 242 ? 17.844 12.523 7.742 1 76 242 SER B O 1
ATOM 4475 N N . ASN B 1 243 ? 16.781 12.93 9.75 1 72.31 243 ASN B N 1
ATOM 4476 C CA . ASN B 1 243 ? 17.406 11.766 10.375 1 72.31 243 ASN B CA 1
ATOM 4477 C C . ASN B 1 243 ? 16.734 10.469 9.945 1 72.31 243 ASN B C 1
ATOM 4479 O O . ASN B 1 243 ? 17.062 9.391 10.438 1 72.31 243 ASN B O 1
ATOM 4483 N N . LEU B 1 244 ? 15.875 10.586 9.07 1 75.69 244 LEU B N 1
ATOM 4484 C CA . LEU B 1 244 ? 15.148 9.414 8.602 1 75.69 244 LEU B CA 1
ATOM 4485 C C . LEU B 1 244 ? 16.094 8.398 7.977 1 75.69 244 LEU B C 1
ATOM 4487 O O . LEU B 1 244 ? 15.914 7.188 8.133 1 75.69 244 LEU B O 1
ATOM 4491 N N . TYR B 1 245 ? 17.156 8.938 7.457 1 69.75 245 TYR B N 1
ATOM 4492 C CA . TYR B 1 245 ? 18.062 8.102 6.691 1 69.75 245 TYR B CA 1
ATOM 4493 C C . TYR B 1 245 ? 19.375 7.891 7.438 1 69.75 245 TYR B C 1
ATOM 4495 O O . TYR B 1 245 ? 20.344 7.367 6.879 1 69.75 245 TYR B O 1
ATOM 4503 N N . ALA B 1 246 ? 19.391 8.305 8.664 1 65.06 246 ALA B N 1
ATOM 4504 C CA . ALA B 1 246 ? 20.625 8.352 9.43 1 65.06 246 ALA B CA 1
ATOM 4505 C C . ALA B 1 246 ? 21.234 6.961 9.586 1 65.06 246 ALA B C 1
ATOM 4507 O O . ALA B 1 246 ? 22.453 6.809 9.602 1 65.06 246 ALA B O 1
ATOM 4508 N N . ASN B 1 247 ? 20.375 5.949 9.602 1 63.94 247 ASN B N 1
ATOM 4509 C CA . ASN B 1 247 ? 20.891 4.602 9.828 1 63.94 247 ASN B CA 1
ATOM 4510 C C . ASN B 1 247 ? 21.062 3.838 8.523 1 63.94 247 ASN B C 1
ATOM 4512 O O . ASN B 1 247 ? 21.281 2.623 8.531 1 63.94 247 ASN B O 1
ATOM 4516 N N . SER B 1 248 ? 21.062 4.578 7.418 1 68.62 248 SER B N 1
ATOM 4517 C CA . SER B 1 248 ? 21.234 3.926 6.125 1 68.62 248 SER B CA 1
ATOM 4518 C C . SER B 1 248 ? 22.703 3.924 5.699 1 68.62 248 SER B C 1
ATOM 4520 O O . SER B 1 248 ? 23.438 4.863 6.004 1 68.62 248 SER B O 1
ATOM 4522 N N . PRO B 1 249 ? 23.047 2.777 5.094 1 66 249 PRO B N 1
ATOM 4523 C CA . PRO B 1 249 ? 24.406 2.801 4.543 1 66 249 PRO B CA 1
ATOM 4524 C C . PRO B 1 249 ? 24.625 3.953 3.566 1 66 249 PRO B C 1
ATOM 4526 O O . PRO B 1 249 ? 23.672 4.453 2.967 1 66 249 PRO B O 1
ATOM 4529 N N . LYS B 1 250 ? 25.797 4.473 3.695 1 60.59 250 LYS B N 1
ATOM 4530 C CA . LYS B 1 250 ? 26.156 5.562 2.789 1 60.59 250 LYS B CA 1
ATOM 4531 C C . LYS B 1 250 ? 26.047 5.121 1.333 1 60.59 250 LYS B C 1
ATOM 4533 O O . LYS B 1 250 ? 26.703 4.168 0.914 1 60.59 250 LYS B O 1
ATOM 4538 N N . LEU B 1 251 ? 24.969 5.48 0.583 1 62.97 251 LEU B N 1
ATOM 4539 C CA . LEU B 1 251 ? 24.734 5.172 -0.824 1 62.97 251 LEU B CA 1
ATOM 4540 C C . LEU B 1 251 ? 24.734 6.441 -1.668 1 62.97 251 LEU B C 1
ATOM 4542 O O . LEU B 1 251 ? 24.219 7.473 -1.241 1 62.97 251 LEU B O 1
ATOM 4546 N N . SER B 1 252 ? 25.391 6.273 -2.857 1 57.41 252 SER B N 1
ATOM 4547 C CA . SER B 1 252 ? 25.469 7.398 -3.783 1 57.41 252 SER B CA 1
ATOM 4548 C C . SER B 1 252 ? 24.078 7.941 -4.109 1 57.41 252 SER B C 1
ATOM 4550 O O . SER B 1 252 ? 23.891 9.156 -4.195 1 57.41 252 SER B O 1
ATOM 4552 N N . VAL B 1 253 ? 23.125 7.055 -4.191 1 60 253 VAL B N 1
ATOM 4553 C CA . VAL B 1 253 ? 21.781 7.48 -4.57 1 60 253 VAL B CA 1
ATOM 4554 C C . VAL B 1 253 ? 21.188 8.352 -3.469 1 60 253 VAL B C 1
ATOM 4556 O O . VAL B 1 253 ? 20.531 9.359 -3.752 1 60 253 VAL B O 1
ATOM 4559 N N . LEU B 1 254 ? 21.406 8.062 -2.281 1 62.12 254 LEU B N 1
ATOM 4560 C CA . LEU B 1 254 ? 20.906 8.867 -1.17 1 62.12 254 LEU B CA 1
ATOM 4561 C C . LEU B 1 254 ? 21.609 10.219 -1.132 1 62.12 254 LEU B C 1
ATOM 4563 O O . LEU B 1 254 ? 20.984 11.234 -0.8 1 62.12 254 LEU B O 1
ATOM 4567 N N . ASP B 1 255 ? 22.828 10.172 -1.569 1 60.91 255 ASP B N 1
ATOM 4568 C CA . ASP B 1 255 ? 23.578 11.43 -1.638 1 60.91 255 ASP B CA 1
ATOM 4569 C C . ASP B 1 255 ? 22.984 12.359 -2.697 1 60.91 255 ASP B C 1
ATOM 4571 O O . ASP B 1 255 ? 22.859 13.562 -2.473 1 60.91 255 ASP B O 1
ATOM 4575 N N . PHE B 1 256 ? 22.703 11.727 -3.775 1 59.25 256 PHE B N 1
ATOM 4576 C CA . PHE B 1 256 ? 22.109 12.508 -4.855 1 59.25 256 PHE B CA 1
ATOM 4577 C C . PHE B 1 256 ? 20.75 13.055 -4.449 1 59.25 256 PHE B C 1
ATOM 4579 O O . PHE B 1 256 ? 20.438 14.219 -4.688 1 59.25 256 PHE B O 1
ATOM 4586 N N . MET B 1 257 ? 20.031 12.227 -3.781 1 67.38 257 MET B N 1
ATOM 4587 C CA . MET B 1 257 ? 18.703 12.641 -3.352 1 67.38 257 MET B CA 1
ATOM 4588 C C . MET B 1 257 ? 18.781 13.75 -2.311 1 67.38 257 MET B C 1
ATOM 4590 O O . MET B 1 257 ? 17.938 14.648 -2.281 1 67.38 257 MET B O 1
ATOM 4594 N N . ALA B 1 258 ? 19.75 13.719 -1.543 1 64.94 258 ALA B N 1
ATOM 4595 C CA . ALA B 1 258 ? 19.953 14.742 -0.518 1 64.94 258 ALA B CA 1
ATOM 4596 C C . ALA B 1 258 ? 20.234 16.094 -1.148 1 64.94 258 ALA B C 1
ATOM 4598 O O . ALA B 1 258 ? 19.875 17.141 -0.59 1 64.94 258 ALA B O 1
ATOM 4599 N N . LEU B 1 259 ? 20.797 16.016 -2.357 1 62.53 259 LEU B N 1
ATOM 4600 C CA . LEU B 1 259 ? 21.109 17.266 -3.059 1 62.53 259 LEU B CA 1
ATOM 4601 C C . LEU B 1 259 ? 19.844 17.953 -3.549 1 62.53 259 LEU B C 1
ATOM 4603 O O . LEU B 1 259 ? 19.75 19.172 -3.521 1 62.53 259 LEU B O 1
ATOM 4607 N N . ILE B 1 260 ? 18.891 17.172 -3.781 1 66.94 260 ILE B N 1
ATOM 4608 C CA . ILE B 1 260 ? 17.688 17.75 -4.348 1 66.94 260 ILE B CA 1
ATOM 4609 C C . ILE B 1 260 ? 16.562 17.719 -3.309 1 66.94 260 ILE B C 1
ATOM 4611 O O . ILE B 1 260 ? 15.43 18.109 -3.594 1 66.94 260 ILE B O 1
ATOM 4615 N N . GLY B 1 261 ? 16.984 17.281 -2.213 1 76.38 261 GLY B N 1
ATOM 4616 C CA . GLY B 1 261 ? 16 17.109 -1.158 1 76.38 261 GLY B CA 1
ATOM 4617 C C . GLY B 1 261 ? 15.562 18.422 -0.537 1 76.38 261 GLY B C 1
ATOM 4618 O O . GLY B 1 261 ? 16.141 19.484 -0.819 1 76.38 261 GLY B O 1
ATOM 4619 N N . SER B 1 262 ? 14.453 18.438 0.143 1 84.25 262 SER B N 1
ATOM 4620 C CA . SER B 1 262 ? 13.883 19.578 0.833 1 84.25 262 SER B CA 1
ATOM 4621 C C . SER B 1 262 ? 14.297 19.609 2.301 1 84.25 262 SER B C 1
ATOM 4623 O O . SER B 1 262 ? 14.656 18.578 2.867 1 84.25 262 SER B O 1
ATOM 4625 N N . ASP B 1 263 ? 14.242 20.875 2.787 1 90.19 263 ASP B N 1
ATOM 4626 C CA . ASP B 1 263 ? 14.43 21.016 4.227 1 90.19 263 ASP B CA 1
ATOM 4627 C C . ASP B 1 263 ? 13.141 20.688 4.98 1 90.19 263 ASP B C 1
ATOM 4629 O O . ASP B 1 263 ? 12.039 20.906 4.465 1 90.19 263 ASP B O 1
ATOM 4633 N N . CYS B 1 264 ? 13.336 20.234 6.207 1 93.19 264 CYS B N 1
ATOM 4634 C CA . CYS B 1 264 ? 12.195 19.844 7.039 1 93.19 264 CYS B CA 1
ATOM 4635 C C . CYS B 1 264 ? 11.227 21.016 7.203 1 93.19 264 CYS B C 1
ATOM 4637 O O . CYS B 1 264 ? 10.008 20.812 7.164 1 93.19 264 CYS B O 1
ATOM 4639 N N . ASP B 1 265 ? 11.734 22.203 7.312 1 94.44 265 ASP B N 1
ATOM 4640 C CA . ASP B 1 265 ? 10.898 23.375 7.508 1 94.44 265 ASP B CA 1
ATOM 4641 C C . ASP B 1 265 ? 10.008 23.641 6.293 1 94.44 265 ASP B C 1
ATOM 4643 O O . ASP B 1 265 ? 8.828 23.953 6.441 1 94.44 265 ASP B O 1
ATOM 4647 N N . ASP B 1 266 ? 10.594 23.484 5.125 1 93.5 266 ASP B N 1
ATOM 4648 C CA . ASP B 1 266 ? 9.836 23.688 3.895 1 93.5 266 ASP B CA 1
ATOM 4649 C C . ASP B 1 266 ? 8.734 22.641 3.738 1 93.5 266 ASP B C 1
ATOM 4651 O O . ASP B 1 266 ? 7.625 22.953 3.312 1 93.5 266 ASP B O 1
ATOM 4655 N N . VAL B 1 267 ? 9.086 21.453 4.082 1 94.62 267 VAL B N 1
ATOM 4656 C CA . VAL B 1 267 ? 8.133 20.344 3.977 1 94.62 267 VAL B CA 1
ATOM 4657 C C . VAL B 1 267 ? 6.969 20.594 4.934 1 94.62 267 VAL B C 1
ATOM 4659 O O . VAL B 1 267 ? 5.805 20.469 4.547 1 94.62 267 VAL B O 1
ATOM 4662 N N . ALA B 1 268 ? 7.285 20.984 6.168 1 96.56 268 ALA B N 1
ATOM 4663 C CA . ALA B 1 268 ? 6.254 21.25 7.164 1 96.56 268 ALA B CA 1
ATOM 4664 C C . ALA B 1 268 ? 5.359 22.406 6.727 1 96.56 268 ALA B C 1
ATOM 4666 O O . ALA B 1 268 ? 4.137 22.344 6.879 1 96.56 268 ALA B O 1
ATOM 4667 N N . GLN B 1 269 ? 5.977 23.406 6.156 1 96.19 269 GLN B N 1
ATOM 4668 C CA . GLN B 1 269 ? 5.215 24.562 5.691 1 96.19 269 GLN B CA 1
ATOM 4669 C C . GLN B 1 269 ? 4.27 24.172 4.555 1 96.19 269 GLN B C 1
ATOM 4671 O O . GLN B 1 269 ? 3.113 24.594 4.531 1 96.19 269 GLN B O 1
ATOM 4676 N N . GLU B 1 270 ? 4.77 23.422 3.65 1 95.75 270 GLU B N 1
ATOM 4677 C CA . GLU B 1 270 ? 3.939 23.016 2.521 1 95.75 270 GLU B CA 1
ATOM 4678 C C . GLU B 1 270 ? 2.801 22.094 2.975 1 95.75 270 GLU B C 1
ATOM 4680 O O . GLU B 1 270 ? 1.706 22.141 2.41 1 95.75 270 GLU B O 1
ATOM 4685 N N . MET B 1 271 ? 3.08 21.312 3.971 1 97.06 271 MET B N 1
ATOM 4686 C CA . MET B 1 271 ? 1.999 20.516 4.543 1 97.06 271 MET B CA 1
ATOM 4687 C C . MET B 1 271 ? 0.896 21.406 5.098 1 97.06 271 MET B C 1
ATOM 4689 O O . MET B 1 271 ? -0.279 21.219 4.773 1 97.06 271 MET B O 1
ATOM 4693 N N . LEU B 1 272 ? 1.269 22.422 5.879 1 97.88 272 LEU B N 1
ATOM 4694 C CA . LEU B 1 272 ? 0.287 23.328 6.473 1 97.88 272 LEU B CA 1
ATOM 4695 C C . LEU B 1 272 ? -0.425 24.141 5.398 1 97.88 272 LEU B C 1
ATOM 4697 O O . LEU B 1 272 ? -1.612 24.438 5.527 1 97.88 272 LEU B O 1
ATOM 4701 N N . ASN B 1 273 ? 0.305 24.422 4.293 1 97.62 273 ASN B N 1
ATOM 4702 C CA . ASN B 1 273 ? -0.304 25.125 3.17 1 97.62 273 ASN B CA 1
ATOM 4703 C C . ASN B 1 273 ? -1.384 24.281 2.498 1 97.62 273 ASN B C 1
ATOM 4705 O O . ASN B 1 273 ? -2.23 24.797 1.775 1 97.62 273 ASN B O 1
ATOM 4709 N N . SER B 1 274 ? -1.305 22.984 2.701 1 97.75 274 SER B N 1
ATOM 4710 C CA . SER B 1 274 ? -2.197 22.078 1.996 1 97.75 274 SER B CA 1
ATOM 4711 C C . SER B 1 274 ? -3.438 21.766 2.828 1 97.75 274 SER B C 1
ATOM 4713 O O . SER B 1 274 ? -4.48 21.391 2.281 1 97.75 274 SER B O 1
ATOM 4715 N N . VAL B 1 275 ? -3.322 21.922 4.141 1 97.75 275 VAL B N 1
ATOM 4716 C CA . VAL B 1 275 ? -4.398 21.578 5.062 1 97.75 275 VAL B CA 1
ATOM 4717 C C . VAL B 1 275 ? -5.648 22.391 4.734 1 97.75 275 VAL B C 1
ATOM 4719 O O . VAL B 1 275 ? -5.574 23.609 4.578 1 97.75 275 VAL B O 1
ATOM 4722 N N . GLY B 1 276 ? -6.805 21.688 4.613 1 95.19 276 GLY B N 1
ATOM 4723 C CA . GLY B 1 276 ? -8.078 22.344 4.379 1 95.19 276 GLY B CA 1
ATOM 4724 C C . GLY B 1 276 ? -8.297 22.703 2.922 1 95.19 276 GLY B C 1
ATOM 4725 O O . GLY B 1 276 ? -9.391 23.125 2.541 1 95.19 276 GLY B O 1
ATOM 4726 N N . LYS B 1 277 ? -7.273 22.562 2.07 1 96.25 277 LYS B N 1
ATOM 4727 C CA . LYS B 1 277 ? -7.359 22.938 0.664 1 96.25 277 LYS B CA 1
ATOM 4728 C C . LYS B 1 277 ? -7.414 21.703 -0.235 1 96.25 277 LYS B C 1
ATOM 4730 O O . LYS B 1 277 ? -8.211 21.641 -1.173 1 96.25 277 LYS B O 1
ATOM 4735 N N . VAL B 1 278 ? -6.586 20.75 0.029 1 96.94 278 VAL B N 1
ATOM 4736 C CA . VAL B 1 278 ? -6.539 19.516 -0.756 1 96.94 278 VAL B CA 1
ATOM 4737 C C . VAL B 1 278 ? -6.48 18.312 0.177 1 96.94 278 VAL B C 1
ATOM 4739 O O . VAL B 1 278 ? -6.223 18.453 1.374 1 96.94 278 VAL B O 1
ATOM 4742 N N . ASN B 1 279 ? -6.797 17.125 -0.394 1 96.69 279 ASN B N 1
ATOM 4743 C CA . ASN B 1 279 ? -6.75 15.898 0.381 1 96.69 279 ASN B CA 1
ATOM 4744 C C . ASN B 1 279 ? -5.539 15.047 0.006 1 96.69 279 ASN B C 1
ATOM 4746 O O . ASN B 1 279 ? -5.242 14.055 0.674 1 96.69 279 ASN B O 1
ATOM 4750 N N . TYR B 1 280 ? -4.875 15.414 -1.036 1 95.25 280 TYR B N 1
ATOM 4751 C CA . TYR B 1 280 ? -3.691 14.734 -1.55 1 95.25 280 TYR B CA 1
ATOM 4752 C C . TYR B 1 280 ? -2.676 15.734 -2.088 1 95.25 280 TYR B C 1
ATOM 4754 O O . TYR B 1 280 ? -2.99 16.531 -2.977 1 95.25 280 TYR B O 1
ATOM 4762 N N . ARG B 1 281 ? -1.435 15.68 -1.556 1 96.25 281 ARG B N 1
ATOM 4763 C CA . ARG B 1 281 ? -0.441 16.672 -1.946 1 96.25 281 ARG B CA 1
ATOM 4764 C C . ARG B 1 281 ? 0.911 16.031 -2.213 1 96.25 281 ARG B C 1
ATOM 4766 O O . ARG B 1 281 ? 1.487 15.391 -1.325 1 96.25 281 ARG B O 1
ATOM 4773 N N . ASP B 1 282 ? 1.369 16.125 -3.416 1 93.62 282 ASP B N 1
ATOM 4774 C CA . ASP B 1 282 ? 2.74 15.766 -3.766 1 93.62 282 ASP B CA 1
ATOM 4775 C C . ASP B 1 282 ? 3.674 16.969 -3.631 1 93.62 282 ASP B C 1
ATOM 4777 O O . ASP B 1 282 ? 3.523 17.953 -4.348 1 93.62 282 ASP B O 1
ATOM 4781 N N . GLN B 1 283 ? 4.605 16.859 -2.799 1 92.31 283 GLN B N 1
ATOM 4782 C CA . GLN B 1 283 ? 5.492 17.984 -2.521 1 92.31 283 GLN B CA 1
ATOM 4783 C C . GLN B 1 283 ? 6.812 17.844 -3.277 1 92.31 283 GLN B C 1
ATOM 4785 O O . GLN B 1 283 ? 7.426 16.781 -3.271 1 92.31 283 GLN B O 1
ATOM 4790 N N . GLY B 1 284 ? 7.219 18.891 -3.865 1 87.81 284 GLY B N 1
ATOM 4791 C CA . GLY B 1 284 ? 8.508 18.938 -4.539 1 87.81 284 GLY B CA 1
ATOM 4792 C C . GLY B 1 284 ? 8.445 18.453 -5.973 1 87.81 284 GLY B C 1
ATOM 4793 O O . GLY B 1 284 ? 7.578 17.656 -6.332 1 87.81 284 GLY B O 1
ATOM 4794 N N . LEU B 1 285 ? 9.414 18.844 -6.793 1 85.19 285 LEU B N 1
ATOM 4795 C CA . LEU B 1 285 ? 9.438 18.516 -8.219 1 85.19 285 LEU B CA 1
ATOM 4796 C C . LEU B 1 285 ? 9.688 17.031 -8.438 1 85.19 285 LEU B C 1
ATOM 4798 O O . LEU B 1 285 ? 9.141 16.438 -9.367 1 85.19 285 LEU B O 1
ATOM 4802 N N . TYR B 1 286 ? 10.438 16.547 -7.559 1 84.94 286 TYR B N 1
ATOM 4803 C CA . TYR B 1 286 ? 10.734 15.125 -7.68 1 84.94 286 TYR B CA 1
ATOM 4804 C C . TYR B 1 286 ? 9.469 14.289 -7.496 1 84.94 286 TYR B C 1
ATOM 4806 O O . TYR B 1 286 ? 9.195 13.383 -8.289 1 84.94 286 TYR B O 1
ATOM 4814 N N . SER B 1 287 ? 8.75 14.641 -6.445 1 87.25 287 SER B N 1
ATOM 4815 C CA . SER B 1 287 ? 7.531 13.891 -6.176 1 87.25 287 SER B CA 1
ATOM 4816 C C . SER B 1 287 ? 6.531 14.039 -7.316 1 87.25 287 SER B C 1
ATOM 4818 O O . SER B 1 287 ? 5.883 13.062 -7.707 1 87.25 287 SER B O 1
ATOM 4820 N N . ILE B 1 288 ? 6.52 15.203 -7.848 1 89.69 288 ILE B N 1
ATOM 4821 C CA . ILE B 1 288 ? 5.602 15.469 -8.953 1 89.69 288 ILE B CA 1
ATOM 4822 C C . ILE B 1 288 ? 6.027 14.672 -10.18 1 89.69 288 ILE B C 1
ATOM 4824 O O . ILE B 1 288 ? 5.199 14.016 -10.828 1 89.69 288 ILE B O 1
ATOM 4828 N N . PHE B 1 289 ? 7.266 14.68 -10.422 1 87.19 289 PHE B N 1
ATOM 4829 C CA . PHE B 1 289 ? 7.801 13.953 -11.57 1 87.19 289 PHE B CA 1
ATOM 4830 C C . PHE B 1 289 ? 7.562 12.453 -11.414 1 87.19 289 PHE B C 1
ATOM 4832 O O . PHE B 1 289 ? 7.137 11.789 -12.352 1 87.19 289 PHE B O 1
ATOM 4839 N N . MET B 1 290 ? 7.785 11.93 -10.242 1 86.69 290 MET B N 1
ATOM 4840 C CA . MET B 1 290 ? 7.629 10.5 -9.992 1 86.69 290 MET B CA 1
ATOM 4841 C C . MET B 1 290 ? 6.16 10.094 -10.086 1 86.69 290 MET B C 1
ATOM 4843 O O . MET B 1 290 ? 5.844 9.008 -10.578 1 86.69 290 MET B O 1
ATOM 4847 N N . LYS B 1 291 ? 5.352 10.961 -9.625 1 89.56 291 LYS B N 1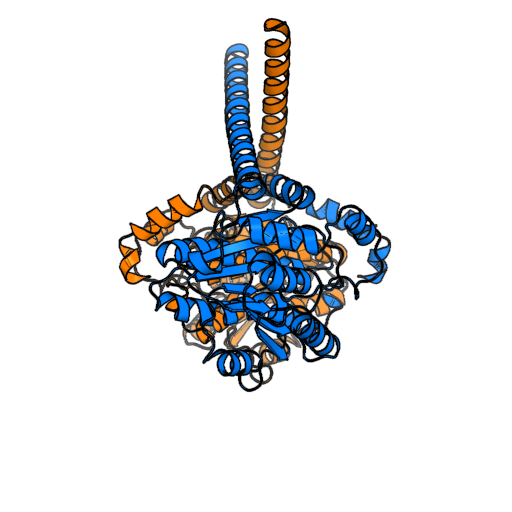
ATOM 4848 C CA . LYS B 1 291 ? 3.92 10.688 -9.719 1 89.56 291 LYS B CA 1
ATOM 4849 C C . LYS B 1 291 ? 3.469 10.602 -11.172 1 89.56 291 LYS B C 1
ATOM 4851 O O . LYS B 1 291 ? 2.748 9.672 -11.555 1 89.56 291 LYS B O 1
ATOM 4856 N N . ILE B 1 292 ? 3.955 11.508 -11.977 1 90.75 292 ILE B N 1
ATOM 4857 C CA . ILE B 1 292 ? 3.559 11.547 -13.383 1 90.75 292 ILE B CA 1
ATOM 4858 C C . ILE B 1 292 ? 4.199 10.383 -14.133 1 90.75 292 ILE B C 1
ATOM 4860 O O . ILE B 1 292 ? 3.52 9.664 -1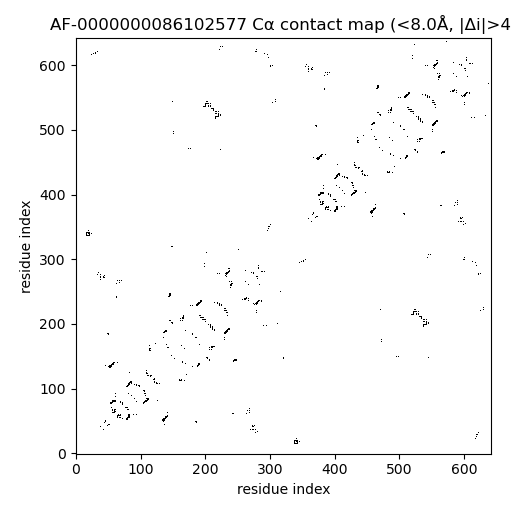4.875 1 90.75 292 ILE B O 1
ATOM 4864 N N . PHE B 1 293 ? 5.434 10.195 -13.875 1 88.5 293 PHE B N 1
ATOM 4865 C CA . PHE B 1 293 ? 6.141 9.109 -14.539 1 88.5 293 PHE B CA 1
ATOM 4866 C C . PHE B 1 293 ? 5.547 7.762 -14.148 1 88.5 293 PHE B C 1
ATOM 4868 O O . PHE B 1 293 ? 5.25 6.934 -15.016 1 88.5 293 PHE B O 1
ATOM 4875 N N . GLY B 1 294 ? 5.395 7.578 -12.852 1 86.38 294 GLY B N 1
ATOM 4876 C CA . GLY B 1 294 ? 4.797 6.34 -12.375 1 86.38 294 GLY B CA 1
ATOM 4877 C C . GLY B 1 294 ? 3.393 6.113 -12.906 1 86.38 294 GLY B C 1
ATOM 4878 O O . GLY B 1 294 ? 2.998 4.977 -13.164 1 86.38 294 GLY B O 1
ATOM 4879 N N . GLY B 1 295 ? 2.699 7.184 -13.117 1 86.94 295 GLY B N 1
ATOM 4880 C CA . GLY B 1 295 ? 1.335 7.102 -13.609 1 86.94 295 GLY B CA 1
ATOM 4881 C C . GLY B 1 295 ? 1.255 6.691 -15.07 1 86.94 295 GLY B C 1
ATOM 4882 O O . GLY B 1 295 ? 0.291 6.047 -15.484 1 86.94 295 GLY B O 1
ATOM 4883 N N . ILE B 1 296 ? 2.246 7.027 -15.773 1 90.12 296 ILE B N 1
ATOM 4884 C CA . ILE B 1 296 ? 2.189 6.789 -17.219 1 90.12 296 ILE B CA 1
ATOM 4885 C C . ILE B 1 296 ? 2.654 5.367 -17.516 1 90.12 296 ILE B C 1
ATOM 4887 O O . ILE B 1 296 ? 2.275 4.793 -18.547 1 90.12 296 ILE B O 1
ATOM 4891 N N . VAL B 1 297 ? 3.41 4.816 -16.594 1 90.31 297 VAL B N 1
ATOM 4892 C CA . VAL B 1 297 ? 3.912 3.465 -16.812 1 90.31 297 VAL B CA 1
ATOM 4893 C C . VAL B 1 297 ? 2.807 2.451 -16.531 1 90.31 297 VAL B C 1
ATOM 4895 O O . VAL B 1 297 ? 2.572 2.084 -15.383 1 90.31 297 VAL B O 1
ATOM 4898 N N . PHE B 1 298 ? 2.217 1.966 -17.594 1 90.88 298 PHE B N 1
ATOM 4899 C CA . PHE B 1 298 ? 1.042 1.109 -17.469 1 90.88 298 PHE B CA 1
ATOM 4900 C C . PHE B 1 298 ? 1.449 -0.34 -17.234 1 90.88 298 PHE B C 1
ATOM 4902 O O . PHE B 1 298 ? 0.63 -1.161 -16.828 1 90.88 298 PHE B O 1
ATOM 4909 N N . ASP B 1 299 ? 2.615 -0.689 -17.562 1 90.88 299 ASP B N 1
ATOM 4910 C CA . ASP B 1 299 ? 3.137 -2.031 -17.328 1 90.88 299 ASP B CA 1
ATOM 4911 C C . ASP B 1 299 ? 4.625 -1.99 -16.984 1 90.88 299 ASP B C 1
ATOM 4913 O O . ASP B 1 299 ? 5.449 -1.61 -17.828 1 90.88 299 ASP B O 1
ATOM 4917 N N . MET B 1 300 ? 4.883 -2.445 -15.789 1 88.12 300 MET B N 1
ATOM 4918 C CA . MET B 1 300 ? 6.238 -2.262 -15.281 1 88.12 300 MET B CA 1
ATOM 4919 C C . MET B 1 300 ? 7.129 -3.432 -15.672 1 88.12 300 MET B C 1
ATOM 4921 O O . MET B 1 300 ? 8.328 -3.43 -15.383 1 88.12 300 MET B O 1
ATOM 4925 N N . ASN B 1 301 ? 6.602 -4.434 -16.344 1 93.5 301 ASN B N 1
ATOM 4926 C CA . ASN B 1 301 ? 7.367 -5.637 -16.641 1 93.5 301 ASN B CA 1
ATOM 4927 C C . ASN B 1 301 ? 8.578 -5.324 -17.516 1 93.5 301 ASN B C 1
ATOM 4929 O O . ASN B 1 301 ? 9.586 -6.027 -17.469 1 93.5 301 ASN B O 1
ATOM 4933 N N . TRP B 1 302 ? 8.484 -4.238 -18.297 1 89.75 302 TRP B N 1
ATOM 4934 C CA . TRP B 1 302 ? 9.617 -3.889 -19.156 1 89.75 302 TRP B CA 1
ATOM 4935 C C . TRP B 1 302 ? 10.727 -3.221 -18.344 1 89.75 302 TRP B C 1
ATOM 4937 O O . TRP B 1 302 ? 11.883 -3.195 -18.781 1 89.75 302 TRP B O 1
ATOM 4947 N N . LEU B 1 303 ? 10.367 -2.715 -17.234 1 88.31 303 LEU B N 1
ATOM 4948 C CA . LEU B 1 303 ? 11.32 -1.933 -16.453 1 88.31 303 LEU B CA 1
ATOM 4949 C C . LEU B 1 303 ? 12.016 -2.807 -15.422 1 88.31 303 LEU B C 1
ATOM 4951 O O . LEU B 1 303 ? 13.125 -2.486 -14.977 1 88.31 303 LEU B O 1
ATOM 4955 N N . PHE B 1 304 ? 11.406 -3.896 -15.008 1 90.25 304 PHE B N 1
ATOM 4956 C CA . PHE B 1 304 ? 11.898 -4.707 -13.898 1 90.25 304 PHE B CA 1
ATOM 4957 C C . PHE B 1 304 ? 13.297 -5.234 -14.195 1 90.25 304 PHE B C 1
ATOM 4959 O O . PHE B 1 304 ? 14.203 -5.102 -13.367 1 90.25 304 PHE B O 1
ATOM 4966 N N . PRO B 1 305 ? 13.492 -5.75 -15.398 1 87.12 305 PRO B N 1
ATOM 4967 C CA . PRO B 1 305 ? 14.844 -6.23 -15.688 1 87.12 305 PRO B CA 1
ATOM 4968 C C . PRO B 1 305 ? 15.883 -5.109 -15.695 1 87.12 305 PRO B C 1
ATOM 4970 O O . PRO B 1 305 ? 17.016 -5.301 -15.234 1 87.12 305 PRO B O 1
ATOM 4973 N N . MET B 1 306 ? 15.5 -3.998 -16.203 1 86.69 306 MET B N 1
ATOM 4974 C CA . MET B 1 306 ? 16.406 -2.857 -16.234 1 86.69 306 MET B CA 1
ATOM 4975 C C . MET B 1 306 ? 16.734 -2.389 -14.82 1 86.69 306 MET B C 1
ATOM 4977 O O . MET B 1 306 ? 17.891 -2.1 -14.5 1 86.69 306 MET B O 1
ATOM 4981 N N . MET B 1 307 ? 15.781 -2.379 -14.023 1 86.75 307 MET B N 1
ATOM 4982 C CA . MET B 1 307 ? 15.992 -1.977 -12.641 1 86.75 307 MET B CA 1
ATOM 4983 C C . MET B 1 307 ? 16.828 -3.01 -11.891 1 86.75 307 MET B C 1
ATOM 4985 O O . MET B 1 307 ? 17.688 -2.654 -11.086 1 86.75 307 MET B O 1
ATOM 4989 N N . ALA B 1 308 ? 16.562 -4.23 -12.195 1 87.19 308 ALA B N 1
ATOM 4990 C CA . ALA B 1 308 ? 17.344 -5.305 -11.57 1 87.19 308 ALA B CA 1
ATOM 4991 C C . ALA B 1 308 ? 18.812 -5.215 -11.969 1 87.19 308 ALA B C 1
ATOM 4993 O O . ALA B 1 308 ? 19.703 -5.387 -11.125 1 87.19 308 ALA B O 1
ATOM 4994 N N . MET B 1 309 ? 19.016 -4.98 -13.234 1 83.38 309 MET B N 1
ATOM 4995 C CA . MET B 1 309 ? 20.375 -4.809 -13.734 1 83.38 309 MET B CA 1
ATOM 4996 C C . MET B 1 309 ? 21.062 -3.625 -13.055 1 83.38 309 MET B C 1
ATOM 4998 O O . MET B 1 309 ? 22.219 -3.721 -12.633 1 83.38 309 MET B O 1
ATOM 5002 N N . GLY B 1 310 ? 20.328 -2.564 -12.922 1 80.06 310 GLY B N 1
ATOM 5003 C CA . GLY B 1 310 ? 20.859 -1.398 -12.234 1 80.06 310 GLY B CA 1
ATOM 5004 C C . GLY B 1 310 ? 21.234 -1.674 -10.789 1 80.06 310 GLY B C 1
ATOM 5005 O O . GLY B 1 310 ? 22.297 -1.253 -10.328 1 80.06 310 GLY B O 1
ATOM 5006 N N . VAL B 1 311 ? 20.406 -2.367 -10.18 1 78.31 311 VAL B N 1
ATOM 5007 C CA . VAL B 1 311 ? 20.625 -2.717 -8.781 1 78.31 311 VAL B CA 1
ATOM 5008 C C . VAL B 1 311 ? 21.844 -3.615 -8.656 1 78.31 311 VAL B C 1
ATOM 5010 O O . VAL B 1 311 ? 22.672 -3.439 -7.75 1 78.31 311 VAL B O 1
ATOM 5013 N N . SER B 1 312 ? 21.953 -4.555 -9.617 1 78.38 312 SER B N 1
ATOM 5014 C CA . SER B 1 312 ? 23.062 -5.496 -9.57 1 78.38 312 SER B CA 1
ATOM 5015 C C . SER B 1 312 ? 24.391 -4.793 -9.836 1 78.38 312 SER B C 1
ATOM 5017 O O . SER B 1 312 ? 25.453 -5.262 -9.406 1 78.38 312 SER B O 1
ATOM 5019 N N . MET B 1 313 ? 24.266 -3.68 -10.5 1 74.38 313 MET B N 1
ATOM 5020 C CA . MET B 1 313 ? 25.484 -2.943 -10.867 1 74.38 313 MET B CA 1
ATOM 5021 C C . MET B 1 313 ? 25.859 -1.936 -9.789 1 74.38 313 MET B C 1
ATOM 5023 O O . MET B 1 313 ? 26.969 -1.423 -9.773 1 74.38 313 MET B O 1
ATOM 5027 N N . ALA B 1 314 ? 24.891 -1.732 -9.039 1 71.25 314 ALA B N 1
ATOM 5028 C CA . ALA B 1 314 ? 25.172 -0.757 -7.988 1 71.25 314 ALA B CA 1
ATOM 5029 C C . ALA B 1 314 ? 26.203 -1.288 -7.008 1 71.25 314 ALA B C 1
ATOM 5031 O O . ALA B 1 314 ? 26.141 -2.445 -6.586 1 71.25 314 ALA B O 1
ATOM 5032 N N . PRO B 1 315 ? 27.234 -0.485 -6.824 1 65.06 315 PRO B N 1
ATOM 5033 C CA . PRO B 1 315 ? 28.297 -0.931 -5.926 1 65.06 315 PRO B CA 1
ATOM 5034 C C . PRO B 1 315 ? 27.781 -1.427 -4.582 1 65.06 315 PRO B C 1
ATOM 5036 O O . PRO B 1 315 ? 28.391 -2.291 -3.953 1 65.06 315 PRO B O 1
ATOM 5039 N N . GLU B 1 316 ? 26.656 -0.878 -4.238 1 64.88 316 GLU B N 1
ATOM 5040 C CA . GLU B 1 316 ? 26.094 -1.208 -2.93 1 64.88 316 GLU B CA 1
ATOM 5041 C C . GLU B 1 316 ? 25.359 -2.541 -2.971 1 64.88 316 GLU B C 1
ATOM 5043 O O . GLU B 1 316 ? 24.953 -3.064 -1.929 1 64.88 316 GLU B O 1
ATOM 5048 N N . PHE B 1 317 ? 25.312 -3.016 -4.168 1 67.56 317 PHE B N 1
ATOM 5049 C CA . PHE B 1 317 ? 24.531 -4.234 -4.328 1 67.56 317 PHE B CA 1
ATOM 5050 C C . PHE B 1 317 ? 25.109 -5.367 -3.494 1 67.56 317 PHE B C 1
ATOM 5052 O O . PHE B 1 317 ? 24.375 -6.121 -2.855 1 67.56 317 PHE B O 1
ATOM 5059 N N . LYS B 1 318 ? 26.453 -5.395 -3.562 1 66.62 318 LYS B N 1
ATOM 5060 C CA . LYS B 1 318 ? 27.109 -6.465 -2.811 1 66.62 318 LYS B CA 1
ATOM 5061 C C . LYS B 1 318 ? 26.844 -6.328 -1.314 1 66.62 318 LYS B C 1
ATOM 5063 O O . LYS B 1 318 ? 26.734 -7.328 -0.603 1 66.62 318 LYS B O 1
ATOM 5068 N N . LYS B 1 319 ? 26.641 -5.094 -0.873 1 66.31 319 LYS B N 1
ATOM 5069 C CA . LYS B 1 319 ? 26.438 -4.848 0.552 1 66.31 319 LYS B CA 1
ATOM 5070 C C . LYS B 1 319 ? 24.984 -5.086 0.95 1 66.31 319 LYS B C 1
ATOM 5072 O O . LYS B 1 319 ? 24.703 -5.461 2.09 1 66.31 319 LYS B O 1
ATOM 5077 N N . LEU B 1 320 ? 24.156 -4.945 0.046 1 71.12 320 LEU B N 1
ATOM 5078 C CA . LEU B 1 320 ? 22.719 -4.988 0.348 1 71.12 320 LEU B CA 1
ATOM 5079 C C . LEU B 1 320 ? 22.156 -6.379 0.083 1 71.12 320 LEU B C 1
ATOM 5081 O O . LEU B 1 320 ? 21.109 -6.738 0.626 1 71.12 320 LEU B O 1
ATOM 5085 N N . ASN B 1 321 ? 22.875 -7.07 -0.815 1 71.56 321 ASN B N 1
ATOM 5086 C CA . ASN B 1 321 ? 22.344 -8.367 -1.214 1 71.56 321 ASN B CA 1
ATOM 5087 C C . ASN B 1 321 ? 23.031 -9.508 -0.46 1 71.56 321 ASN B C 1
ATOM 5089 O O . ASN B 1 321 ? 24.266 -9.531 -0.345 1 71.56 321 ASN B O 1
#

pLDDT: mean 91.44, std 9.51, range [57.41, 98.94]

Secondary structure (DSSP, 8-state):
-HHHHHHHHHHHHHHHHHHHHHHHHHHHHHHHHHHHHHHHSPPP-HHHHHT-SEEEEETTTSHHHHHHHHHHHHTS--EEEEEE-SSHHHHHHHHHHHHH-TTS-EEEEE--TT---TTTSHHHHHHHHHTTS-EEEEEE-------S-GGGS-HHHHHHHHIIIIIHHHHHHHHHHHHHHTSSS-EEEEEE--GGGGS--TT-HHHHHHHHHHHHHHHHHHHHHHHTTEEEEEEE---B-SGGGTTS---HHHHHHHHHPBPHHHHHHHHHHHTTT-SEEE-HHHHHHHHHHHHH-S-GGGTHHHHHHHHHHSTTHHHH-/-HHHHHHHHHHHHHHHHHHHHHHHHHHHHHHHHHHHHHHHSPPP-HHHHHT-SEEEEETTTSHHHHHHHHHHHHTS--EEEEEE-SSHHHHHHHHHHHHH-TTS-EEEEE--TT---TTTSHHHHHHHHHTTS-EEEEEE-------S-GGGS-HHHHHHHHIIIIIHHHHHHHHHHHHHHTSSS-EEEEEE--GGGGS--TT-HHHHHHHHHHHHHHHHHHHHHHHTTEEEEEEE---B-SGGGTTS---HHHHHHHHHPBPHHHHHHHHHHHTTT-SEEE-HHHHHHHHHHHHH-S-GGGTHHHHHHHHHHSTTHHHH-

Radius of gyration: 25.15 Å; Cα contacts (8 Å, |Δi|>4): 1210; chains: 2; bounding box: 57×80×80 Å

Foldseek 3Di:
DVVVVVVVVVVVVVVVCVVVVVVLVVVVVVQVVLLCQLVPPDFDQQCVQQVFQEEEFEVLLWFLNVLLCLCCCPVNVGAYEYEYAPDPSQVVSQVVSCVVRVVHHYHYQHAQQLDPDPVRHRLVSVCVVCVPHDHFHYEYEWAAFFQFAPVVDDPSVLSSRLRGLAVSLVSVCVVVVVVLLPDDGAGEYEYEAALLCLDQDGSGNSNNVRSVNVVVVQVVVCVVCVVRRYQGAYEHAFAEPICRCVPPPDFPVNVVSHVQHDYSNVSSSSSSSNPPRDRYYQDHPVSVVSNSVSVVCPDCVVVVVVVVVVLCPGPCNVVRD/DVVVVVVVVVVVVVVVCVVVVVVLVVVVVVQVVLLCQLVPPDFDLQCVQQVFQEEEFEVLLWFLNVLLCLCCCPVNVGAYEYEYAPDPSQVVSQVVSCVVRVVHHYHYDHAQQLDPDPVRHRLVSVCVVCVPHPHQHYEYEWAAFFQFAPVVDDPSVLSSRLRGLAVSLVSVCVVVVVVLLPDDGAGEYEYEAALLCLDQDGSGNSNNVRSVNVVVVQVVVCVVCVVRRYQGAYEHAFAEPICRCVPYPDFPVNVVSHVQHDYSNVSSSSSSSNPPRDRYYQDHPVSVVSNSVSVVCPDCVVVVVVVVVVLCPGPCNVVRD

Solvent-accessible surface area (backbone atoms only — not comparable to full-atom values): 31767 Å² total; per-residue (Å²): 112,72,61,59,52,49,50,50,53,50,49,50,48,49,49,48,18,49,53,45,24,51,52,50,49,51,31,52,47,53,38,50,49,52,52,48,48,31,70,72,45,82,61,68,55,58,40,73,65,22,70,27,57,28,32,35,30,28,30,20,53,45,48,45,25,29,36,36,48,51,42,37,44,65,76,58,63,28,24,37,37,32,32,28,56,72,44,67,56,38,53,53,45,50,50,51,50,40,67,71,40,69,95,42,54,67,46,79,44,66,34,50,58,44,43,81,43,84,87,79,18,37,62,61,54,53,50,65,76,42,67,89,49,68,66,25,33,36,35,42,48,37,62,70,56,65,65,39,24,76,75,75,48,56,69,70,56,54,50,27,45,42,26,26,45,32,50,39,48,52,55,54,45,51,56,49,51,48,56,42,56,74,42,88,58,34,28,40,42,33,36,60,43,34,42,56,41,44,46,67,28,62,42,24,28,65,53,21,12,31,23,20,20,42,45,33,32,32,49,5,42,24,31,53,19,63,75,53,47,27,50,28,29,28,34,17,44,40,56,54,66,44,69,49,55,66,83,36,72,96,42,72,66,59,52,56,40,52,71,73,28,40,51,30,57,58,52,28,49,52,49,52,28,29,49,96,73,47,37,60,44,67,33,58,69,63,19,45,48,41,43,48,52,37,20,58,56,62,46,60,59,77,47,40,61,56,51,28,51,49,45,66,63,33,81,58,28,70,77,38,98,109,71,61,59,52,50,49,49,50,48,51,49,48,50,49,48,19,50,53,46,22,51,51,50,50,50,30,52,47,53,38,51,50,52,51,48,47,31,70,72,44,83,61,68,57,60,40,73,64,23,68,25,59,29,32,35,27,28,30,22,53,44,48,45,24,28,34,35,48,50,43,36,43,66,76,57,64,27,24,38,37,33,32,28,55,72,47,69,55,37,53,52,45,50,51,50,49,39,68,73,39,68,93,44,54,69,44,79,45,67,34,51,56,44,43,80,44,87,87,79,16,36,62,59,55,52,50,63,75,40,67,90,49,69,65,25,34,36,35,41,49,38,62,71,56,64,64,39,25,75,74,75,47,55,68,70,55,53,48,29,47,42,25,27,46,30,50,41,48,52,55,54,45,50,55,49,51,47,56,44,56,75,42,90,59,33,29,40,42,34,36,60,42,34,40,54,42,46,47,70,27,63,43,24,27,64,52,20,10,32,25,22,18,44,45,34,31,34,49,5,42,24,29,55,19,64,74,53,48,28,50,28,28,28,36,16,45,40,56,55,65,43,68,49,56,66,83,35,72,94,43,71,66,59,52,55,40,52,69,73,27,42,50,28,57,58,52,28,49,52,50,55,29,29,49,94,74,45,38,61,43,66,34,58,70,64,19,46,48,40,42,48,53,39,19,58,55,62,47,62,59,78,46,40,61,56,50,27,52,51,46,69,64,33,81,57,28,70,77,38,96

InterPro domains:
  IPR002347 Short-chain dehydrogenase/reductase SDR [PF00106] (54-247)
  IPR002347 Short-chain dehydrogenase/reductase SDR [PR00081] (54-71)
  IPR002347 Short-chain dehydrogenase/reductase SDR [PR00081] (207-226)
  IPR020904 Short-chain dehydrogenase/reductase, conserved site [PS00061] (194-222)
  IPR036291 NAD(P)-binding domain superfamily [SSF51735] (49-275)
  IPR051019 VLCFA Elongation and Steroid Dehydrogenase [PTHR43899] (13-299)

Sequence (642 aa):
MSGLLAALLSYLWYGFMWVTGVIIAAMIFFKIVFILYCKYFPNVNLKKRYHTEWALVTGGSSGIGAALVEKLLKDQQMNVVIVALEDKLLVDFTKRMQETYKDRQVVAIGVDLSNDNPETGYMKTIIEKTKDIDIGCVFCNAGFFRLAGFDKVRIEDHMKQIECNTLSYVKITHHFFCKFKQQKNKKLIAMTCSSVSYFPAPFSVMYGATKSFLNSFASSLAIEGLANNIDILAFNPQYTRSNLYANSPKLSVLDFMALIGSDCDDVAQEMLNSVGKVNYRDQGLYSIFMKIFGGIVFDMNWLFPMMAMGVSMAPEFKKLNMSGLLAALLSYLWYGFMWVTGVIIAAMIFFKIVFILYCKYFPNVNLKKRYHTEWALVTGGSSGIGAALVEKLLKDQQMNVVIVALEDKLLVDFTKRMQETYKDRQVVAIGVDLSNDNPETGYMKTIIEKTKDIDIGCVFCNAGFFRLAGFDKVRIEDHMKQIECNTLSYVKITHHFFCKFKQQKNKKLIAMTCSSVSYFPAPFSVMYGATKSFLNSFASSLAIEGLANNIDILAFNPQYTRSNLYANSPKLSVLDFMALIGSDCDDVAQEMLNSVGKVNYRDQGLYSIFMKIFGGIVFDMNWLFPMMAMGVSMAPEFKKLN

Organism: Naegleria lovaniensis (NCBI:txid51637)

Nearest PDB structures (foldseek):
  7do6-assembly2_G  TM=8.072E-01  e=1.969E-12  Azotobacter vinelandii DJ
  7do5-assembly2_G  TM=8.097E-01  e=7.183E-12  Azotobacter vinelandii DJ
  7do6-assembly1_B  TM=8.265E-01  e=2.178E-11  Azotobacter vinelandii DJ
  7do6-assembly2_H  TM=8.157E-01  e=3.793E-11  Azotobacter vinelandii DJ
  7do6-assembly2_F  TM=7.947E-01  e=3.567E-11  Azotobacter vinelandii DJ